Protein AF-A0A5E3WJJ5-F1 (afdb_monomer_lite)

Radius of gyration: 26.63 Å; chains: 1; bounding box: 66×52×91 Å

Structure (mmCIF, N/CA/C/O backbone):
data_AF-A0A5E3WJJ5-F1
#
_entry.id   AF-A0A5E3WJJ5-F1
#
loop_
_atom_site.group_PDB
_atom_site.id
_atom_site.type_symbol
_atom_site.label_atom_id
_atom_site.label_alt_id
_atom_site.label_comp_id
_atom_site.label_asym_id
_atom_site.label_entity_id
_atom_site.label_seq_id
_atom_site.pdbx_PDB_ins_code
_atom_site.Cartn_x
_atom_site.Cartn_y
_atom_site.Cartn_z
_atom_site.occupancy
_atom_site.B_iso_or_equiv
_atom_site.auth_seq_id
_atom_site.auth_comp_id
_atom_site.auth_asym_id
_atom_site.auth_atom_id
_atom_site.pdbx_PDB_model_num
ATOM 1 N N . MET A 1 1 ? 3.079 -24.137 45.274 1.00 37.38 1 MET A N 1
ATOM 2 C CA . MET A 1 1 ? 4.055 -23.370 44.460 1.00 37.38 1 MET A CA 1
ATOM 3 C C . MET A 1 1 ? 3.903 -23.549 42.942 1.00 37.38 1 MET A C 1
ATOM 5 O O . MET A 1 1 ? 4.396 -22.692 42.224 1.00 37.38 1 MET A O 1
ATOM 9 N N . LEU A 1 2 ? 3.192 -24.570 42.430 1.00 26.42 2 LEU A N 1
ATOM 10 C CA . LEU A 1 2 ? 2.955 -24.732 40.981 1.00 26.42 2 LEU A CA 1
ATOM 11 C C . LEU A 1 2 ? 1.815 -23.845 40.417 1.00 26.42 2 LEU A C 1
ATOM 13 O O . LEU A 1 2 ? 1.939 -23.355 39.302 1.00 26.42 2 LEU A O 1
ATOM 17 N N . SER A 1 3 ? 0.752 -23.557 41.185 1.00 28.20 3 SER A N 1
ATOM 18 C CA . SER A 1 3 ? -0.401 -22.770 40.688 1.00 28.20 3 SER A CA 1
ATOM 19 C C . SER A 1 3 ? -0.147 -21.271 40.507 1.00 28.20 3 SER A C 1
ATOM 21 O O . SER A 1 3 ? -0.806 -20.645 39.687 1.00 28.20 3 SER A O 1
ATOM 23 N N . PHE A 1 4 ? 0.818 -20.685 41.223 1.00 27.31 4 PHE A N 1
ATOM 24 C CA . PHE A 1 4 ? 1.098 -19.244 41.132 1.00 27.31 4 PHE A CA 1
ATOM 25 C C . PHE A 1 4 ? 1.883 -18.881 39.861 1.00 27.31 4 PHE A C 1
ATOM 27 O O . PHE A 1 4 ? 1.731 -17.790 39.327 1.00 27.31 4 PHE A O 1
ATOM 34 N N . ARG A 1 5 ? 2.692 -19.811 39.329 1.00 27.91 5 ARG A N 1
ATOM 35 C CA . ARG A 1 5 ? 3.454 -19.589 38.089 1.00 27.91 5 ARG A CA 1
ATOM 36 C C . ARG A 1 5 ? 2.583 -19.662 36.836 1.00 27.91 5 ARG A C 1
ATOM 38 O O . ARG A 1 5 ? 2.854 -18.940 35.893 1.00 27.91 5 ARG A O 1
ATOM 45 N N . VAL A 1 6 ? 1.530 -20.478 36.828 1.00 27.45 6 VAL A N 1
ATOM 46 C CA . VAL A 1 6 ? 0.632 -20.604 35.664 1.00 27.45 6 VAL A CA 1
ATOM 47 C C . VAL A 1 6 ? -0.276 -19.375 35.518 1.00 27.45 6 VAL A C 1
ATOM 49 O O . VAL A 1 6 ? -0.528 -18.929 34.404 1.00 27.45 6 VAL A O 1
ATOM 52 N N . LEU A 1 7 ? -0.699 -18.769 36.634 1.00 26.39 7 LEU A N 1
ATOM 53 C CA . LEU A 1 7 ? -1.569 -17.590 36.621 1.00 26.39 7 LEU A CA 1
ATOM 54 C C . LEU A 1 7 ? -0.842 -16.321 36.136 1.00 26.39 7 LEU A C 1
ATOM 56 O O . LEU A 1 7 ? -1.415 -15.551 35.379 1.00 26.39 7 LEU A O 1
ATOM 60 N N . VAL A 1 8 ? 0.435 -16.144 36.501 1.00 30.09 8 VAL A N 1
ATOM 61 C CA . VAL A 1 8 ? 1.263 -14.989 36.086 1.00 30.09 8 VAL A CA 1
ATOM 62 C C . VAL A 1 8 ? 1.560 -14.991 34.580 1.00 30.09 8 VAL A C 1
ATOM 64 O O . VAL A 1 8 ? 1.641 -13.933 33.965 1.00 30.09 8 VAL A O 1
ATOM 67 N N . TRP A 1 9 ? 1.685 -16.169 33.963 1.00 29.64 9 TRP A N 1
ATOM 68 C CA . TRP A 1 9 ? 1.862 -16.278 32.510 1.00 29.64 9 TRP A CA 1
ATOM 69 C C . TRP A 1 9 ? 0.557 -16.020 31.745 1.00 29.64 9 TRP A C 1
ATOM 71 O O . TRP A 1 9 ? 0.585 -15.417 30.677 1.00 29.64 9 TRP A O 1
ATOM 81 N N . ALA A 1 10 ? -0.589 -16.416 32.306 1.00 27.81 10 ALA A N 1
ATOM 82 C CA . ALA A 1 10 ? -1.898 -16.167 31.704 1.00 27.81 10 ALA A CA 1
ATOM 83 C C . ALA A 1 10 ? -2.337 -14.692 31.800 1.00 27.81 10 ALA A C 1
ATOM 85 O O . ALA A 1 10 ? -2.991 -14.196 30.889 1.00 27.81 10 ALA A O 1
ATOM 86 N N . THR A 1 11 ? -1.969 -13.968 32.865 1.00 33.84 11 THR A N 1
ATOM 87 C CA . THR A 1 11 ? -2.329 -12.547 33.034 1.00 33.84 11 THR A CA 1
ATOM 88 C C . THR A 1 11 ? -1.460 -11.602 32.210 1.00 33.84 11 THR A C 1
ATOM 90 O O . THR A 1 11 ? -1.960 -10.592 31.722 1.00 33.84 11 THR A O 1
ATOM 93 N N . ALA A 1 12 ? -0.184 -11.931 32.010 1.00 38.09 12 ALA A N 1
ATOM 94 C CA . ALA A 1 12 ? 0.713 -11.108 31.207 1.00 38.09 12 ALA A CA 1
ATOM 95 C C . ALA A 1 12 ? 0.435 -11.246 29.691 1.00 38.09 12 ALA A C 1
ATOM 97 O O . ALA A 1 12 ? 0.536 -10.265 28.960 1.00 38.09 12 ALA A O 1
ATOM 98 N N . ALA A 1 13 ? -0.037 -12.417 29.239 1.00 39.53 13 ALA A N 1
ATOM 99 C CA . ALA A 1 13 ? -0.460 -12.650 27.852 1.00 39.53 13 ALA A CA 1
ATOM 100 C C . ALA A 1 13 ? -1.695 -11.825 27.432 1.00 39.53 13 ALA A C 1
ATOM 102 O O . ALA A 1 13 ? -1.855 -11.508 26.256 1.00 39.53 13 ALA A O 1
ATOM 103 N N . SER A 1 14 ? -2.558 -11.442 28.380 1.00 50.69 14 SER A N 1
ATOM 104 C CA . SER A 1 14 ? -3.722 -10.583 28.109 1.00 50.69 14 SER A CA 1
ATOM 105 C C . SER A 1 14 ? -3.364 -9.097 28.008 1.00 50.69 14 SER A C 1
ATOM 107 O O . SER A 1 14 ? -4.127 -8.323 27.436 1.00 50.69 14 SER A O 1
ATOM 109 N N . ALA A 1 15 ? -2.217 -8.682 28.557 1.00 53.62 15 ALA A N 1
ATOM 110 C CA . ALA A 1 15 ? -1.858 -7.274 28.705 1.00 53.62 15 ALA A CA 1
ATOM 111 C C . ALA A 1 15 ? -1.039 -6.714 27.523 1.00 53.62 15 ALA A C 1
ATOM 113 O O . ALA A 1 15 ? -1.095 -5.512 27.263 1.00 53.62 15 ALA A O 1
ATOM 114 N N . THR A 1 16 ? -0.339 -7.564 26.758 1.00 68.94 16 THR A N 1
ATOM 115 C CA . THR A 1 16 ? 0.305 -7.163 25.490 1.00 68.94 16 THR A CA 1
ATOM 116 C C . THR A 1 16 ? -0.663 -7.149 24.311 1.00 68.94 16 THR A C 1
ATOM 118 O O . THR A 1 16 ? -0.352 -6.539 23.296 1.00 68.94 16 THR A O 1
ATOM 121 N N . ALA A 1 17 ? -1.861 -7.730 24.439 1.00 82.00 17 ALA A N 1
ATOM 122 C CA . ALA A 1 17 ? -2.804 -7.909 23.332 1.00 82.00 17 ALA A CA 1
ATOM 123 C C . ALA A 1 17 ? -3.164 -6.604 22.589 1.00 82.00 17 ALA A C 1
ATOM 125 O O . ALA A 1 17 ? -3.381 -6.624 21.378 1.00 82.00 17 ALA A O 1
ATOM 126 N N . LEU A 1 18 ? -3.208 -5.466 23.293 1.00 86.81 18 LEU A N 1
ATOM 127 C CA . LEU A 1 18 ? -3.466 -4.152 22.689 1.00 86.81 18 LEU A CA 1
ATOM 128 C C . LEU A 1 18 ? -2.261 -3.620 21.901 1.00 86.81 18 LEU A C 1
ATOM 130 O O . LEU A 1 18 ? -2.455 -2.987 20.865 1.00 86.81 18 LEU A O 1
ATOM 134 N N . LEU A 1 19 ? -1.035 -3.908 22.347 1.00 85.69 19 LEU A N 1
ATOM 135 C CA . LEU A 1 19 ? 0.181 -3.636 21.576 1.00 85.69 19 LEU A CA 1
ATOM 136 C C . LEU A 1 19 ? 0.264 -4.606 20.387 1.00 85.69 19 LEU A C 1
ATOM 138 O O . LEU A 1 19 ? 0.399 -4.175 19.254 1.00 85.69 19 LEU A O 1
ATOM 142 N N . ASP A 1 20 ? 0.061 -5.905 20.601 1.00 86.06 20 ASP A N 1
ATOM 143 C CA . ASP A 1 20 ? 0.185 -6.943 19.564 1.00 86.06 20 ASP A CA 1
ATOM 144 C C . ASP A 1 20 ? -0.848 -6.814 18.424 1.00 86.06 20 ASP A C 1
ATOM 146 O O . ASP A 1 20 ? -0.655 -7.362 17.326 1.00 86.06 20 ASP A O 1
ATOM 150 N N . ARG A 1 21 ? -1.951 -6.090 18.673 1.00 89.62 21 ARG 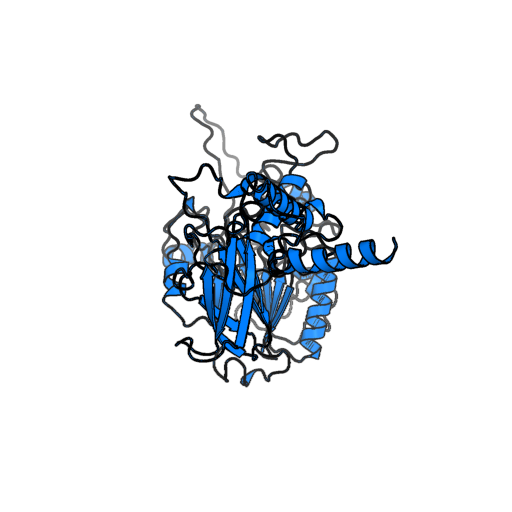A N 1
ATOM 151 C CA . ARG A 1 21 ? -2.943 -5.717 17.655 1.00 89.62 21 ARG A CA 1
ATOM 152 C C . ARG A 1 21 ? -2.435 -4.624 16.715 1.00 89.62 21 ARG A C 1
ATOM 154 O O . ARG A 1 21 ? -2.861 -4.598 15.563 1.00 89.62 21 ARG A O 1
ATOM 161 N N . ASN A 1 22 ? -1.525 -3.761 17.166 1.00 92.12 22 ASN A N 1
ATOM 162 C CA . ASN A 1 22 ? -0.863 -2.807 16.289 1.00 92.12 22 ASN A CA 1
ATOM 163 C C . ASN A 1 22 ? 0.205 -3.526 15.457 1.00 92.12 22 ASN A C 1
ATOM 165 O O . ASN A 1 22 ? 1.300 -3.855 15.916 1.00 92.12 22 ASN A O 1
ATOM 169 N N . LEU A 1 23 ? -0.115 -3.737 14.187 1.00 88.81 23 LEU A N 1
ATOM 170 C CA . LEU A 1 23 ? 0.754 -4.384 13.217 1.00 88.81 23 LEU A CA 1
ATOM 171 C C . LEU A 1 23 ? 2.030 -3.579 12.936 1.00 88.81 23 LEU A C 1
ATOM 173 O O . LEU A 1 23 ? 2.939 -4.140 12.330 1.00 88.81 23 LEU A O 1
ATOM 177 N N . ALA A 1 24 ? 2.123 -2.306 13.340 1.00 87.12 24 ALA A N 1
ATOM 178 C CA . ALA A 1 24 ? 3.358 -1.521 13.248 1.00 87.12 24 ALA A CA 1
ATOM 179 C C . ALA A 1 24 ? 4.458 -2.039 14.195 1.00 87.12 24 ALA A C 1
ATOM 181 O O . ALA A 1 24 ? 5.639 -1.899 13.895 1.00 87.12 24 ALA A O 1
ATOM 182 N N . TYR A 1 25 ? 4.097 -2.712 15.297 1.00 84.38 25 TYR A N 1
ATOM 183 C CA . TYR A 1 25 ? 5.083 -3.310 16.205 1.00 84.38 25 TYR A CA 1
ATOM 184 C C . TYR A 1 25 ? 5.674 -4.626 15.712 1.00 84.38 25 TYR A C 1
ATOM 186 O O . TYR A 1 25 ? 6.717 -5.074 16.197 1.00 84.38 25 TYR A O 1
ATOM 194 N N . ARG A 1 26 ? 5.008 -5.274 14.756 1.00 77.88 26 ARG A N 1
ATOM 195 C CA . ARG A 1 26 ? 5.450 -6.569 14.252 1.00 77.88 26 ARG A CA 1
ATOM 196 C C . ARG A 1 26 ? 6.656 -6.382 13.354 1.00 77.88 26 ARG A C 1
ATOM 198 O O . ARG A 1 26 ? 6.613 -5.612 12.396 1.00 77.88 26 ARG A O 1
ATOM 205 N N . SER A 1 27 ? 7.696 -7.163 13.628 1.00 59.84 27 SER A N 1
ATOM 206 C CA . SER A 1 27 ? 8.857 -7.242 12.754 1.00 59.84 27 SER A CA 1
ATOM 207 C C . SER A 1 27 ? 8.381 -7.645 11.363 1.00 59.84 27 SER A C 1
ATOM 209 O O . SER A 1 27 ? 7.637 -8.622 11.257 1.00 59.84 27 SER A O 1
ATOM 211 N N . PRO A 1 28 ? 8.835 -6.979 10.294 1.00 57.47 28 PRO A N 1
ATOM 212 C CA . PRO A 1 28 ? 8.718 -7.540 8.954 1.00 57.47 28 PRO A CA 1
ATOM 213 C C . PRO A 1 28 ? 9.580 -8.801 8.772 1.00 57.47 28 PRO A C 1
ATOM 215 O O . PRO A 1 28 ? 9.498 -9.443 7.731 1.00 57.47 28 PRO A O 1
ATOM 218 N N . PHE A 1 29 ? 10.407 -9.159 9.764 1.00 50.94 29 PHE A N 1
ATOM 219 C CA . PHE A 1 29 ? 11.405 -10.223 9.710 1.00 50.94 29 PHE A CA 1
ATOM 220 C C . PHE A 1 29 ? 11.229 -11.226 10.872 1.00 50.94 29 PHE A C 1
ATOM 222 O O . PHE A 1 29 ? 11.354 -10.880 12.047 1.00 50.94 29 PHE A O 1
ATOM 229 N N . GLY A 1 30 ? 10.996 -12.492 10.564 1.00 47.53 30 GLY A N 1
ATOM 230 C CA . GLY A 1 30 ? 10.635 -13.557 11.505 1.00 47.53 30 GLY A CA 1
ATOM 231 C C . GLY A 1 30 ? 11.840 -14.253 12.128 1.00 47.53 30 GLY A C 1
ATOM 232 O O . GLY A 1 30 ? 11.740 -14.789 13.226 1.00 47.53 30 GLY A O 1
ATOM 233 N N . ASP A 1 31 ? 12.997 -14.193 11.469 1.00 38.25 31 ASP A N 1
ATOM 234 C CA . ASP A 1 31 ? 14.299 -14.642 11.977 1.00 38.25 31 ASP A CA 1
ATOM 235 C C . ASP A 1 31 ? 15.109 -13.505 12.633 1.00 38.25 31 ASP A C 1
ATOM 237 O O . ASP A 1 31 ? 16.192 -13.734 13.178 1.00 38.25 31 ASP A O 1
ATOM 241 N N . HIS A 1 32 ? 14.577 -12.279 12.622 1.00 41.78 32 HIS A N 1
ATOM 242 C CA . HIS A 1 32 ? 15.154 -11.126 13.305 1.00 41.78 32 HIS A CA 1
ATOM 243 C C . HIS A 1 32 ? 14.130 -10.401 14.188 1.00 41.78 32 HIS A C 1
ATOM 245 O O . HIS A 1 32 ? 13.701 -9.286 13.865 1.00 41.78 32 HIS A O 1
ATOM 251 N N . PRO A 1 33 ? 13.765 -10.993 15.341 1.00 53.28 33 PRO A N 1
ATOM 252 C CA . PRO A 1 33 ? 12.848 -10.370 16.292 1.00 53.28 33 PRO A CA 1
ATOM 253 C C . PRO A 1 33 ? 13.391 -9.055 16.876 1.00 53.28 33 PRO A C 1
ATOM 255 O O . PRO A 1 33 ? 12.633 -8.285 17.452 1.00 53.28 33 PRO A O 1
ATOM 258 N N . GLN A 1 34 ? 14.677 -8.731 16.707 1.00 49.81 34 GLN A N 1
ATOM 259 C CA . GLN A 1 34 ? 15.220 -7.435 17.127 1.00 49.81 34 GLN A CA 1
ATOM 260 C C . GLN A 1 34 ? 14.671 -6.236 16.333 1.00 49.81 34 GLN A C 1
ATOM 262 O O . GLN A 1 34 ? 14.841 -5.102 16.768 1.00 49.81 34 GLN A O 1
ATOM 267 N N . PHE A 1 35 ? 14.065 -6.467 15.162 1.00 54.38 35 PHE A N 1
ATOM 268 C CA . PHE A 1 35 ? 13.409 -5.416 14.377 1.00 54.38 35 PHE A CA 1
ATOM 269 C C . PHE A 1 35 ? 11.893 -5.371 14.594 1.00 54.38 35 PHE A C 1
ATOM 271 O O . PHE A 1 35 ? 11.255 -4.428 14.129 1.00 54.38 35 PHE A O 1
ATOM 278 N N . SER A 1 36 ? 11.322 -6.344 15.319 1.00 65.19 36 SER A N 1
ATOM 279 C CA . SER A 1 36 ? 10.056 -6.102 16.011 1.00 65.19 36 SER A CA 1
ATOM 280 C C . SER A 1 36 ? 10.322 -5.190 17.180 1.00 65.19 36 SER A C 1
ATOM 282 O O . SER A 1 36 ? 11.375 -5.217 17.817 1.00 65.19 36 SER A O 1
ATOM 284 N N . HIS A 1 37 ? 9.285 -4.458 17.516 1.00 70.31 37 HIS A N 1
ATOM 285 C CA . HIS A 1 37 ? 9.174 -3.888 18.830 1.00 70.31 37 HIS A CA 1
ATOM 286 C C . HIS A 1 37 ? 8.842 -5.000 19.809 1.00 70.31 37 HIS A C 1
ATOM 288 O O . HIS A 1 37 ? 7.840 -5.696 19.651 1.00 70.31 37 HIS A O 1
ATOM 294 N N . ASP A 1 38 ? 9.703 -5.197 20.804 1.00 74.31 38 ASP A N 1
ATOM 295 C CA . ASP A 1 38 ? 9.428 -6.129 21.891 1.00 74.31 38 ASP A CA 1
ATOM 296 C C . ASP A 1 38 ? 8.277 -5.566 22.736 1.00 74.31 38 ASP A C 1
ATOM 298 O O . ASP A 1 38 ? 8.482 -4.786 23.672 1.00 74.31 38 ASP A O 1
ATOM 302 N N . THR A 1 39 ? 7.052 -5.948 22.374 1.00 81.31 39 THR A N 1
ATOM 303 C CA . THR A 1 39 ? 5.815 -5.498 23.019 1.00 81.31 39 THR A CA 1
ATOM 304 C C . THR A 1 39 ? 5.772 -5.883 24.494 1.00 81.31 39 THR A C 1
ATOM 306 O O . THR A 1 39 ? 5.189 -5.150 25.293 1.00 81.31 39 THR A O 1
ATOM 309 N N . TRP A 1 40 ? 6.463 -6.955 24.895 1.00 76.81 40 TRP A N 1
ATOM 310 C CA . TRP A 1 40 ? 6.615 -7.349 26.294 1.00 76.81 40 TRP A CA 1
ATOM 311 C C . TRP A 1 40 ? 7.523 -6.392 27.052 1.00 76.81 40 TRP A C 1
ATOM 313 O O . TRP A 1 40 ? 7.161 -5.937 28.137 1.00 76.81 40 TRP A O 1
ATOM 323 N N . SER A 1 41 ? 8.675 -6.043 26.479 1.00 79.75 41 SER A N 1
ATOM 324 C CA . SER A 1 41 ? 9.569 -5.040 27.066 1.00 79.75 41 SER A CA 1
ATOM 325 C C . SER A 1 41 ? 8.913 -3.662 27.120 1.00 79.75 41 SER A C 1
ATOM 327 O O . SER A 1 41 ? 9.008 -2.987 28.143 1.00 79.75 41 SER A O 1
ATOM 329 N N . ILE A 1 42 ? 8.208 -3.252 26.064 1.00 80.75 42 ILE A N 1
ATOM 330 C CA . ILE A 1 42 ? 7.436 -2.001 26.020 1.00 80.75 42 ILE A CA 1
ATOM 331 C C . ILE A 1 42 ? 6.386 -1.987 27.136 1.00 80.75 42 ILE A C 1
ATOM 333 O O . ILE A 1 42 ? 6.361 -1.070 27.958 1.00 80.75 42 ILE A O 1
ATOM 337 N N . HIS A 1 43 ? 5.583 -3.047 27.236 1.00 80.31 43 HIS A N 1
ATOM 338 C CA . HIS A 1 43 ? 4.595 -3.201 28.297 1.00 80.31 43 HIS A CA 1
ATOM 339 C C . HIS A 1 43 ? 5.236 -3.155 29.693 1.00 80.31 43 HIS A C 1
ATOM 341 O O . HIS A 1 43 ? 4.762 -2.439 30.577 1.00 80.31 43 HIS A O 1
ATOM 347 N N . ALA A 1 44 ? 6.354 -3.859 29.896 1.00 76.94 44 ALA A N 1
ATOM 348 C CA . ALA A 1 44 ? 7.080 -3.853 31.161 1.00 76.94 44 ALA A CA 1
ATOM 349 C C . ALA A 1 44 ? 7.575 -2.446 31.533 1.00 76.94 44 ALA A C 1
ATOM 351 O O . ALA A 1 44 ? 7.452 -2.052 32.696 1.00 76.94 44 ALA A O 1
ATOM 352 N N . ARG A 1 45 ? 8.075 -1.656 30.568 1.00 78.44 45 ARG A N 1
ATOM 353 C CA . ARG A 1 45 ? 8.462 -0.253 30.806 1.00 78.44 45 ARG A CA 1
ATOM 354 C C . ARG A 1 45 ? 7.281 0.578 31.304 1.00 78.44 45 ARG A C 1
ATOM 356 O O . ARG A 1 45 ? 7.453 1.334 32.258 1.00 78.44 45 ARG A O 1
ATOM 363 N N . TYR A 1 46 ? 6.090 0.388 30.742 1.00 76.56 46 TYR A N 1
ATOM 364 C CA . TYR A 1 46 ? 4.885 1.093 31.190 1.00 76.56 46 TYR A CA 1
ATOM 365 C C . TYR A 1 46 ? 4.436 0.680 32.586 1.00 76.56 46 TYR A C 1
ATOM 367 O O . TYR A 1 46 ? 4.129 1.544 33.408 1.00 76.56 46 TYR A O 1
ATOM 375 N N . VAL A 1 47 ? 4.480 -0.615 32.906 1.00 73.06 47 VAL A N 1
ATOM 376 C CA . VAL A 1 47 ? 4.205 -1.105 34.266 1.00 73.06 47 VAL A CA 1
ATOM 377 C C . VAL A 1 47 ? 5.212 -0.530 35.268 1.00 73.06 47 VAL A C 1
ATOM 379 O O . VAL A 1 47 ? 4.841 -0.151 36.379 1.00 73.06 47 VAL A O 1
ATOM 382 N N . HIS A 1 48 ? 6.487 -0.419 34.894 1.00 71.12 48 HIS A N 1
ATOM 383 C CA . HIS A 1 48 ? 7.507 0.194 35.744 1.00 71.12 48 HIS A CA 1
ATOM 384 C C . HIS A 1 48 ? 7.307 1.701 35.929 1.00 71.12 48 HIS A C 1
ATOM 386 O O . HIS A 1 48 ? 7.441 2.183 37.054 1.00 71.12 48 HIS A O 1
ATOM 392 N N . HIS A 1 49 ? 6.976 2.435 34.864 1.00 69.88 49 HIS A N 1
ATOM 393 C CA . HIS A 1 49 ? 6.656 3.861 34.938 1.00 69.88 49 HIS A CA 1
ATOM 394 C C . HIS A 1 49 ? 5.465 4.104 35.871 1.00 69.88 49 HIS A C 1
ATOM 396 O O . HIS A 1 49 ? 5.570 4.864 36.830 1.00 69.88 49 HIS A O 1
ATOM 402 N N . THR A 1 50 ? 4.386 3.355 35.645 1.00 68.75 50 THR A N 1
ATOM 403 C CA . THR A 1 50 ? 3.181 3.304 36.477 1.00 68.75 50 THR A CA 1
ATOM 404 C C . THR A 1 50 ? 3.518 3.115 37.953 1.00 68.75 50 THR A C 1
ATOM 406 O O . THR A 1 50 ? 3.112 3.914 38.789 1.00 68.75 50 THR A O 1
ATOM 409 N N . ARG A 1 51 ? 4.314 2.093 38.292 1.00 65.31 51 ARG A N 1
ATOM 410 C CA . ARG A 1 51 ? 4.681 1.802 39.687 1.00 65.31 51 ARG A CA 1
ATOM 411 C C . ARG A 1 51 ? 5.401 2.961 40.373 1.00 65.31 51 ARG A C 1
ATOM 413 O O . ARG A 1 51 ? 5.130 3.212 41.539 1.00 65.31 51 ARG A O 1
ATOM 420 N N . ARG A 1 52 ? 6.275 3.682 39.661 1.00 64.62 52 ARG A N 1
ATOM 421 C CA . ARG A 1 52 ? 6.981 4.852 40.216 1.00 64.62 52 ARG A CA 1
ATOM 422 C C . ARG A 1 52 ? 6.046 6.022 40.522 1.00 64.62 52 ARG A C 1
ATOM 424 O O . ARG A 1 52 ? 6.322 6.777 41.442 1.00 64.62 52 ARG A O 1
ATOM 431 N N . GLN A 1 53 ? 4.956 6.175 39.770 1.00 61.09 53 GLN A N 1
ATOM 432 C CA . GLN A 1 53 ? 3.962 7.231 40.007 1.00 61.09 53 GLN A CA 1
ATOM 433 C C . GLN A 1 53 ? 3.037 6.919 41.202 1.00 61.09 53 GLN A C 1
ATOM 435 O O . GLN A 1 53 ? 2.362 7.815 41.695 1.00 61.09 53 GLN A O 1
ATOM 440 N N . VAL A 1 54 ? 3.010 5.669 41.685 1.00 60.66 54 VAL A N 1
ATOM 441 C CA . VAL A 1 54 ? 2.138 5.204 42.786 1.00 60.66 54 VAL A CA 1
ATOM 442 C C . VAL A 1 54 ? 2.847 5.255 44.158 1.00 60.66 54 VAL A C 1
ATOM 444 O O . VAL A 1 54 ? 2.298 4.816 45.166 1.00 60.66 54 VAL A O 1
ATOM 447 N N . GLU A 1 55 ? 4.051 5.829 44.256 1.00 49.16 55 GLU A N 1
ATOM 448 C CA . GLU A 1 55 ? 4.791 5.950 45.525 1.00 49.16 55 GLU A CA 1
ATOM 449 C C . GLU A 1 55 ? 4.264 7.084 46.438 1.00 49.16 55 GLU A C 1
ATOM 451 O O . GLU A 1 55 ? 4.953 8.060 46.711 1.00 49.16 55 GLU A O 1
ATOM 456 N N . ASP A 1 56 ? 3.039 6.914 46.945 1.00 48.53 56 ASP A N 1
ATOM 457 C CA . ASP A 1 56 ? 2.670 7.148 48.354 1.00 48.53 56 ASP A CA 1
ATOM 458 C C . ASP A 1 56 ? 1.420 6.318 48.697 1.00 48.53 56 ASP A C 1
ATOM 460 O O . ASP A 1 56 ? 0.294 6.805 48.786 1.00 48.53 56 ASP A O 1
ATOM 464 N N . ALA A 1 57 ? 1.611 5.007 48.837 1.00 50.00 57 ALA A N 1
ATOM 465 C CA . ALA A 1 57 ? 0.566 4.073 49.250 1.00 50.00 57 ALA A CA 1
ATOM 466 C C . ALA A 1 57 ? 1.027 3.245 50.454 1.00 50.00 57 ALA A C 1
ATOM 468 O O . ALA A 1 57 ? 0.826 2.033 50.514 1.00 50.00 57 ALA A O 1
ATOM 469 N N . SER A 1 58 ? 1.646 3.900 51.439 1.00 48.00 58 SER A N 1
ATOM 470 C CA . SER A 1 58 ? 2.166 3.282 52.672 1.00 48.00 58 SER A CA 1
ATOM 471 C C . SER A 1 58 ? 1.118 2.544 53.537 1.00 48.00 58 SER A C 1
ATOM 473 O O . SER A 1 58 ? 1.468 1.986 54.576 1.00 48.00 58 SER A O 1
ATOM 475 N N . GLY A 1 59 ? -0.149 2.484 53.107 1.00 47.06 59 GLY A N 1
ATOM 476 C CA . GLY A 1 59 ? -1.234 1.749 53.762 1.00 47.06 59 GLY A CA 1
ATOM 477 C C . GLY A 1 59 ? -1.974 0.707 52.910 1.00 47.06 59 GLY A C 1
ATOM 478 O O . GLY A 1 59 ? -2.943 0.142 53.413 1.00 47.06 59 GLY A O 1
ATOM 479 N N . LEU A 1 60 ? -1.582 0.435 51.658 1.00 41.31 60 LEU A N 1
ATOM 480 C CA . LEU A 1 60 ? -2.288 -0.541 50.811 1.00 41.31 60 LEU A CA 1
ATOM 481 C C . LEU A 1 60 ? -1.623 -1.923 50.866 1.00 41.31 60 LEU A C 1
ATOM 483 O O . LEU A 1 60 ? -0.465 -2.104 50.496 1.00 41.31 60 LEU A O 1
ATOM 487 N N . VAL A 1 61 ? -2.388 -2.901 51.355 1.00 42.03 61 VAL A N 1
ATOM 488 C CA . VAL A 1 61 ? -2.060 -4.329 51.290 1.00 42.03 61 VAL A CA 1
ATOM 489 C C . VAL A 1 61 ? -2.145 -4.771 49.829 1.00 42.03 61 VAL A C 1
ATOM 491 O O . VAL A 1 61 ? -3.086 -4.404 49.134 1.00 42.03 61 VAL A O 1
ATOM 494 N N . ASP A 1 62 ? -1.134 -5.525 49.396 1.00 46.22 62 ASP A N 1
ATOM 495 C CA . ASP A 1 62 ? -0.947 -6.100 48.059 1.00 46.22 62 ASP A CA 1
ATOM 496 C C . ASP A 1 62 ? -2.232 -6.713 47.485 1.00 46.22 62 ASP A C 1
ATOM 498 O O . ASP A 1 62 ? -2.530 -7.875 47.749 1.00 46.22 62 ASP A O 1
ATOM 502 N N . GLU A 1 63 ? -2.977 -5.953 46.680 1.00 39.94 63 GLU A N 1
ATOM 503 C CA . GLU A 1 63 ? -3.988 -6.506 45.785 1.00 39.94 63 GLU A CA 1
ATOM 504 C C . GLU A 1 63 ? -3.994 -5.776 44.430 1.00 39.94 63 GLU A C 1
ATOM 506 O O . GLU A 1 63 ? -4.282 -4.588 44.325 1.00 39.94 63 GLU A O 1
ATOM 511 N N . HIS A 1 64 ? -3.731 -6.578 43.393 1.00 36.84 64 HIS A N 1
ATOM 512 C CA . HIS A 1 64 ? -3.851 -6.340 41.951 1.00 36.84 64 HIS A CA 1
ATOM 513 C C . HIS A 1 64 ? -2.714 -5.599 41.224 1.00 36.84 64 HIS A C 1
ATOM 515 O O . HIS A 1 64 ? -2.527 -4.389 41.293 1.00 36.84 64 HIS A O 1
ATOM 521 N N . TYR A 1 65 ? -2.011 -6.378 40.391 1.00 39.50 65 TYR A N 1
ATOM 522 C CA . TYR A 1 65 ? -1.255 -5.887 39.239 1.00 39.50 65 TYR A CA 1
ATOM 523 C C . TYR A 1 65 ? -2.109 -4.905 38.415 1.00 39.50 65 TYR A C 1
ATOM 525 O O . TYR A 1 65 ? -3.305 -5.172 38.252 1.00 39.50 65 TYR A O 1
ATOM 533 N N . PRO A 1 66 ? -1.515 -3.840 37.828 1.00 41.16 66 PRO A N 1
ATOM 534 C CA . PRO A 1 66 ? -2.198 -3.029 36.830 1.00 41.16 66 PRO A CA 1
ATOM 535 C C . PRO A 1 66 ? -2.559 -3.955 35.675 1.00 41.16 66 PRO A C 1
ATOM 537 O O . PRO A 1 66 ? -1.718 -4.398 34.897 1.00 41.16 66 PRO A O 1
ATOM 540 N N . THR A 1 67 ? -3.821 -4.340 35.645 1.00 40.72 67 THR A N 1
ATOM 541 C CA . THR A 1 67 ? -4.387 -5.162 34.599 1.00 40.72 67 THR A CA 1
ATOM 542 C C . THR A 1 67 ? -5.242 -4.217 33.779 1.00 40.72 67 THR A C 1
ATOM 544 O O . THR A 1 67 ? -6.120 -3.544 34.314 1.00 40.72 67 THR A O 1
ATOM 547 N N . PHE A 1 68 ? -4.915 -4.088 32.494 1.00 45.62 68 PHE A N 1
ATOM 548 C CA . PHE A 1 68 ? -5.671 -3.283 31.540 1.00 45.62 68 PHE A CA 1
ATOM 549 C C . PHE A 1 68 ? -7.032 -3.963 31.299 1.00 45.62 68 PHE A C 1
ATOM 551 O O . PHE A 1 68 ? -7.216 -4.663 30.308 1.00 45.62 68 PHE A O 1
ATOM 558 N N . TYR A 1 69 ? -7.966 -3.832 32.243 1.00 36.62 69 TYR A N 1
ATOM 559 C CA . TYR A 1 69 ? -9.338 -4.319 32.119 1.00 36.62 69 TYR A CA 1
ATOM 560 C C . TYR A 1 69 ? -10.301 -3.133 32.122 1.00 36.62 69 TYR A C 1
ATOM 562 O O . TYR A 1 69 ? -10.393 -2.412 33.111 1.00 36.62 69 TYR A O 1
ATOM 570 N N . GLY A 1 70 ? -11.050 -2.968 31.032 1.00 40.62 70 GLY A N 1
ATOM 571 C CA . GLY A 1 70 ? -12.119 -1.976 30.926 1.00 40.62 70 GLY A CA 1
ATOM 572 C C . GLY A 1 70 ? -12.067 -1.184 29.624 1.00 40.62 70 GLY A C 1
ATOM 573 O O . GLY A 1 70 ? -11.001 -0.929 29.079 1.00 40.62 70 GLY A O 1
ATOM 574 N N . THR A 1 71 ? -13.243 -0.825 29.115 1.00 46.16 71 THR A N 1
ATOM 575 C CA . THR A 1 71 ? -13.442 -0.047 27.881 1.00 46.16 71 THR A CA 1
ATOM 576 C C . THR A 1 71 ? -13.392 1.468 28.100 1.00 46.16 71 THR A C 1
ATOM 578 O O . THR A 1 71 ? -13.533 2.208 27.133 1.00 46.16 71 THR A O 1
ATOM 581 N N . ASP A 1 72 ? -13.213 1.928 29.342 1.00 52.81 72 ASP A N 1
ATOM 582 C CA . ASP A 1 72 ? -13.140 3.346 29.704 1.00 52.81 72 ASP A CA 1
ATOM 583 C C . ASP A 1 72 ? -11.728 3.694 30.194 1.00 52.81 72 ASP A C 1
ATOM 585 O O . ASP A 1 72 ? -11.332 3.356 31.312 1.00 52.81 72 ASP A O 1
ATOM 589 N N . PHE A 1 73 ? -10.957 4.337 29.317 1.00 60.72 73 PHE A N 1
ATOM 590 C CA . PHE A 1 73 ? -9.593 4.783 29.591 1.00 60.72 73 PHE A CA 1
ATOM 591 C C . PHE A 1 73 ? -9.515 6.272 29.951 1.00 60.72 73 PHE A C 1
ATOM 593 O O . PHE A 1 73 ? -8.417 6.753 30.225 1.00 60.72 73 PHE A O 1
ATOM 600 N N . GLY A 1 74 ? -10.645 6.990 30.006 1.00 54.44 74 GLY A N 1
ATOM 601 C CA . GLY A 1 74 ? -10.677 8.446 30.199 1.00 54.44 74 GLY A CA 1
ATOM 602 C C . GLY A 1 74 ? -10.067 8.928 31.520 1.00 54.44 74 GLY A C 1
ATOM 603 O O . GLY A 1 74 ? -9.663 10.079 31.624 1.00 54.44 74 GLY A O 1
ATOM 604 N N . ASN A 1 75 ? -9.945 8.039 32.513 1.00 55.81 75 ASN A N 1
ATOM 605 C CA . ASN A 1 75 ? -9.316 8.315 33.810 1.00 55.81 75 ASN A CA 1
ATOM 606 C C . ASN A 1 75 ? -8.079 7.440 34.087 1.00 55.81 75 ASN A C 1
ATOM 608 O O . ASN A 1 75 ? -7.656 7.327 35.237 1.00 55.81 75 ASN A O 1
ATOM 612 N N . SER A 1 76 ? -7.527 6.763 33.074 1.00 64.00 76 SER A N 1
ATOM 613 C CA . SER A 1 76 ? -6.379 5.871 33.261 1.00 64.00 76 SER A CA 1
ATOM 614 C C . SER A 1 76 ? -5.085 6.682 33.385 1.00 64.00 76 SER A C 1
ATOM 616 O O . SER A 1 76 ? -4.658 7.266 32.393 1.00 64.00 76 SER A O 1
ATOM 618 N N . PRO A 1 77 ? -4.377 6.663 34.533 1.00 60.84 77 PRO A N 1
ATOM 619 C CA . PRO A 1 77 ? -3.080 7.337 34.667 1.00 60.84 77 PRO A CA 1
ATOM 620 C C . PRO A 1 77 ? -1.946 6.616 33.911 1.00 60.84 77 PRO A C 1
ATOM 622 O O . PRO A 1 77 ? -0.776 6.963 34.057 1.00 60.84 77 PRO A O 1
ATOM 625 N N . PHE A 1 78 ? -2.274 5.573 33.143 1.00 71.69 78 PHE A N 1
ATOM 626 C CA . PHE A 1 78 ? -1.326 4.673 32.483 1.00 71.69 78 PHE A CA 1
ATOM 627 C C . PHE A 1 78 ? -1.382 4.759 30.956 1.00 71.69 78 PHE A C 1
ATOM 629 O O . PHE A 1 78 ? -0.692 4.000 30.276 1.00 71.69 78 PHE A O 1
ATOM 636 N N . ILE A 1 79 ? -2.230 5.638 30.421 1.00 80.00 79 ILE A N 1
ATOM 637 C CA . ILE A 1 79 ? -2.412 5.894 28.993 1.00 80.00 79 ILE A CA 1
ATOM 638 C C . ILE A 1 79 ? -2.377 7.405 28.798 1.00 80.00 79 ILE A C 1
ATOM 640 O O . ILE A 1 79 ? -2.803 8.158 29.669 1.00 80.00 79 ILE A O 1
ATOM 644 N N . TRP A 1 80 ? -1.847 7.841 27.662 1.00 83.50 80 TRP A N 1
ATOM 645 C CA . TRP A 1 80 ? -1.816 9.249 27.310 1.00 83.50 80 TRP A CA 1
ATOM 646 C C . TRP A 1 80 ? -3.242 9.807 27.218 1.00 83.50 80 TRP A C 1
ATOM 648 O O . TRP A 1 80 ? -4.047 9.278 26.455 1.00 83.50 80 TRP A O 1
ATOM 658 N N . SER A 1 81 ? -3.546 10.861 27.979 1.00 82.62 81 SER A N 1
ATOM 659 C CA . SER A 1 81 ? -4.899 11.437 28.084 1.00 82.62 81 SER A CA 1
ATOM 660 C C . SER A 1 81 ? -4.969 12.927 27.745 1.00 82.62 81 SER A C 1
ATOM 662 O O . SER A 1 81 ? -6.018 13.553 27.865 1.00 82.62 81 SER A O 1
ATOM 664 N N . SER A 1 82 ? -3.851 13.526 27.344 1.00 82.19 82 SER A N 1
ATOM 665 C CA . SER A 1 82 ? -3.731 14.971 27.104 1.00 82.19 82 SER A CA 1
ATOM 666 C C . SER A 1 82 ? -4.079 15.384 25.677 1.00 82.19 82 SER A C 1
ATOM 668 O O . SER A 1 82 ? -3.686 16.448 25.198 1.00 82.19 82 SER A O 1
ATOM 670 N N . GLY A 1 83 ? -4.806 14.517 24.981 1.00 86.62 83 GLY A N 1
ATOM 671 C CA . GLY A 1 83 ? -5.137 14.670 23.581 1.00 86.62 83 GLY A CA 1
ATOM 672 C C . GLY A 1 83 ? -4.002 14.280 22.634 1.00 86.62 83 GLY A C 1
ATOM 673 O O . GLY A 1 83 ? -2.812 14.224 22.969 1.00 86.62 83 GLY A O 1
ATOM 674 N N . LEU A 1 84 ? -4.429 14.011 21.409 1.00 92.06 84 LEU A N 1
ATOM 675 C CA . LEU A 1 84 ? -3.637 13.533 20.283 1.00 92.06 84 LEU A CA 1
ATOM 676 C C . LEU A 1 84 ? -3.818 14.461 19.084 1.00 92.06 84 LEU A C 1
ATOM 678 O O . LEU A 1 84 ? -4.885 15.041 18.892 1.00 92.06 84 LEU A O 1
ATOM 682 N N . ASN A 1 85 ? -2.789 14.540 18.250 1.00 93.12 85 ASN A N 1
ATOM 683 C CA . ASN A 1 85 ? -2.795 15.218 16.967 1.00 93.12 85 ASN A CA 1
ATOM 684 C C . ASN A 1 85 ? -2.566 14.210 15.834 1.00 93.12 85 ASN A C 1
ATOM 686 O O . ASN A 1 85 ? -1.515 13.569 15.742 1.00 93.12 85 ASN A O 1
ATOM 690 N N . PHE A 1 86 ? -3.538 14.096 14.932 1.00 94.94 86 PHE A N 1
ATOM 691 C CA . PHE A 1 86 ? -3.474 13.205 13.773 1.00 94.94 86 PHE A CA 1
ATOM 692 C C . PHE A 1 86 ? -2.690 13.847 12.619 1.00 94.94 86 PHE A C 1
ATOM 694 O O . PHE A 1 86 ? -3.244 14.198 11.576 1.00 94.94 86 PHE A O 1
ATOM 701 N N . THR A 1 87 ? -1.380 14.014 12.816 1.00 92.69 87 THR A N 1
ATOM 702 C CA . THR A 1 87 ? -0.492 14.807 11.941 1.00 92.69 87 THR A CA 1
ATOM 703 C C . THR A 1 87 ? -0.430 14.330 10.493 1.00 92.69 87 THR A C 1
ATOM 705 O O . THR A 1 87 ? -0.210 15.141 9.598 1.00 92.69 87 THR A O 1
ATOM 708 N N . HIS A 1 88 ? -0.653 13.037 10.248 1.00 94.00 88 HIS A N 1
ATOM 709 C CA . HIS A 1 88 ? -0.580 12.431 8.914 1.00 94.00 88 HIS A CA 1
ATOM 710 C C . HIS A 1 88 ? -1.924 11.875 8.438 1.00 94.00 88 HIS A C 1
ATOM 712 O O . HIS A 1 88 ? -1.971 11.054 7.524 1.00 94.00 88 HIS A O 1
ATOM 718 N N . SER A 1 89 ? -3.028 12.362 9.020 1.00 94.88 89 SER A N 1
ATOM 719 C CA . SER A 1 89 ? -4.386 11.927 8.675 1.00 94.88 89 SER A CA 1
ATOM 720 C C . SER A 1 89 ? -4.514 10.399 8.741 1.00 94.88 89 SER A C 1
ATOM 722 O O . SER A 1 89 ? -4.062 9.803 9.712 1.00 94.88 89 SER A O 1
ATOM 724 N N . VAL A 1 90 ? -5.126 9.766 7.734 1.00 96.31 90 VAL A N 1
ATOM 725 C CA . VAL A 1 90 ? -5.314 8.314 7.665 1.00 96.31 90 VAL A CA 1
ATOM 726 C C . VAL A 1 90 ? -5.064 7.752 6.286 1.00 96.31 90 VAL A C 1
ATOM 728 O O . VAL A 1 90 ? -5.188 8.449 5.280 1.00 96.31 90 VAL A O 1
ATOM 731 N N . ALA A 1 91 ? -4.808 6.449 6.251 1.00 96.88 91 ALA A N 1
ATOM 732 C CA . ALA A 1 91 ? -4.734 5.669 5.032 1.00 96.88 91 ALA A CA 1
ATOM 733 C C . ALA A 1 91 ? -5.434 4.314 5.202 1.00 96.88 91 ALA A C 1
ATOM 735 O O . ALA A 1 91 ? -5.614 3.814 6.313 1.00 96.88 91 ALA A O 1
ATOM 736 N N . SER A 1 92 ? -5.815 3.711 4.077 1.00 96.12 92 SER A N 1
ATOM 737 C CA . SER A 1 92 ? -6.155 2.291 4.001 1.00 96.12 92 SER A CA 1
ATOM 738 C C . SER A 1 92 ? -5.383 1.642 2.858 1.00 96.12 92 SER A C 1
ATOM 740 O O . SER A 1 92 ? -4.976 2.334 1.922 1.00 96.12 92 SER A O 1
ATOM 742 N N . GLY A 1 93 ? -5.125 0.339 2.942 1.00 94.62 93 GLY A N 1
ATOM 743 C CA . GLY A 1 93 ? -4.268 -0.332 1.966 1.00 94.62 93 GLY A CA 1
ATOM 744 C C . GLY A 1 93 ? -4.322 -1.852 2.013 1.00 94.62 93 GLY A C 1
ATOM 745 O O . GLY A 1 93 ? -5.005 -2.433 2.857 1.00 94.62 93 GLY A O 1
ATOM 746 N N . ASP A 1 94 ? -3.639 -2.458 1.037 1.00 91.69 94 ASP A N 1
ATOM 747 C CA . ASP A 1 94 ? -3.609 -3.898 0.753 1.00 91.69 94 ASP A CA 1
ATOM 748 C C . ASP A 1 94 ? -4.978 -4.591 0.944 1.00 91.69 94 ASP A C 1
ATOM 750 O O . ASP A 1 94 ? -5.113 -5.509 1.755 1.00 91.69 94 ASP A O 1
ATOM 754 N N . PRO A 1 95 ? -6.022 -4.151 0.211 1.00 94.31 95 PRO A N 1
ATOM 755 C CA . PRO A 1 95 ? -7.365 -4.684 0.384 1.00 94.31 95 PRO A CA 1
ATOM 756 C C . PRO A 1 95 ? -7.453 -6.148 -0.057 1.00 94.31 95 PRO A C 1
ATOM 758 O O . PRO A 1 95 ? -7.048 -6.518 -1.163 1.00 94.31 95 PRO A O 1
ATOM 761 N N . LEU A 1 96 ? -8.070 -6.963 0.792 1.00 92.69 96 LEU A N 1
ATOM 762 C CA . LEU A 1 96 ? -8.569 -8.291 0.463 1.00 92.69 96 LEU A CA 1
ATOM 763 C C . LEU A 1 96 ? -10.080 -8.224 0.208 1.00 92.69 96 LEU A C 1
ATOM 765 O O . LEU A 1 96 ? -10.713 -7.167 0.268 1.00 92.69 96 LEU A O 1
ATOM 769 N N . ASN A 1 97 ? -10.674 -9.365 -0.129 1.00 94.12 97 ASN A N 1
ATOM 770 C CA . ASN A 1 97 ? -12.117 -9.454 -0.332 1.00 94.12 97 ASN A CA 1
ATOM 771 C C . ASN A 1 97 ? -12.912 -9.404 0.979 1.00 94.12 97 ASN A C 1
ATOM 773 O O . ASN A 1 97 ? -14.104 -9.125 0.944 1.00 94.12 97 ASN A O 1
ATOM 777 N N . THR A 1 98 ? -12.272 -9.669 2.118 1.00 95.50 98 THR A N 1
ATOM 778 C CA . THR A 1 98 ? -12.927 -9.685 3.435 1.00 95.50 98 THR A CA 1
ATOM 779 C C . THR A 1 98 ? -12.214 -8.853 4.493 1.00 95.50 98 THR A C 1
ATOM 781 O O . THR A 1 98 ? -12.646 -8.843 5.645 1.00 95.50 98 THR A O 1
ATOM 784 N N . SER A 1 99 ? -11.120 -8.183 4.138 1.00 95.62 99 SER A N 1
ATOM 785 C CA . SER A 1 99 ? -10.378 -7.333 5.063 1.00 95.62 99 SER A CA 1
ATOM 786 C C . SER A 1 99 ? -9.651 -6.198 4.355 1.00 95.62 99 SER A C 1
ATOM 788 O O . SER A 1 99 ? -9.461 -6.217 3.137 1.00 95.62 99 SER A O 1
ATOM 790 N N . VAL A 1 100 ? -9.274 -5.182 5.124 1.00 96.19 100 VAL A N 1
ATOM 791 C CA . VAL A 1 100 ? -8.455 -4.056 4.669 1.00 96.19 100 VAL A CA 1
ATOM 792 C C . VAL A 1 100 ? -7.594 -3.555 5.822 1.00 96.19 100 VAL A C 1
ATOM 794 O O . VAL A 1 100 ? -8.020 -3.584 6.981 1.00 96.19 100 VAL A O 1
ATOM 797 N N . LEU A 1 101 ? -6.386 -3.078 5.522 1.00 96.12 101 LEU A N 1
ATOM 798 C CA . LEU A 1 101 ? -5.572 -2.399 6.523 1.00 96.12 101 LEU A CA 1
ATOM 799 C C . LEU A 1 101 ? -6.052 -0.967 6.727 1.00 96.12 101 LEU A C 1
ATOM 801 O O . LEU A 1 101 ? -6.324 -0.257 5.759 1.00 96.12 101 LEU A O 1
ATOM 805 N N . LEU A 1 102 ? -6.086 -0.535 7.984 1.00 97.50 102 LEU A N 1
ATOM 806 C CA . LEU A 1 102 ? -6.326 0.841 8.407 1.00 97.50 102 LEU A CA 1
ATOM 807 C C . LEU A 1 102 ? -5.052 1.382 9.054 1.00 97.50 102 LEU A C 1
ATOM 809 O O . LEU A 1 102 ? -4.395 0.669 9.819 1.00 97.50 102 LEU A O 1
ATOM 813 N N . TRP A 1 103 ? -4.706 2.631 8.753 1.00 97.56 103 TRP A N 1
ATOM 814 C CA . TRP A 1 103 ? -3.484 3.263 9.237 1.00 97.56 103 TRP A CA 1
ATOM 815 C C . TRP A 1 103 ? -3.695 4.723 9.645 1.00 97.56 103 TRP A C 1
ATOM 817 O O . TRP A 1 103 ? -4.455 5.446 8.998 1.00 97.56 103 TRP A O 1
ATOM 827 N N . THR A 1 104 ? -2.990 5.157 10.692 1.00 97.38 104 THR A N 1
ATOM 828 C CA . THR A 1 104 ? -2.880 6.561 11.120 1.00 97.38 104 THR A CA 1
ATOM 829 C C . THR A 1 104 ? -1.570 6.805 11.875 1.00 97.38 104 THR A C 1
ATOM 831 O O . THR A 1 104 ? -0.976 5.859 12.392 1.00 97.38 104 THR A O 1
ATOM 834 N N . ARG A 1 105 ? -1.173 8.073 12.036 1.00 96.38 105 ARG A N 1
ATOM 835 C CA . ARG A 1 105 ? -0.183 8.519 13.036 1.00 96.38 105 ARG A CA 1
ATOM 836 C C . ARG A 1 105 ? -0.857 9.464 14.027 1.00 96.38 105 ARG A C 1
ATOM 838 O O . ARG A 1 105 ? -1.387 10.491 13.605 1.00 96.38 105 ARG A O 1
ATOM 845 N N . ALA A 1 106 ? -0.864 9.112 15.311 1.00 94.56 106 ALA A N 1
ATOM 846 C CA . ALA A 1 106 ? -1.556 9.860 16.364 1.00 94.56 106 ALA A CA 1
ATOM 847 C C . ALA A 1 106 ? -0.561 10.358 17.417 1.00 94.56 106 ALA A C 1
ATOM 849 O O . ALA A 1 106 ? -0.265 9.678 18.395 1.00 94.56 106 ALA A O 1
ATOM 850 N N . GLU A 1 107 ? -0.019 11.548 17.186 1.00 92.56 107 GLU A N 1
ATOM 851 C CA . GLU A 1 107 ? 1.060 12.106 17.992 1.00 92.56 107 GLU A CA 1
ATOM 852 C C . GLU A 1 107 ? 0.517 12.756 19.276 1.00 92.56 107 GLU A C 1
ATOM 854 O O . GLU A 1 107 ? -0.377 13.600 19.190 1.00 92.56 107 GLU A O 1
ATOM 859 N N . PRO A 1 108 ? 1.038 12.406 20.462 1.00 89.88 108 PRO A N 1
ATOM 860 C CA . PRO A 1 108 ? 0.694 13.071 21.716 1.00 89.88 108 PRO A CA 1
ATOM 861 C C . PRO A 1 108 ? 0.904 14.586 21.670 1.00 89.88 108 PRO A C 1
ATOM 863 O O . PRO A 1 108 ? 1.968 15.060 21.270 1.00 89.88 108 PRO A O 1
ATOM 866 N N . LEU A 1 109 ? -0.083 15.360 22.124 1.00 86.31 109 LEU A N 1
ATOM 867 C CA . LEU A 1 109 ? 0.097 16.797 22.342 1.00 86.31 109 LEU A CA 1
ATOM 868 C C . LEU A 1 109 ? 0.994 17.026 23.560 1.00 86.31 109 LEU A C 1
ATOM 870 O O . LEU A 1 109 ? 0.760 16.433 24.598 1.00 86.31 109 LEU A O 1
ATOM 874 N N . SER A 1 110 ? 2.002 17.892 23.474 1.00 71.25 110 SER A N 1
ATOM 875 C CA . SER A 1 110 ? 2.900 18.156 24.605 1.00 71.25 110 SER A CA 1
ATOM 876 C C . SER A 1 110 ? 2.149 18.723 25.815 1.00 71.25 110 SER A C 1
ATOM 878 O O . SER A 1 110 ? 1.483 19.751 25.701 1.00 71.25 110 SER A O 1
ATOM 880 N N . GLU A 1 111 ? 2.325 18.116 26.990 1.00 64.75 111 GLU A N 1
ATOM 881 C CA . GLU A 1 111 ? 1.807 18.646 28.254 1.00 64.75 111 GLU A CA 1
ATOM 882 C C . GLU A 1 111 ? 2.738 19.722 28.833 1.00 64.75 111 GLU A C 1
ATOM 884 O O . GLU A 1 111 ? 3.885 19.418 29.167 1.00 64.75 111 GLU A O 1
ATOM 889 N N . PRO A 1 112 ? 2.284 20.974 29.028 1.00 52.41 112 PRO A N 1
ATOM 890 C CA . PRO A 1 112 ? 3.100 22.009 29.664 1.00 52.41 112 PRO A CA 1
ATOM 891 C C . PRO A 1 112 ? 3.340 21.757 31.161 1.00 52.41 112 PRO A C 1
ATOM 893 O O . PRO A 1 112 ? 4.206 22.397 31.756 1.00 52.41 112 PRO A O 1
ATOM 896 N N . SER A 1 113 ? 2.528 20.898 31.790 1.00 54.09 113 SER A N 1
ATOM 897 C CA . SER A 1 113 ? 2.366 20.847 33.249 1.00 54.09 113 SER A CA 1
ATOM 898 C C . SER A 1 113 ? 2.898 19.576 33.919 1.00 54.09 113 SER A C 1
ATOM 900 O O . SER A 1 113 ? 3.195 19.590 35.115 1.00 54.09 113 SER A O 1
ATOM 902 N N . THR A 1 114 ? 3.083 18.493 33.163 1.00 56.56 114 THR A N 1
ATOM 903 C CA . THR A 1 114 ? 3.636 17.233 33.666 1.00 56.56 114 THR A CA 1
ATOM 904 C C . THR A 1 114 ? 5.046 17.036 33.121 1.00 56.56 114 THR A C 1
ATOM 906 O O . THR A 1 114 ? 5.238 17.057 31.911 1.00 56.56 114 THR A O 1
ATOM 909 N N . ASN A 1 115 ? 6.035 16.743 33.971 1.00 57.81 115 ASN A N 1
ATOM 910 C CA . ASN A 1 115 ? 7.376 16.293 33.545 1.00 57.81 115 ASN A CA 1
ATOM 911 C C . ASN A 1 115 ? 7.357 14.898 32.857 1.00 57.81 115 ASN A C 1
ATOM 913 O O . ASN A 1 115 ? 8.351 14.172 32.889 1.00 57.81 115 ASN A O 1
ATOM 917 N N . GLN A 1 116 ? 6.219 14.471 32.302 1.00 60.53 116 GLN A N 1
ATOM 918 C CA . GLN A 1 116 ? 6.053 13.192 31.626 1.00 60.53 116 GLN A CA 1
ATOM 919 C C . GLN A 1 116 ? 6.401 13.361 30.148 1.00 60.53 116 GLN A C 1
ATOM 921 O O . GLN A 1 116 ? 5.750 14.105 29.419 1.00 60.53 116 GLN A O 1
ATOM 926 N N . SER A 1 117 ? 7.450 12.664 29.712 1.00 66.25 117 SER A N 1
ATOM 927 C CA . SER A 1 117 ? 7.766 12.555 28.290 1.00 66.25 117 SER A CA 1
ATOM 928 C C . SER A 1 117 ? 6.727 11.654 27.606 1.00 66.25 117 SER A C 1
ATOM 930 O O . SER A 1 117 ? 6.469 10.564 28.131 1.00 66.25 117 SER A O 1
ATOM 932 N N . PRO A 1 118 ? 6.190 12.031 26.429 1.00 66.75 118 PRO A N 1
ATOM 933 C CA . PRO A 1 118 ? 5.331 11.172 25.605 1.00 66.75 118 PRO A CA 1
ATOM 934 C C . PRO A 1 118 ? 5.940 9.798 25.292 1.00 66.75 118 PRO A C 1
ATOM 936 O O . PRO A 1 118 ? 5.228 8.834 25.040 1.00 66.75 118 PRO A O 1
ATOM 939 N N . GLU A 1 119 ? 7.266 9.676 25.360 1.00 70.25 119 GLU A N 1
ATOM 940 C CA . GLU A 1 119 ? 7.991 8.411 25.189 1.00 70.25 119 GLU A CA 1
ATOM 941 C C . GLU A 1 119 ? 7.697 7.387 26.301 1.00 70.25 119 GLU A C 1
ATOM 943 O O . GLU A 1 119 ? 7.934 6.189 26.141 1.00 70.25 119 GLU A O 1
ATOM 948 N N . SER A 1 120 ? 7.209 7.850 27.455 1.00 68.94 120 SER A N 1
ATOM 949 C CA . SER A 1 120 ? 7.055 7.039 28.668 1.00 68.94 120 SER A CA 1
ATOM 950 C C . SER A 1 120 ? 5.662 6.437 28.853 1.00 68.94 120 SER A C 1
ATOM 952 O O . SER A 1 120 ? 5.503 5.588 29.732 1.00 68.94 120 SER A O 1
ATOM 954 N N . VAL A 1 121 ? 4.672 6.849 28.055 1.00 77.62 121 VAL A N 1
ATOM 955 C CA . VAL A 1 121 ? 3.262 6.469 28.227 1.00 77.62 121 VAL A CA 1
ATOM 956 C C . VAL A 1 121 ? 2.677 6.022 26.879 1.00 77.62 121 VAL A C 1
ATOM 958 O O . VAL A 1 121 ? 2.888 6.702 25.876 1.00 77.62 121 VAL A O 1
ATOM 961 N N . PRO A 1 122 ? 1.959 4.885 26.811 1.00 87.12 122 PRO A N 1
ATOM 962 C CA . PRO A 1 122 ? 1.326 4.441 25.575 1.00 87.12 122 PRO A CA 1
ATOM 963 C C . PRO A 1 122 ? 0.135 5.325 25.203 1.00 87.12 122 PRO A C 1
ATOM 965 O O . PRO A 1 122 ? -0.597 5.814 26.063 1.00 87.12 122 PRO A O 1
ATOM 968 N N . VAL A 1 123 ? -0.115 5.437 23.903 1.00 90.69 123 VAL A N 1
ATOM 969 C CA . VAL A 1 123 ? -1.322 6.039 23.333 1.00 90.69 123 VAL A CA 1
ATOM 970 C C . VAL A 1 123 ? -2.325 4.933 23.025 1.00 90.69 123 VAL A C 1
ATOM 972 O O . VAL A 1 123 ? -1.979 3.965 22.348 1.00 90.69 123 VAL A O 1
ATOM 975 N N . CYS A 1 124 ? -3.569 5.073 23.485 1.00 92.62 124 CYS A N 1
ATOM 976 C CA . CYS A 1 124 ? -4.657 4.171 23.110 1.00 92.62 124 CYS A CA 1
ATOM 977 C C . CYS A 1 124 ? -5.480 4.772 21.979 1.00 92.62 124 CYS A C 1
ATOM 979 O O . CYS A 1 124 ? -5.988 5.885 22.098 1.00 92.62 124 CYS A O 1
ATOM 981 N N . LEU A 1 125 ? -5.670 3.989 20.920 1.00 95.25 125 LEU A N 1
ATOM 982 C CA . LEU A 1 125 ? -6.578 4.311 19.832 1.00 95.25 125 LEU A CA 1
ATOM 983 C C . LEU A 1 125 ? -7.677 3.260 19.735 1.00 95.25 125 LEU A C 1
ATOM 985 O O . LEU A 1 125 ? -7.412 2.056 19.679 1.00 95.25 125 LEU A O 1
ATOM 989 N N . SER A 1 126 ? -8.915 3.728 19.672 1.00 95.69 126 SER A N 1
ATOM 990 C CA . SER A 1 126 ? -10.045 2.940 19.196 1.00 95.69 126 SER A CA 1
ATOM 991 C C . SER A 1 126 ? -10.169 3.102 17.686 1.00 95.69 126 SER A C 1
ATOM 993 O O . SER A 1 126 ? -9.795 4.134 17.137 1.00 95.69 126 SER A O 1
ATOM 995 N N . TRP A 1 127 ? -10.659 2.080 16.998 1.00 96.94 127 TRP A N 1
ATOM 996 C CA . TRP A 1 127 ? -10.930 2.116 15.567 1.00 96.94 127 TRP A CA 1
ATOM 997 C C . TRP A 1 127 ? -12.253 1.425 15.281 1.00 96.94 127 TRP A C 1
ATOM 999 O O . TRP A 1 127 ? -12.628 0.468 15.963 1.00 96.94 127 TRP A O 1
ATOM 1009 N N . ALA A 1 128 ? -12.954 1.911 14.265 1.00 97.38 128 ALA A N 1
ATOM 1010 C CA . ALA A 1 128 ? -14.221 1.349 13.833 1.00 97.38 128 ALA A CA 1
ATOM 1011 C C . ALA A 1 128 ? -14.411 1.546 12.326 1.00 97.38 128 ALA A C 1
ATOM 1013 O O . ALA A 1 128 ? -14.081 2.603 11.779 1.00 97.38 128 ALA A O 1
ATOM 1014 N N . ILE A 1 129 ? -14.963 0.527 11.666 1.00 98.25 129 ILE A N 1
ATOM 1015 C CA . ILE A 1 129 ? -15.299 0.544 10.242 1.00 98.25 129 ILE A CA 1
ATOM 1016 C C . ILE A 1 129 ? -16.795 0.291 10.040 1.00 98.25 129 ILE A C 1
ATOM 1018 O O . ILE A 1 129 ? -17.395 -0.581 10.665 1.00 98.25 129 ILE A O 1
ATOM 1022 N N . PHE A 1 130 ? -17.404 1.071 9.156 1.00 98.12 130 PHE A N 1
ATOM 1023 C CA . PHE A 1 130 ? -18.837 1.111 8.900 1.00 98.12 130 PHE A CA 1
ATOM 1024 C C . PHE A 1 130 ? -19.105 0.946 7.409 1.00 98.12 130 PHE A C 1
ATOM 1026 O O . PHE A 1 130 ? -18.366 1.449 6.561 1.00 98.12 130 PHE A O 1
ATOM 1033 N N . ASP A 1 131 ? -20.204 0.275 7.094 1.00 96.31 131 ASP A N 1
ATOM 1034 C CA . ASP A 1 131 ? -20.725 0.075 5.739 1.00 96.31 131 ASP A CA 1
ATOM 1035 C C . ASP A 1 131 ? -21.544 1.272 5.220 1.00 96.31 131 ASP A C 1
ATOM 1037 O O . ASP A 1 131 ? -22.137 1.213 4.143 1.00 96.31 131 ASP A O 1
ATOM 1041 N N . ASN A 1 132 ? -21.593 2.364 5.987 1.00 94.44 132 ASN A N 1
ATOM 1042 C CA . ASN A 1 132 ? -22.397 3.534 5.683 1.00 94.44 132 ASN A CA 1
ATOM 1043 C C . ASN A 1 132 ? -21.656 4.844 5.967 1.00 94.44 132 ASN A C 1
ATOM 1045 O O . ASN A 1 132 ? -20.868 4.968 6.901 1.00 94.44 132 ASN A O 1
ATOM 1049 N N . GLU A 1 133 ? -21.964 5.849 5.149 1.00 90.31 133 GLU A N 1
ATOM 1050 C CA . GLU A 1 133 ? -21.368 7.189 5.198 1.00 90.31 133 GLU A CA 1
ATOM 1051 C C . GLU A 1 133 ? -21.663 7.949 6.496 1.00 90.31 133 GLU A C 1
ATOM 1053 O O . GLU A 1 133 ? -20.884 8.802 6.909 1.00 90.31 133 GLU A O 1
ATOM 1058 N N . ALA A 1 134 ? -22.794 7.649 7.136 1.00 92.00 134 ALA A N 1
ATOM 1059 C CA . ALA A 1 134 ? -23.273 8.374 8.306 1.00 92.00 134 ALA A CA 1
ATOM 1060 C C . ALA A 1 134 ? -22.720 7.832 9.637 1.00 92.00 134 ALA A C 1
ATOM 1062 O O . ALA A 1 134 ? -22.968 8.442 10.674 1.00 92.00 134 ALA A O 1
ATOM 1063 N N . LEU A 1 135 ? -21.988 6.709 9.611 1.00 92.69 135 LEU A N 1
ATOM 1064 C CA . LEU A 1 135 ? -21.468 6.010 10.795 1.00 92.69 135 LEU A CA 1
ATOM 1065 C C . LEU A 1 135 ? -22.565 5.652 11.811 1.00 92.69 135 LEU A C 1
ATOM 1067 O O . LEU A 1 135 ? -22.369 5.722 13.023 1.00 92.69 135 LEU A O 1
ATOM 1071 N N . ILE A 1 136 ? -23.751 5.299 11.312 1.00 88.69 136 ILE A N 1
ATOM 1072 C CA . ILE A 1 136 ? -24.915 4.973 12.138 1.00 88.69 136 ILE A CA 1
ATOM 1073 C C . ILE A 1 136 ? -24.974 3.462 12.360 1.00 88.69 136 ILE A C 1
ATOM 1075 O O . ILE A 1 136 ? -24.743 2.676 11.440 1.00 88.69 136 ILE A O 1
ATOM 1079 N N . GLY A 1 137 ? -25.369 3.068 13.571 1.00 92.06 137 GLY A N 1
ATOM 1080 C CA . GLY A 1 137 ? -25.559 1.673 13.950 1.00 92.06 137 GLY A CA 1
ATOM 1081 C C . GLY A 1 137 ? -24.288 1.037 14.504 1.00 92.06 137 GLY A C 1
ATOM 1082 O O . GLY A 1 137 ? -23.378 1.725 14.963 1.00 92.06 137 GLY A O 1
ATOM 1083 N N . SER A 1 138 ? -24.255 -0.293 14.513 1.00 94.62 138 SER A N 1
ATOM 1084 C CA . SER A 1 138 ? -23.072 -1.037 14.938 1.00 94.62 138 SER A CA 1
ATOM 1085 C C . SER A 1 138 ? -22.024 -1.041 13.821 1.00 94.62 138 SER A C 1
ATOM 1087 O O . SER A 1 138 ? -22.392 -1.290 12.671 1.00 94.62 138 SER A O 1
ATOM 1089 N N . PRO A 1 139 ? -20.738 -0.797 14.131 1.00 97.06 139 PRO A N 1
ATOM 1090 C CA . PRO A 1 139 ? -19.671 -0.975 13.155 1.00 97.06 139 PRO A CA 1
ATOM 1091 C C . PRO A 1 139 ? -19.599 -2.437 12.702 1.00 97.06 139 PRO A C 1
ATOM 1093 O O . PRO A 1 139 ? -19.953 -3.349 13.451 1.00 97.06 139 PRO A O 1
ATOM 1096 N N . VAL A 1 140 ? -19.121 -2.651 11.477 1.00 97.62 140 VAL A N 1
ATOM 1097 C CA . VAL A 1 140 ? -18.892 -3.991 10.915 1.00 97.62 140 VAL A CA 1
ATOM 1098 C C . VAL A 1 140 ? -17.763 -4.689 11.665 1.00 97.62 140 VAL A C 1
ATOM 1100 O O . VAL A 1 140 ? -17.869 -5.870 11.985 1.00 97.62 140 VAL A O 1
ATOM 1103 N N . ASP A 1 141 ? -16.712 -3.934 11.976 1.00 97.94 141 ASP A N 1
ATOM 1104 C CA . ASP A 1 141 ? -15.613 -4.363 12.828 1.00 97.94 141 ASP A CA 1
ATOM 1105 C C . ASP A 1 141 ? -15.092 -3.163 13.627 1.00 97.94 141 ASP A C 1
ATOM 1107 O O . ASP A 1 141 ? -15.177 -2.008 13.189 1.00 97.94 141 ASP A O 1
ATOM 1111 N N . ALA A 1 142 ? -14.594 -3.426 14.827 1.00 96.94 142 ALA A N 1
ATOM 1112 C CA . ALA A 1 142 ? -14.075 -2.402 15.715 1.00 96.94 142 ALA A CA 1
ATOM 1113 C C . ALA A 1 142 ? -13.115 -2.997 16.740 1.00 96.94 142 ALA A C 1
ATOM 1115 O O . ALA A 1 142 ? -13.207 -4.161 17.137 1.00 96.94 142 ALA A O 1
ATOM 1116 N N . GLY A 1 143 ? -12.224 -2.158 17.250 1.00 94.38 143 GLY A N 1
ATOM 1117 C CA . GLY A 1 143 ? -11.297 -2.574 18.282 1.00 94.38 143 GLY A CA 1
ATOM 1118 C C . GLY A 1 143 ? -10.541 -1.420 18.907 1.00 94.38 143 GLY A C 1
ATOM 1119 O O . GLY A 1 143 ? -10.749 -0.251 18.605 1.00 94.38 143 GLY A O 1
ATOM 1120 N N . GLN A 1 144 ? -9.643 -1.784 19.811 1.00 93.94 144 GLN A N 1
ATOM 1121 C CA . GLN A 1 144 ? -8.699 -0.877 20.453 1.00 93.94 144 GLN A CA 1
ATOM 1122 C C . GLN A 1 144 ? -7.294 -1.429 20.283 1.00 93.94 144 GLN A C 1
ATOM 1124 O O . GLN A 1 144 ? -7.111 -2.650 20.325 1.00 93.94 144 GLN A O 1
ATOM 1129 N N . ALA A 1 145 ? -6.317 -0.556 20.095 1.00 93.38 145 ALA A N 1
ATOM 1130 C CA . ALA A 1 145 ? -4.914 -0.914 19.996 1.00 93.38 145 ALA A CA 1
ATOM 1131 C C . ALA A 1 145 ? -4.043 0.211 20.560 1.00 93.38 145 ALA A C 1
ATOM 1133 O O . ALA A 1 145 ? -4.441 1.376 20.583 1.00 93.38 145 ALA A O 1
ATOM 1134 N N . PHE A 1 146 ? -2.857 -0.148 21.040 1.00 92.31 146 PHE A N 1
ATOM 1135 C CA . PHE A 1 146 ? -1.902 0.806 21.585 1.00 92.31 146 PHE A CA 1
ATOM 1136 C C . PHE A 1 146 ? -0.841 1.164 20.546 1.00 92.31 146 PHE A C 1
ATOM 1138 O O . PHE A 1 146 ? -0.407 0.319 19.763 1.00 92.31 146 PHE A O 1
ATOM 1145 N N . THR A 1 147 ? -0.383 2.410 20.576 1.00 92.25 147 THR A N 1
ATOM 1146 C CA . THR A 1 147 ? 0.819 2.875 19.881 1.00 92.25 147 THR A CA 1
ATOM 1147 C C . THR A 1 147 ? 1.731 3.644 20.843 1.00 92.25 147 THR A C 1
ATOM 1149 O O . THR A 1 147 ? 1.351 3.927 21.981 1.00 92.25 147 THR A O 1
ATOM 1152 N N . SER A 1 148 ? 2.966 3.907 20.435 1.00 90.12 148 SER A N 1
ATOM 1153 C CA . SER A 1 148 ? 4.000 4.521 21.260 1.00 90.12 148 SER A CA 1
ATOM 1154 C C . SER A 1 148 ? 5.058 5.186 20.400 1.00 90.12 148 SER A C 1
ATOM 1156 O O . SER A 1 148 ? 5.124 4.966 19.190 1.00 90.12 148 SER A O 1
ATOM 1158 N N . TYR A 1 149 ? 5.944 5.928 21.060 1.00 88.12 149 TYR A N 1
ATOM 1159 C CA . TYR A 1 149 ? 7.141 6.488 20.447 1.00 88.12 149 TYR A CA 1
ATOM 1160 C C . TYR A 1 149 ? 7.991 5.443 19.708 1.00 88.12 149 TYR A C 1
ATOM 1162 O O . TYR A 1 149 ? 8.601 5.762 18.692 1.00 88.12 149 TYR A O 1
ATOM 1170 N N . ASP A 1 150 ? 8.008 4.186 20.167 1.00 86.31 150 ASP A N 1
ATOM 1171 C CA . ASP A 1 150 ? 8.798 3.127 19.536 1.00 86.31 150 ASP A CA 1
ATOM 1172 C C . ASP A 1 150 ? 8.390 2.908 18.064 1.00 86.31 150 ASP A C 1
ATOM 1174 O O . ASP A 1 150 ? 9.258 2.756 17.204 1.00 86.31 150 ASP A O 1
ATOM 1178 N N . ALA A 1 151 ? 7.087 2.966 17.767 1.00 87.94 151 ALA A N 1
ATOM 1179 C CA . ALA A 1 151 ? 6.530 2.886 16.412 1.00 87.94 151 ALA A CA 1
ATOM 1180 C C . ALA A 1 151 ? 6.163 4.270 15.839 1.00 87.94 151 ALA A C 1
ATOM 1182 O O . ALA A 1 151 ? 5.263 4.371 15.004 1.00 87.94 151 ALA A O 1
ATOM 1183 N N . ASP A 1 152 ? 6.799 5.340 16.329 1.00 91.19 152 ASP A N 1
ATOM 1184 C CA . ASP A 1 152 ? 6.527 6.737 15.958 1.00 91.19 152 ASP A CA 1
ATOM 1185 C C . ASP A 1 152 ? 5.034 7.116 16.019 1.00 91.19 152 ASP A C 1
ATOM 1187 O O . ASP A 1 152 ? 4.484 7.828 15.179 1.00 91.19 152 ASP A O 1
ATOM 1191 N N . PHE A 1 153 ? 4.343 6.569 17.017 1.00 93.50 153 PHE A N 1
ATOM 1192 C CA . PHE A 1 153 ? 2.910 6.731 17.240 1.00 93.50 153 PHE A CA 1
ATOM 1193 C C . PHE A 1 153 ? 2.033 6.353 16.033 1.00 93.50 153 PHE A C 1
ATOM 1195 O O . PHE A 1 153 ? 0.886 6.798 15.908 1.00 93.50 153 PHE A O 1
ATOM 1202 N N . THR A 1 154 ? 2.553 5.512 15.137 1.00 95.38 154 THR A N 1
ATOM 1203 C CA . THR A 1 154 ? 1.784 4.930 14.040 1.00 95.38 154 THR A CA 1
ATOM 1204 C C . THR A 1 154 ? 0.937 3.771 14.549 1.00 95.38 154 THR A C 1
ATOM 1206 O O . THR A 1 154 ? 1.354 2.969 15.393 1.00 95.38 154 THR A O 1
ATOM 1209 N N . LEU A 1 155 ? -0.287 3.672 14.049 1.00 95.25 155 LEU A N 1
ATOM 1210 C CA . LEU A 1 155 ? -1.151 2.528 14.274 1.00 95.25 155 LEU A CA 1
ATOM 1211 C C . LEU A 1 155 ? -1.509 1.920 12.931 1.00 95.25 155 LEU A C 1
ATOM 1213 O O . LEU A 1 155 ? -2.051 2.608 12.071 1.00 95.25 155 LEU A O 1
ATOM 1217 N N . ARG A 1 156 ? -1.267 0.617 12.794 1.00 94.94 156 ARG A N 1
ATOM 1218 C CA . ARG A 1 156 ? -1.729 -0.192 11.669 1.00 94.94 156 ARG A CA 1
ATOM 1219 C C . ARG A 1 156 ? -2.542 -1.367 12.191 1.00 94.94 156 ARG A C 1
ATOM 1221 O O . ARG A 1 156 ? -2.032 -2.158 12.979 1.00 94.94 156 ARG A O 1
ATOM 1228 N N . VAL A 1 157 ? -3.780 -1.511 11.739 1.00 94.69 157 VAL A N 1
ATOM 1229 C CA . VAL A 1 157 ? -4.666 -2.623 12.120 1.00 94.69 157 VAL A CA 1
ATOM 1230 C C . VAL A 1 157 ? -5.320 -3.222 10.884 1.00 94.69 157 VAL A C 1
ATOM 1232 O O . VAL A 1 157 ? -5.466 -2.545 9.870 1.00 94.69 157 VAL A O 1
ATOM 1235 N N . GLU A 1 158 ? -5.706 -4.491 10.957 1.00 95.00 158 GLU A N 1
ATOM 1236 C CA . GLU A 1 158 ? -6.520 -5.142 9.930 1.00 95.00 158 GLU A CA 1
ATOM 1237 C C . GLU A 1 158 ? -7.976 -5.165 10.397 1.00 95.00 158 GLU A C 1
ATOM 1239 O O . GLU A 1 158 ? -8.269 -5.729 11.451 1.00 95.00 158 GLU A O 1
ATOM 1244 N N . ALA A 1 159 ? -8.869 -4.554 9.619 1.00 96.38 159 ALA A N 1
ATOM 1245 C CA . ALA A 1 159 ? -10.308 -4.685 9.806 1.00 96.38 159 ALA A CA 1
ATOM 1246 C C . ALA A 1 159 ? -10.812 -5.853 8.956 1.00 96.38 159 ALA A C 1
ATOM 1248 O O . ALA A 1 159 ? -10.538 -5.892 7.754 1.00 96.38 159 ALA A O 1
ATOM 1249 N N . ALA A 1 160 ? -11.527 -6.797 9.562 1.00 95.69 160 ALA A N 1
ATOM 1250 C CA . ALA A 1 160 ? -11.933 -8.056 8.942 1.00 95.69 160 ALA A CA 1
ATOM 1251 C C . ALA A 1 160 ? -13.463 -8.222 8.912 1.00 95.69 160 ALA A C 1
ATOM 1253 O O . ALA A 1 160 ? -14.219 -7.336 9.298 1.00 95.69 160 ALA A O 1
ATOM 1254 N N . GLY A 1 161 ? -13.941 -9.360 8.394 1.00 95.81 161 GLY A N 1
ATOM 1255 C CA . GLY A 1 161 ? -15.380 -9.651 8.304 1.00 95.81 161 GLY A CA 1
ATOM 1256 C C . GLY A 1 161 ? -16.135 -8.781 7.292 1.00 95.81 161 GLY A C 1
ATOM 1257 O O . GLY A 1 161 ? -17.364 -8.728 7.313 1.00 95.81 161 GLY A O 1
ATOM 1258 N N . LEU A 1 162 ? -15.407 -8.106 6.402 1.00 97.38 162 LEU A N 1
ATOM 1259 C CA . LEU A 1 162 ? -15.968 -7.204 5.407 1.00 97.38 162 LEU A CA 1
ATOM 1260 C C . LEU A 1 162 ? -16.589 -7.988 4.245 1.00 97.38 162 LEU A C 1
ATOM 1262 O O . LEU A 1 162 ? -16.199 -9.116 3.938 1.00 97.38 162 LEU A O 1
ATOM 1266 N N . GLN A 1 163 ? -17.560 -7.373 3.582 1.00 97.12 163 GLN A N 1
ATOM 1267 C CA . GLN A 1 163 ? -18.136 -7.896 2.352 1.00 97.12 163 GLN A CA 1
ATOM 1268 C C . GLN A 1 163 ? -17.210 -7.585 1.169 1.00 97.12 163 GLN A C 1
ATOM 1270 O O . GLN A 1 163 ? -16.622 -6.499 1.127 1.00 97.12 163 GLN A O 1
ATOM 1275 N N . PRO A 1 164 ? -17.088 -8.498 0.191 1.00 96.00 164 PRO A N 1
ATOM 1276 C CA . PRO A 1 164 ? -16.349 -8.235 -1.038 1.00 96.00 164 PRO A CA 1
ATOM 1277 C C . PRO A 1 164 ? -16.957 -7.099 -1.857 1.00 96.00 164 PRO A C 1
ATOM 1279 O O . PRO A 1 164 ? -18.174 -6.929 -1.877 1.00 96.00 164 PRO A O 1
ATOM 1282 N N . ASP A 1 165 ? -16.107 -6.398 -2.606 1.00 95.12 165 ASP A N 1
ATOM 1283 C CA . ASP A 1 165 ? -16.501 -5.344 -3.551 1.00 95.12 165 ASP A CA 1
ATOM 1284 C C . ASP A 1 165 ? -17.370 -4.228 -2.932 1.00 95.12 165 ASP A C 1
ATOM 1286 O O . ASP A 1 165 ? -18.311 -3.730 -3.552 1.00 95.12 165 ASP A O 1
ATOM 1290 N N . ALA A 1 166 ? -17.059 -3.833 -1.695 1.00 94.56 166 ALA A N 1
ATOM 1291 C CA . ALA A 1 166 ? -17.831 -2.858 -0.933 1.00 94.56 166 ALA A CA 1
ATOM 1292 C C . ALA A 1 166 ? -16.969 -1.680 -0.465 1.00 94.56 166 ALA A C 1
ATOM 1294 O O . ALA A 1 166 ? -15.771 -1.808 -0.203 1.00 94.56 166 ALA A O 1
ATOM 1295 N N . VAL A 1 167 ? -17.601 -0.508 -0.377 1.00 94.81 167 VAL A N 1
ATOM 1296 C CA . VAL A 1 167 ? -16.991 0.729 0.122 1.00 94.81 167 VAL A CA 1
ATOM 1297 C C . VAL A 1 167 ? -17.348 0.897 1.591 1.00 94.81 167 VAL A C 1
ATOM 1299 O O . VAL A 1 167 ? -18.503 0.740 1.973 1.00 94.81 167 VAL A O 1
ATOM 1302 N N . TYR A 1 168 ? -16.356 1.275 2.386 1.00 97.19 168 TYR A N 1
ATOM 1303 C CA . TYR A 1 168 ? -16.468 1.459 3.823 1.00 97.19 168 TYR A CA 1
ATOM 1304 C C . TYR A 1 168 ? -15.970 2.836 4.245 1.00 97.19 168 TYR A C 1
ATOM 1306 O O . TYR A 1 168 ? -15.087 3.423 3.606 1.00 97.19 168 TYR A O 1
ATOM 1314 N N . ARG A 1 169 ? -16.498 3.320 5.368 1.00 97.56 169 ARG A N 1
ATOM 1315 C CA . ARG A 1 169 ? -15.967 4.471 6.098 1.00 97.56 169 ARG A CA 1
ATOM 1316 C C . ARG A 1 169 ? -15.375 4.022 7.414 1.00 97.56 169 ARG A C 1
ATOM 1318 O O . ARG A 1 169 ? -15.925 3.149 8.073 1.00 97.56 169 ARG A O 1
ATOM 1325 N N . PHE A 1 170 ? -14.253 4.611 7.792 1.00 97.44 170 PHE A N 1
ATOM 1326 C CA . PHE A 1 170 ? -13.591 4.262 9.038 1.00 97.44 170 PHE A CA 1
ATOM 1327 C C . PHE A 1 170 ? -13.026 5.496 9.719 1.00 97.44 170 PHE A C 1
ATOM 1329 O O . PHE A 1 170 ? -12.643 6.471 9.071 1.00 97.44 170 PHE A O 1
ATOM 1336 N N . HIS A 1 171 ? -12.947 5.424 11.035 1.00 96.31 171 HIS A N 1
ATOM 1337 C CA . HIS A 1 171 ? -12.228 6.395 11.835 1.00 96.31 171 HIS A CA 1
ATOM 1338 C C . HIS A 1 171 ? -11.495 5.680 12.962 1.00 96.31 171 HIS A C 1
ATOM 1340 O O . HIS A 1 171 ? -11.792 4.537 13.317 1.00 96.31 171 HIS A O 1
ATOM 1346 N N . LEU A 1 172 ? -10.524 6.390 13.501 1.00 96.62 172 LEU A N 1
ATOM 1347 C CA . LEU A 1 172 ? -9.783 6.084 14.697 1.00 96.62 172 LEU A CA 1
ATOM 1348 C C . LEU A 1 172 ? -9.945 7.269 15.649 1.00 96.62 172 LEU A C 1
ATOM 1350 O O . LEU A 1 172 ? -10.004 8.428 15.230 1.00 96.62 172 LEU A O 1
ATOM 1354 N N . ALA A 1 173 ? -10.068 6.964 16.930 1.00 95.38 173 ALA A N 1
ATOM 1355 C CA . ALA A 1 173 ? -10.297 7.949 17.973 1.00 95.38 173 ALA A CA 1
ATOM 1356 C C . ALA A 1 173 ? -9.365 7.690 19.146 1.00 95.38 173 ALA A C 1
ATOM 1358 O O . ALA A 1 173 ? -9.057 6.534 19.452 1.00 95.38 173 ALA A O 1
ATOM 1359 N N . ASP A 1 174 ? -8.974 8.756 19.829 1.00 94.06 174 ASP A N 1
ATOM 1360 C CA . ASP A 1 174 ? -8.373 8.656 21.153 1.00 94.06 174 ASP A CA 1
ATOM 1361 C C . ASP A 1 174 ? -9.324 7.881 22.082 1.00 94.06 174 ASP A C 1
ATOM 1363 O O . ASP A 1 174 ? -10.508 8.201 22.190 1.00 94.06 174 ASP A O 1
ATOM 1367 N N . CYS A 1 175 ? -8.836 6.834 22.749 1.00 90.75 175 CYS A N 1
ATOM 1368 C CA . CYS A 1 175 ? -9.668 6.090 23.695 1.00 90.75 175 CYS A CA 1
ATOM 1369 C C . CYS A 1 175 ? -10.091 6.919 24.918 1.00 90.75 175 CYS A C 1
ATOM 1371 O O . CYS A 1 175 ? -11.005 6.509 25.634 1.00 90.75 175 CYS A O 1
ATOM 1373 N N . THR A 1 176 ? -9.389 8.019 25.199 1.00 87.69 176 THR A N 1
ATOM 1374 C CA . THR A 1 176 ? -9.655 8.906 26.338 1.00 87.69 176 THR A CA 1
ATOM 1375 C C . THR A 1 176 ? -10.631 10.034 25.991 1.00 87.69 176 THR A C 1
ATOM 1377 O O . THR A 1 176 ? -11.363 10.490 26.868 1.00 87.69 176 THR A O 1
ATOM 1380 N N . ASP A 1 177 ? -10.730 10.410 24.711 1.00 89.81 177 ASP A N 1
ATOM 1381 C CA . ASP A 1 177 ? -11.736 11.328 24.170 1.00 89.81 177 ASP A CA 1
ATOM 1382 C C . ASP A 1 177 ? -12.177 10.870 22.774 1.00 89.81 177 ASP A C 1
ATOM 1384 O O . ASP A 1 177 ? -11.534 11.163 21.767 1.00 89.81 177 ASP A O 1
ATOM 1388 N N . LEU A 1 178 ? -13.328 10.197 22.698 1.00 89.12 178 LEU A N 1
ATOM 1389 C CA . LEU A 1 178 ? -13.865 9.679 21.435 1.00 89.12 178 LEU A CA 1
ATOM 1390 C C . LEU A 1 178 ? -14.258 10.777 20.427 1.00 89.12 178 LEU A C 1
ATOM 1392 O O . LEU A 1 178 ? -14.549 10.454 19.277 1.00 89.12 178 LEU A O 1
ATOM 1396 N N . ASN A 1 179 ? -14.278 12.058 20.820 1.00 91.00 179 ASN A N 1
ATOM 1397 C CA . ASN A 1 179 ? -14.452 13.164 19.874 1.00 91.00 179 ASN A CA 1
ATOM 1398 C C . ASN A 1 179 ? -13.136 13.540 19.181 1.00 91.00 179 ASN A C 1
ATOM 1400 O O . ASN A 1 179 ? -13.162 14.096 18.079 1.00 91.00 179 ASN A O 1
ATOM 1404 N N . ASN A 1 180 ? -11.993 13.227 19.796 1.00 93.69 180 ASN A N 1
ATOM 1405 C CA . ASN A 1 180 ? -10.687 13.425 19.197 1.00 93.69 180 ASN A CA 1
ATOM 1406 C C . ASN A 1 180 ? -10.400 12.306 18.190 1.00 93.69 180 ASN A C 1
ATOM 1408 O O . ASN A 1 180 ? -9.913 11.224 18.526 1.00 93.69 180 ASN A O 1
ATOM 1412 N N . THR A 1 181 ? -10.740 12.579 16.935 1.00 94.62 181 THR A N 1
ATOM 1413 C CA . THR A 1 181 ? -10.700 11.619 15.831 1.00 94.62 181 THR A CA 1
ATOM 1414 C C . THR A 1 181 ? -9.845 12.132 14.684 1.00 94.62 181 THR A C 1
ATOM 1416 O O . THR A 1 181 ? -9.691 13.338 14.475 1.00 94.62 181 THR A O 1
ATOM 1419 N N . ASN A 1 182 ? -9.307 11.209 13.892 1.00 93.56 182 ASN A N 1
ATOM 1420 C CA . ASN A 1 182 ? -8.727 11.566 12.603 1.00 93.56 182 ASN A CA 1
ATOM 1421 C C . ASN A 1 182 ? -9.808 11.991 11.585 1.00 93.56 182 ASN A C 1
ATOM 1423 O O . ASN A 1 182 ? -10.986 11.664 11.749 1.00 93.56 182 ASN A O 1
ATOM 1427 N N . PRO A 1 183 ? -9.422 12.620 10.455 1.00 94.81 183 PRO A N 1
ATOM 1428 C CA . PRO A 1 183 ? -10.339 12.860 9.340 1.00 94.81 183 PRO A CA 1
ATOM 1429 C C . PRO A 1 183 ? -10.959 11.563 8.812 1.00 94.81 183 PRO A C 1
ATOM 1431 O O . PRO A 1 183 ? -10.250 10.574 8.647 1.00 94.81 183 PRO A O 1
ATOM 1434 N N . LEU A 1 184 ? -12.255 11.570 8.493 1.00 95.25 184 LEU A N 1
ATOM 1435 C CA . LEU A 1 184 ? -12.981 10.363 8.088 1.00 95.25 184 LEU A CA 1
ATOM 1436 C C . LEU A 1 184 ? -12.328 9.644 6.892 1.00 95.25 184 LEU A C 1
ATOM 1438 O O . LEU A 1 184 ? -12.262 10.182 5.784 1.00 95.25 184 LEU A O 1
ATOM 1442 N N . GLY A 1 185 ? -11.906 8.399 7.108 1.00 95.31 185 GLY A N 1
ATOM 1443 C CA . GLY A 1 185 ? -11.278 7.554 6.101 1.00 95.31 185 GLY A CA 1
ATOM 1444 C C . GLY A 1 185 ? -12.288 6.852 5.194 1.00 95.31 185 GLY A C 1
ATOM 1445 O O . GLY A 1 185 ? -13.440 6.616 5.568 1.00 95.31 185 GLY A O 1
ATOM 1446 N N . ARG A 1 186 ? -11.842 6.486 3.988 1.00 94.38 186 ARG A N 1
ATOM 1447 C CA . ARG A 1 186 ? -12.579 5.639 3.039 1.00 94.38 186 ARG A CA 1
ATOM 1448 C C . ARG A 1 186 ? -11.717 4.444 2.650 1.00 94.38 186 ARG A C 1
ATOM 1450 O O . ARG A 1 186 ? -10.548 4.617 2.314 1.00 94.38 186 ARG A O 1
ATOM 1457 N N . ALA A 1 187 ? -12.309 3.257 2.672 1.00 95.12 187 ALA A N 1
ATOM 1458 C CA . ALA A 1 187 ? -11.682 2.008 2.256 1.00 95.12 187 ALA A CA 1
ATOM 1459 C C . ALA A 1 187 ? -12.583 1.271 1.257 1.00 95.12 187 ALA A C 1
ATOM 1461 O O . ALA A 1 187 ? -13.791 1.515 1.202 1.00 95.12 187 ALA A O 1
ATOM 1462 N N . ARG A 1 188 ? -12.002 0.374 0.458 1.00 93.69 188 ARG A N 1
ATOM 1463 C CA . ARG A 1 188 ? -12.743 -0.503 -0.452 1.00 93.69 188 ARG A CA 1
ATOM 1464 C C . ARG A 1 188 ? -12.122 -1.893 -0.448 1.00 93.69 188 ARG A C 1
ATOM 1466 O O . ARG A 1 188 ? -10.917 -2.015 -0.639 1.00 93.69 188 ARG A O 1
ATOM 1473 N N . THR A 1 189 ? -12.938 -2.921 -0.251 1.00 95.75 189 THR A N 1
ATOM 1474 C CA . THR A 1 189 ? -12.522 -4.318 -0.427 1.00 95.75 189 THR A CA 1
ATOM 1475 C C . THR A 1 189 ? -12.506 -4.683 -1.906 1.00 95.75 189 THR A C 1
ATOM 1477 O O . THR A 1 189 ? -13.315 -4.189 -2.696 1.00 95.75 189 THR A O 1
ATOM 1480 N N . ILE A 1 190 ? -11.601 -5.577 -2.303 1.00 94.88 190 ILE A N 1
ATOM 1481 C CA . ILE A 1 190 ? -11.629 -6.123 -3.664 1.00 94.88 190 ILE A CA 1
ATOM 1482 C C . ILE A 1 190 ? -12.764 -7.144 -3.803 1.00 94.88 190 ILE A C 1
ATOM 1484 O O . ILE A 1 190 ? -13.252 -7.724 -2.833 1.00 94.88 190 ILE A O 1
ATOM 1488 N N . SER A 1 191 ? -13.211 -7.387 -5.027 1.00 95.56 191 SER A N 1
ATOM 1489 C CA . SER A 1 191 ? -14.151 -8.471 -5.317 1.00 95.56 191 SER A CA 1
ATOM 1490 C C . SER A 1 191 ? -13.537 -9.846 -5.036 1.00 95.56 191 SER A C 1
ATOM 1492 O O . SER A 1 191 ? -12.332 -10.036 -5.200 1.00 95.56 191 SER A O 1
ATOM 1494 N N . SER A 1 192 ? -14.371 -10.835 -4.702 1.00 94.44 192 SER A N 1
ATOM 1495 C CA . SER A 1 192 ? -13.931 -12.229 -4.555 1.00 94.44 192 SER A CA 1
ATOM 1496 C C . SER A 1 192 ? -13.258 -12.741 -5.839 1.00 94.44 192 SER A C 1
ATOM 1498 O O . SER A 1 192 ? -13.780 -12.468 -6.921 1.00 94.44 192 SER A O 1
ATOM 1500 N N . PRO A 1 193 ? -12.177 -13.545 -5.765 1.00 92.81 193 PRO A N 1
ATOM 1501 C CA . PRO A 1 193 ? -11.453 -14.032 -6.947 1.00 92.81 193 PRO A CA 1
ATOM 1502 C C . PRO A 1 193 ? -12.321 -14.781 -7.971 1.00 92.81 193 PRO A C 1
ATOM 1504 O O . PRO A 1 193 ? -11.981 -14.852 -9.148 1.00 92.81 193 PRO A O 1
ATOM 1507 N N . HIS A 1 194 ? -13.449 -15.351 -7.540 1.00 93.75 194 HIS A N 1
ATOM 1508 C CA . HIS A 1 194 ? -14.332 -16.155 -8.389 1.00 93.75 194 HIS A CA 1
ATOM 1509 C C . HIS A 1 194 ? -15.506 -15.373 -8.990 1.00 93.75 194 HIS A C 1
ATOM 1511 O O . HIS A 1 194 ? -16.252 -15.945 -9.788 1.00 93.75 194 HIS A O 1
ATOM 1517 N N . THR A 1 195 ? -15.671 -14.094 -8.636 1.00 95.38 195 THR A N 1
ATOM 1518 C CA . THR A 1 195 ? -16.711 -13.231 -9.209 1.00 95.38 195 THR A CA 1
ATOM 1519 C C . THR A 1 195 ? -16.540 -13.145 -10.735 1.00 95.38 195 THR A C 1
ATOM 1521 O O . THR A 1 195 ? -15.408 -12.989 -11.206 1.00 95.38 195 THR A O 1
ATOM 1524 N N . PRO A 1 196 ? -17.616 -13.273 -11.534 1.00 95.75 196 PRO A N 1
ATOM 1525 C CA . PRO A 1 196 ? -17.557 -13.072 -12.981 1.00 95.75 196 PRO A CA 1
ATOM 1526 C C . PRO A 1 196 ? -17.004 -11.690 -13.361 1.00 95.75 196 PRO A C 1
ATOM 1528 O O . PRO A 1 196 ? -17.269 -10.701 -12.680 1.00 95.75 196 PRO A O 1
ATOM 1531 N N . ALA A 1 197 ? -16.231 -11.618 -14.448 1.00 92.38 197 ALA A N 1
ATOM 1532 C CA . ALA A 1 197 ? -15.548 -10.389 -14.863 1.00 92.38 197 ALA A CA 1
ATOM 1533 C C . ALA A 1 197 ? -16.516 -9.238 -15.198 1.00 92.38 197 ALA A C 1
ATOM 1535 O O . ALA A 1 197 ? -16.173 -8.078 -15.013 1.00 92.38 197 ALA A O 1
ATOM 1536 N N . ASP A 1 198 ? -17.725 -9.558 -15.657 1.00 93.44 198 ASP A N 1
ATOM 1537 C CA . ASP A 1 198 ? -18.805 -8.621 -15.984 1.00 93.44 198 ASP A CA 1
ATOM 1538 C C . ASP A 1 198 ? -19.597 -8.137 -14.757 1.00 93.44 198 ASP A C 1
ATOM 1540 O O . ASP A 1 198 ? -20.454 -7.268 -14.888 1.00 93.44 198 ASP A O 1
ATOM 1544 N N . GLN A 1 199 ? -19.321 -8.677 -13.566 1.00 94.44 199 GLN A N 1
ATOM 1545 C CA . GLN A 1 199 ? -20.003 -8.317 -12.315 1.00 94.44 199 GLN A CA 1
ATOM 1546 C C . GLN A 1 199 ? -19.137 -7.498 -11.355 1.00 94.44 199 GLN A C 1
ATOM 1548 O O . GLN A 1 199 ? -19.646 -6.992 -10.355 1.00 94.44 199 GLN A O 1
ATOM 1553 N N . VAL A 1 200 ? -17.843 -7.350 -11.641 1.00 92.12 200 VAL A N 1
ATOM 1554 C CA . VAL A 1 200 ? -16.925 -6.522 -10.847 1.00 92.12 200 VAL A CA 1
ATOM 1555 C C . VAL A 1 200 ? -17.406 -5.069 -10.774 1.00 92.12 200 VAL A C 1
ATOM 1557 O O . VAL A 1 200 ? -18.001 -4.556 -11.722 1.00 92.12 200 VAL A O 1
ATOM 1560 N N . ASN A 1 201 ? -17.178 -4.405 -9.639 1.00 91.56 201 ASN A N 1
ATOM 1561 C CA . ASN A 1 201 ? -17.638 -3.041 -9.375 1.00 91.56 201 ASN A CA 1
ATOM 1562 C C . ASN A 1 201 ? -19.158 -2.874 -9.587 1.00 91.56 201 ASN A C 1
ATOM 1564 O O . ASN A 1 201 ? -19.625 -1.873 -10.137 1.00 91.56 201 ASN A O 1
ATOM 1568 N N . GLY A 1 202 ? -19.940 -3.893 -9.217 1.00 89.44 202 GLY A N 1
ATOM 1569 C CA . GLY A 1 202 ? -21.385 -3.933 -9.465 1.00 89.44 202 GLY A CA 1
ATOM 1570 C C . GLY A 1 202 ? -21.764 -3.868 -10.952 1.00 89.44 202 GLY A C 1
ATOM 1571 O O . GLY A 1 202 ? -22.786 -3.272 -11.296 1.00 89.44 202 GLY A O 1
ATOM 1572 N N . GLY A 1 203 ? -20.922 -4.420 -11.831 1.00 90.94 203 GLY A N 1
ATOM 1573 C CA . GLY A 1 203 ? -21.087 -4.406 -13.288 1.00 90.94 203 GLY A CA 1
ATOM 1574 C C . GLY A 1 203 ? -20.689 -3.095 -13.971 1.00 90.94 203 GLY A C 1
ATOM 1575 O O . GLY A 1 203 ? -21.029 -2.875 -15.134 1.00 90.94 203 GLY A O 1
ATOM 1576 N N . LYS A 1 204 ? -19.997 -2.198 -13.260 1.00 91.12 204 LYS A N 1
ATOM 1577 C CA . LYS A 1 204 ? -19.453 -0.948 -13.808 1.00 91.12 204 LYS A CA 1
ATOM 1578 C C . LYS A 1 204 ? -17.980 -1.113 -14.168 1.00 91.12 204 LYS A C 1
ATOM 1580 O O . LYS A 1 204 ? -17.307 -2.035 -13.721 1.00 91.12 204 LYS A O 1
ATOM 1585 N N . ASN A 1 205 ? -17.456 -0.166 -14.941 1.00 89.56 205 ASN A N 1
ATOM 1586 C CA . ASN A 1 205 ? -16.025 -0.120 -15.231 1.00 89.56 205 ASN A CA 1
ATOM 1587 C C . ASN A 1 205 ? -15.223 0.040 -13.934 1.00 89.56 205 ASN A C 1
ATOM 1589 O O . ASN A 1 205 ? -15.568 0.868 -13.093 1.00 89.56 205 ASN A O 1
ATOM 1593 N N . LEU A 1 206 ? -14.145 -0.730 -13.800 1.00 90.12 206 LEU A N 1
ATOM 1594 C CA . LEU A 1 206 ? -13.171 -0.575 -12.726 1.00 90.12 206 LEU A CA 1
ATOM 1595 C C . LEU A 1 206 ? -12.107 0.442 -13.152 1.00 90.12 206 LEU A C 1
ATOM 1597 O O . LEU A 1 206 ? -11.480 0.276 -14.200 1.00 90.12 206 LEU A O 1
ATOM 1601 N N . THR A 1 207 ? -11.882 1.471 -12.338 1.00 91.19 207 THR A N 1
ATOM 1602 C CA . THR A 1 207 ? -10.886 2.512 -12.624 1.00 91.19 207 THR A CA 1
ATOM 1603 C C . THR A 1 207 ? -9.706 2.409 -11.661 1.00 91.19 207 THR A C 1
ATOM 1605 O O . THR A 1 207 ? -9.854 2.624 -10.458 1.00 91.19 207 THR A O 1
ATOM 1608 N N . LEU A 1 208 ? -8.518 2.123 -12.198 1.00 88.88 208 LEU A N 1
ATOM 1609 C CA . LEU A 1 208 ? -7.257 2.088 -11.454 1.00 88.88 208 LEU A CA 1
ATOM 1610 C C . LEU A 1 208 ? -6.456 3.369 -11.716 1.00 88.88 208 LEU A C 1
ATOM 1612 O O . LEU A 1 208 ? -6.124 3.673 -12.862 1.00 88.88 208 LEU A O 1
ATOM 1616 N N . ALA A 1 209 ? -6.115 4.098 -10.656 1.00 89.88 209 ALA A N 1
ATOM 1617 C CA . ALA A 1 209 ? -5.173 5.211 -10.719 1.00 89.88 209 ALA A CA 1
ATOM 1618 C C . ALA A 1 209 ? -3.775 4.743 -10.296 1.00 89.88 209 ALA A C 1
ATOM 1620 O O . ALA A 1 209 ? -3.626 3.989 -9.335 1.00 89.88 209 ALA A O 1
ATOM 1621 N N . VAL A 1 210 ? -2.750 5.189 -11.022 1.00 88.25 210 VAL A N 1
ATOM 1622 C CA . VAL A 1 210 ? -1.367 4.726 -10.854 1.00 88.25 210 VAL A CA 1
ATOM 1623 C C . VAL A 1 210 ? -0.451 5.922 -10.626 1.00 88.25 210 VAL A C 1
ATOM 1625 O O . VAL A 1 210 ? -0.515 6.896 -11.376 1.00 88.25 210 VAL A O 1
ATOM 1628 N N . PHE A 1 211 ? 0.401 5.833 -9.606 1.00 87.81 211 PHE A N 1
ATOM 1629 C CA . PHE A 1 211 ? 1.349 6.873 -9.208 1.00 87.81 211 PHE A CA 1
ATOM 1630 C C . PHE A 1 211 ? 2.762 6.325 -9.015 1.00 87.81 211 PHE A C 1
ATOM 1632 O O . PHE A 1 211 ? 2.964 5.135 -8.769 1.00 87.81 211 PHE A O 1
ATOM 1639 N N . SER A 1 212 ? 3.740 7.221 -9.104 1.00 84.44 212 SER A N 1
ATOM 1640 C CA . SER A 1 212 ? 5.157 6.951 -8.859 1.00 84.44 212 SER A CA 1
ATOM 1641 C C . SER A 1 212 ? 5.939 8.255 -8.729 1.00 84.44 212 SER A C 1
ATOM 1643 O O . SER A 1 212 ? 5.487 9.279 -9.242 1.00 84.44 212 SER A O 1
ATOM 1645 N N . CYS A 1 213 ? 7.142 8.205 -8.155 1.00 82.19 213 CYS A N 1
ATOM 1646 C CA . CYS A 1 213 ? 8.127 9.298 -8.183 1.00 82.19 213 CYS A CA 1
ATOM 1647 C C . CYS A 1 213 ? 7.583 10.637 -7.644 1.00 82.19 213 CYS A C 1
ATOM 1649 O O . CYS A 1 213 ? 7.261 11.573 -8.388 1.00 82.19 213 CYS A O 1
ATOM 1651 N N . SER A 1 214 ? 7.481 10.707 -6.320 1.00 84.69 214 SER A N 1
ATOM 1652 C CA . SER A 1 214 ? 6.888 11.806 -5.555 1.00 84.69 214 SER A CA 1
ATOM 1653 C C . SER A 1 214 ? 7.943 12.614 -4.796 1.00 84.69 214 SER A C 1
ATOM 1655 O O . SER A 1 214 ? 7.784 12.905 -3.613 1.00 84.69 214 SER A O 1
ATOM 1657 N N . GLN A 1 215 ? 9.030 13.002 -5.469 1.00 82.00 215 GLN A N 1
ATOM 1658 C CA . GLN A 1 215 ? 10.077 13.819 -4.859 1.00 82.00 215 GLN A CA 1
ATOM 1659 C C . GLN A 1 215 ? 9.534 15.123 -4.279 1.00 82.00 215 GLN A C 1
ATOM 1661 O O . GLN A 1 215 ? 9.093 16.018 -5.009 1.00 82.00 215 GLN A O 1
ATOM 1666 N N . TYR A 1 216 ? 9.608 15.237 -2.955 1.00 83.00 216 TYR A N 1
ATOM 1667 C CA . TYR A 1 216 ? 9.037 16.352 -2.210 1.00 83.00 216 TYR A CA 1
ATOM 1668 C C . TYR A 1 216 ? 9.689 17.695 -2.571 1.00 83.00 216 TYR A C 1
ATOM 1670 O O . TYR A 1 216 ? 9.008 18.710 -2.687 1.00 83.00 216 TYR A O 1
ATOM 1678 N N . GLN A 1 217 ? 11.005 17.713 -2.812 1.00 81.12 217 GLN A N 1
ATOM 1679 C CA . GLN A 1 217 ? 11.738 18.946 -3.129 1.00 81.12 217 GLN A CA 1
ATOM 1680 C C . GLN A 1 217 ? 11.457 19.480 -4.543 1.00 81.12 217 GLN A C 1
ATOM 1682 O O . GLN A 1 217 ? 11.787 20.629 -4.834 1.00 81.12 217 GLN A O 1
ATOM 1687 N N . SER A 1 218 ? 10.877 18.660 -5.423 1.00 78.94 218 SER A N 1
ATOM 1688 C CA . SER A 1 218 ? 10.744 18.977 -6.849 1.00 78.94 218 SER A CA 1
ATOM 1689 C C . SER A 1 218 ? 9.433 19.669 -7.216 1.00 78.94 218 SER A C 1
ATOM 1691 O O . SER A 1 218 ? 9.348 20.288 -8.279 1.00 78.94 218 SER A O 1
ATOM 1693 N N . GLY A 1 219 ? 8.415 19.627 -6.354 1.00 78.81 219 GLY A N 1
ATOM 1694 C CA . GLY A 1 219 ? 7.171 20.342 -6.613 1.00 78.81 219 GLY A CA 1
ATOM 1695 C C . GLY A 1 219 ? 6.028 20.008 -5.663 1.00 78.81 219 GLY A C 1
ATOM 1696 O O . GLY A 1 219 ? 6.153 19.201 -4.749 1.00 78.81 219 GLY A O 1
ATOM 1697 N N . TRP A 1 220 ? 4.885 20.646 -5.912 1.00 84.62 220 TRP A N 1
ATOM 1698 C CA . TRP A 1 220 ? 3.645 20.411 -5.175 1.00 84.62 220 TRP A CA 1
ATOM 1699 C C . TRP A 1 220 ? 2.942 19.138 -5.652 1.00 84.62 220 TRP A C 1
ATOM 1701 O O . TRP A 1 220 ? 2.859 18.881 -6.854 1.00 84.62 220 TRP A O 1
ATOM 1711 N N . PHE A 1 221 ? 2.321 18.403 -4.729 1.00 90.31 221 PHE A N 1
ATOM 1712 C CA . PHE A 1 221 ? 1.558 17.181 -5.008 1.00 90.31 221 PHE A CA 1
ATOM 1713 C C . PHE A 1 221 ? 0.162 17.433 -5.611 1.00 90.31 221 PHE A C 1
ATOM 1715 O O . PHE A 1 221 ? -0.846 16.871 -5.179 1.00 90.31 221 PHE A O 1
ATOM 1722 N N . ASN A 1 222 ? 0.089 18.259 -6.657 1.00 87.62 222 ASN A N 1
ATOM 1723 C CA . ASN A 1 222 ? -1.162 18.576 -7.353 1.00 87.62 222 ASN A CA 1
ATOM 1724 C C . ASN A 1 222 ? -1.832 17.327 -7.945 1.00 87.62 222 ASN A C 1
ATOM 1726 O O . ASN A 1 222 ? -3.057 17.248 -7.955 1.00 87.62 222 ASN A O 1
ATOM 1730 N N . ALA A 1 223 ? -1.050 16.338 -8.397 1.00 87.12 223 ALA A N 1
ATOM 1731 C CA . ALA A 1 223 ? -1.580 15.072 -8.904 1.00 87.12 223 ALA A CA 1
ATOM 1732 C C . ALA A 1 223 ? -2.391 14.319 -7.834 1.00 87.12 223 ALA A C 1
ATOM 1734 O O . ALA A 1 223 ? -3.507 13.882 -8.113 1.00 87.12 223 ALA A O 1
ATOM 1735 N N . TYR A 1 224 ? -1.882 14.249 -6.597 1.00 90.38 224 TYR A N 1
ATOM 1736 C CA . TYR A 1 224 ? -2.628 13.687 -5.468 1.00 90.38 224 TYR A CA 1
ATOM 1737 C C . TYR A 1 224 ? -3.837 14.538 -5.099 1.00 90.38 224 TYR A C 1
ATOM 1739 O O . TYR A 1 224 ? -4.907 13.988 -4.858 1.00 90.38 224 TYR A O 1
ATOM 1747 N N . GLY A 1 225 ? -3.710 15.868 -5.133 1.00 89.06 225 GLY A N 1
ATOM 1748 C CA . GLY A 1 225 ? -4.840 16.772 -4.917 1.00 89.06 225 GLY A CA 1
ATOM 1749 C C . GLY A 1 225 ? -5.991 16.503 -5.892 1.00 89.06 225 GLY A C 1
ATOM 1750 O O . GLY A 1 225 ? -7.125 16.294 -5.470 1.00 89.06 225 GLY A O 1
ATOM 1751 N N . ILE A 1 226 ? -5.703 16.428 -7.196 1.00 87.88 226 ILE A N 1
ATOM 1752 C CA . ILE A 1 226 ? -6.709 16.105 -8.217 1.00 87.88 226 ILE A CA 1
ATOM 1753 C C . ILE A 1 226 ? -7.295 14.713 -7.997 1.00 87.88 226 ILE A C 1
ATOM 1755 O O . ILE A 1 226 ? -8.504 14.557 -8.116 1.00 87.88 226 ILE A O 1
ATOM 1759 N N . ALA A 1 227 ? -6.479 13.718 -7.652 1.00 88.06 227 ALA A N 1
ATOM 1760 C CA . ALA A 1 227 ? -6.956 12.365 -7.382 1.00 88.06 227 ALA A CA 1
ATOM 1761 C C . ALA A 1 227 ? -7.867 12.279 -6.147 1.00 88.06 227 ALA A C 1
ATOM 1763 O O . ALA A 1 227 ? -8.824 11.512 -6.147 1.00 88.06 227 ALA A O 1
ATOM 1764 N N . ALA A 1 228 ? -7.611 13.096 -5.124 1.00 86.50 228 ALA A N 1
ATOM 1765 C CA . ALA A 1 228 ? -8.457 13.183 -3.939 1.00 86.50 228 ALA A CA 1
ATOM 1766 C C . ALA A 1 228 ? -9.816 13.843 -4.241 1.00 86.50 228 ALA A C 1
ATOM 1768 O O . ALA A 1 228 ? -10.834 13.421 -3.695 1.00 86.50 228 ALA A O 1
ATOM 1769 N N . TYR A 1 229 ? -9.855 14.846 -5.129 1.00 84.50 229 TYR A N 1
ATOM 1770 C CA . TYR A 1 229 ? -11.108 15.478 -5.568 1.00 84.50 229 TYR A CA 1
ATOM 1771 C C . TYR A 1 229 ? -11.864 14.656 -6.620 1.00 84.50 229 TYR A C 1
ATOM 1773 O O . TYR A 1 229 ? -13.094 14.665 -6.656 1.00 84.50 229 TYR A O 1
ATOM 1781 N N . ASN A 1 230 ? -11.139 13.960 -7.494 1.00 77.75 230 ASN A N 1
ATOM 1782 C CA . ASN A 1 230 ? -11.691 13.155 -8.572 1.00 77.75 230 ASN A CA 1
ATOM 1783 C C . ASN A 1 230 ? -11.889 11.706 -8.111 1.00 77.75 230 ASN A C 1
ATOM 1785 O O . ASN A 1 230 ? -11.026 10.847 -8.287 1.00 77.75 230 ASN A O 1
ATOM 1789 N N . THR A 1 231 ? -13.067 11.424 -7.561 1.00 71.50 231 THR A N 1
ATOM 1790 C CA . THR A 1 231 ? -13.428 10.122 -6.980 1.00 71.50 231 THR A CA 1
ATOM 1791 C C . THR A 1 231 ? -13.752 9.030 -8.007 1.00 71.50 231 THR A C 1
ATOM 1793 O O . THR A 1 231 ? -14.314 7.999 -7.641 1.00 71.50 231 THR A O 1
ATOM 1796 N N . LEU A 1 232 ? -13.406 9.225 -9.286 1.00 83.06 232 LEU A N 1
ATOM 1797 C CA . LEU A 1 232 ? -13.610 8.214 -10.329 1.00 83.06 232 LEU A CA 1
ATOM 1798 C C . LEU A 1 232 ? -12.757 6.959 -10.118 1.00 83.06 232 LEU A C 1
ATOM 1800 O O . LEU A 1 232 ? -13.150 5.890 -10.572 1.00 83.06 232 LEU A O 1
ATOM 1804 N N . ALA A 1 233 ? -11.597 7.077 -9.466 1.00 89.31 233 ALA A N 1
ATOM 1805 C CA . ALA A 1 233 ? -10.732 5.935 -9.199 1.00 89.31 233 ALA A CA 1
ATOM 1806 C C . ALA A 1 233 ? -11.301 5.049 -8.077 1.00 89.31 233 ALA A C 1
ATOM 1808 O O . ALA A 1 233 ? -11.582 5.509 -6.967 1.00 89.31 233 ALA A O 1
ATOM 1809 N N . ASP A 1 234 ? -11.420 3.754 -8.362 1.00 89.44 234 ASP A N 1
ATOM 1810 C CA . ASP A 1 234 ? -11.841 2.738 -7.397 1.00 89.44 234 ASP A CA 1
ATOM 1811 C C . ASP A 1 234 ? -10.673 2.257 -6.536 1.00 89.44 234 ASP A C 1
ATOM 1813 O O . ASP A 1 234 ? -10.861 1.843 -5.392 1.00 89.44 234 ASP A O 1
ATOM 1817 N N . THR A 1 235 ? -9.464 2.271 -7.095 1.00 88.69 235 THR A N 1
ATOM 1818 C CA . THR A 1 235 ? -8.242 1.796 -6.443 1.00 88.69 235 THR A CA 1
ATOM 1819 C C . THR A 1 235 ? -7.051 2.627 -6.900 1.00 88.69 235 THR A C 1
ATOM 1821 O O . THR A 1 235 ? -7.009 3.119 -8.030 1.00 88.69 235 THR A O 1
ATOM 1824 N N . PHE A 1 236 ? -6.074 2.761 -6.009 1.00 91.69 236 PHE A N 1
ATOM 1825 C CA . PHE A 1 236 ? -4.830 3.474 -6.246 1.00 91.69 236 PHE A CA 1
ATOM 1826 C C . PHE A 1 236 ? -3.657 2.506 -6.103 1.00 91.69 236 PHE A C 1
ATOM 1828 O O . PHE A 1 236 ? -3.588 1.759 -5.129 1.00 91.69 236 PHE A O 1
ATOM 1835 N N . ALA A 1 237 ? -2.736 2.527 -7.061 1.00 90.50 237 ALA A N 1
ATOM 1836 C CA . ALA A 1 237 ? -1.489 1.777 -7.013 1.00 90.50 237 ALA A CA 1
ATOM 1837 C C . ALA A 1 237 ? -0.306 2.746 -7.058 1.00 90.50 237 ALA A C 1
ATOM 1839 O O . ALA A 1 237 ? -0.232 3.600 -7.940 1.00 90.50 237 ALA A O 1
ATOM 1840 N N . HIS A 1 238 ? 0.635 2.598 -6.127 1.00 89.31 238 HIS A N 1
ATOM 1841 C CA . HIS A 1 238 ? 1.896 3.333 -6.147 1.00 89.31 238 HIS A CA 1
ATOM 1842 C C . HIS A 1 238 ? 3.034 2.376 -6.520 1.00 89.31 238 HIS A C 1
ATOM 1844 O O . HIS A 1 238 ? 3.204 1.344 -5.873 1.00 89.31 238 HIS A O 1
ATOM 1850 N N . LEU A 1 239 ? 3.799 2.691 -7.568 1.00 85.25 239 LEU A N 1
ATOM 1851 C CA . LEU A 1 239 ? 4.801 1.779 -8.145 1.00 85.25 239 LEU A CA 1
ATOM 1852 C C . LEU A 1 239 ? 6.213 1.920 -7.545 1.00 85.25 239 LEU A C 1
ATOM 1854 O O . LEU A 1 239 ? 7.117 1.185 -7.936 1.00 85.25 239 LEU A O 1
ATOM 1858 N N . GLY A 1 240 ? 6.408 2.852 -6.610 1.00 78.62 240 GLY A N 1
ATOM 1859 C CA . GLY A 1 240 ? 7.692 3.118 -5.946 1.00 78.62 240 GLY A CA 1
ATOM 1860 C C . GLY A 1 240 ? 8.126 4.576 -6.083 1.00 78.62 240 GLY A C 1
ATOM 1861 O O . GLY A 1 240 ? 7.459 5.354 -6.770 1.00 78.62 240 GLY A O 1
ATOM 1862 N N . ASP A 1 241 ? 9.214 4.952 -5.414 1.00 74.69 241 ASP A N 1
ATOM 1863 C CA . ASP A 1 241 ? 9.674 6.338 -5.279 1.00 74.69 241 ASP A CA 1
ATOM 1864 C C . ASP A 1 241 ? 8.595 7.249 -4.632 1.00 74.69 241 ASP A C 1
ATOM 1866 O O . ASP A 1 241 ? 8.336 8.357 -5.096 1.00 74.69 241 ASP A O 1
ATOM 1870 N N . TYR A 1 242 ? 7.902 6.764 -3.593 1.00 74.19 242 TYR A N 1
ATOM 1871 C CA . TYR A 1 242 ? 6.958 7.538 -2.779 1.00 74.19 242 TYR A CA 1
ATOM 1872 C C . TYR A 1 242 ? 7.657 8.638 -1.970 1.00 74.19 242 TYR A C 1
ATOM 1874 O O . TYR A 1 242 ? 7.092 9.718 -1.824 1.00 74.19 242 TYR A O 1
ATOM 1882 N N . ASP A 1 243 ? 8.883 8.405 -1.496 1.00 70.94 243 ASP A N 1
ATOM 1883 C CA . ASP A 1 243 ? 9.705 9.422 -0.820 1.00 70.94 243 ASP A CA 1
ATOM 1884 C C . ASP A 1 243 ? 10.948 9.826 -1.641 1.00 70.94 243 ASP A C 1
ATOM 1886 O O . ASP A 1 243 ? 11.851 10.474 -1.113 1.00 70.94 243 ASP A O 1
ATOM 1890 N N . ASP A 1 244 ? 10.969 9.459 -2.934 1.00 60.81 244 ASP A N 1
ATOM 1891 C CA . ASP A 1 244 ? 12.073 9.580 -3.908 1.00 60.81 244 ASP A CA 1
ATOM 1892 C C . ASP A 1 244 ? 13.220 8.570 -3.722 1.00 60.81 244 ASP A C 1
ATOM 1894 O O . ASP A 1 244 ? 13.899 8.220 -4.694 1.00 60.81 244 ASP A O 1
ATOM 1898 N N . HIS A 1 245 ? 13.432 8.042 -2.512 1.00 68.75 245 HIS A N 1
ATOM 1899 C CA . HIS A 1 245 ? 14.576 7.200 -2.165 1.00 68.75 245 HIS A CA 1
ATOM 1900 C C . HIS A 1 245 ? 14.273 6.211 -1.025 1.00 68.75 245 HIS A C 1
ATOM 1902 O O . HIS A 1 245 ? 15.064 6.145 -0.082 1.00 68.75 245 HIS A O 1
ATOM 1908 N N . GLU A 1 246 ? 13.242 5.359 -1.172 1.00 68.50 246 GLU A N 1
ATOM 1909 C CA . GLU A 1 246 ? 12.682 4.507 -0.085 1.00 68.50 246 GLU A CA 1
ATOM 1910 C C . GLU A 1 246 ? 13.728 3.753 0.732 1.00 68.50 246 GLU A C 1
ATOM 1912 O O . GLU A 1 246 ? 13.504 3.382 1.875 1.00 68.50 246 GLU A O 1
ATOM 1917 N N . VAL A 1 247 ? 14.871 3.469 0.113 1.00 76.88 247 VAL A N 1
ATOM 1918 C CA . VAL A 1 247 ? 16.077 3.021 0.802 1.00 76.88 247 VAL A CA 1
ATOM 1919 C C . VAL A 1 247 ? 17.257 3.923 0.428 1.00 76.88 247 VAL A C 1
ATOM 1921 O O . VAL A 1 247 ? 17.954 4.459 1.298 1.00 76.88 247 VAL A O 1
ATOM 1924 N N . ALA A 1 248 ? 17.510 4.054 -0.880 1.00 74.62 248 ALA A N 1
ATOM 1925 C CA . ALA A 1 248 ? 18.545 4.901 -1.464 1.00 74.62 248 ALA A CA 1
ATOM 1926 C C . ALA A 1 248 ? 18.445 4.971 -3.001 1.00 74.62 248 ALA A C 1
ATOM 1928 O O . ALA A 1 248 ? 17.880 4.086 -3.664 1.00 74.62 248 ALA A O 1
ATOM 1929 N N . GLY A 1 249 ? 19.085 5.990 -3.581 1.00 74.56 249 GLY A N 1
ATOM 1930 C CA . GLY A 1 249 ? 19.318 6.103 -5.019 1.00 74.56 249 GLY A CA 1
ATOM 1931 C C . GLY A 1 249 ? 20.165 4.947 -5.563 1.00 74.56 249 GLY A C 1
ATOM 1932 O O . GLY A 1 249 ? 21.184 4.575 -4.983 1.00 74.56 249 GLY A O 1
ATOM 1933 N N . GLN A 1 250 ? 19.727 4.362 -6.683 1.00 73.88 250 GLN A N 1
ATOM 1934 C CA . GLN A 1 250 ? 20.423 3.271 -7.386 1.00 73.88 250 GLN A CA 1
ATOM 1935 C C . GLN A 1 250 ? 20.893 2.116 -6.478 1.00 73.88 250 GLN A C 1
ATOM 1937 O O . GLN A 1 250 ? 21.980 1.568 -6.658 1.00 73.88 250 GLN A O 1
ATOM 1942 N N . SER A 1 251 ? 20.064 1.721 -5.506 1.00 79.50 251 SER A N 1
ATOM 1943 C CA . SER A 1 251 ? 20.368 0.598 -4.616 1.00 79.50 251 SER A CA 1
ATOM 1944 C C . SER A 1 251 ? 20.514 -0.736 -5.364 1.00 79.50 251 SER A C 1
ATOM 1946 O O . SER A 1 251 ? 19.866 -0.995 -6.377 1.00 79.50 251 SER A O 1
ATOM 1948 N N . TRP A 1 252 ? 21.374 -1.604 -4.866 1.00 79.38 252 TRP A N 1
ATOM 1949 C CA . TRP A 1 252 ? 21.534 -2.999 -5.258 1.00 79.38 252 TRP A CA 1
ATOM 1950 C C . TRP A 1 252 ? 21.848 -3.802 -3.994 1.00 79.38 252 TRP A C 1
ATOM 1952 O O . TRP A 1 252 ? 22.030 -3.228 -2.922 1.00 79.38 252 TRP A O 1
ATOM 1962 N N . LYS A 1 253 ? 21.884 -5.131 -4.079 1.00 80.12 253 LYS A N 1
ATOM 1963 C CA . LYS A 1 253 ? 21.886 -5.997 -2.889 1.00 80.12 253 LYS A CA 1
ATOM 1964 C C . LYS A 1 253 ? 22.957 -5.698 -1.833 1.00 80.12 253 LYS A C 1
ATOM 1966 O O . LYS A 1 253 ? 22.689 -5.939 -0.664 1.00 80.12 253 LYS A O 1
ATOM 1971 N N . ALA A 1 254 ? 24.113 -5.152 -2.219 1.00 78.38 254 ALA A N 1
ATOM 1972 C CA . ALA A 1 254 ? 25.180 -4.790 -1.284 1.00 78.38 254 ALA A CA 1
ATOM 1973 C C . ALA A 1 254 ? 25.550 -3.296 -1.297 1.00 78.38 254 ALA A C 1
ATOM 1975 O O . ALA A 1 254 ? 26.523 -2.911 -0.663 1.00 78.38 254 ALA A O 1
ATOM 1976 N N . GLY A 1 255 ? 24.799 -2.424 -1.978 1.00 81.31 255 GLY A N 1
ATOM 1977 C CA . GLY A 1 255 ? 25.175 -1.013 -2.023 1.00 81.31 255 GLY A CA 1
ATOM 1978 C C . GLY A 1 255 ? 24.227 -0.103 -2.788 1.00 81.31 255 GLY A C 1
ATOM 1979 O O . GLY A 1 255 ? 23.075 -0.418 -3.055 1.00 81.31 255 GLY A O 1
ATOM 1980 N N . THR A 1 256 ? 24.736 1.069 -3.133 1.00 81.12 256 THR A N 1
ATOM 1981 C CA . THR A 1 256 ? 24.066 2.207 -3.770 1.00 81.12 256 THR A CA 1
ATOM 1982 C C . THR A 1 256 ? 25.095 2.959 -4.611 1.00 81.12 256 THR A C 1
ATOM 1984 O O . THR A 1 256 ? 26.256 2.549 -4.687 1.00 81.12 256 THR A O 1
ATOM 1987 N N . VAL A 1 257 ? 24.699 4.078 -5.218 1.00 77.94 257 VAL A N 1
ATOM 1988 C CA . VAL A 1 257 ? 25.659 4.991 -5.856 1.00 77.94 257 VAL A CA 1
ATOM 1989 C C . VAL A 1 257 ? 26.656 5.591 -4.851 1.00 77.94 257 VAL A C 1
ATOM 1991 O O . VAL A 1 257 ? 27.834 5.710 -5.181 1.00 77.94 257 VAL A O 1
ATOM 1994 N N . ASP A 1 258 ? 26.217 5.875 -3.621 1.00 74.62 258 ASP A N 1
ATOM 1995 C CA . ASP A 1 258 ? 26.989 6.643 -2.629 1.00 74.62 258 ASP A CA 1
ATOM 1996 C C . ASP A 1 258 ? 27.591 5.781 -1.505 1.00 74.62 258 ASP A C 1
ATOM 1998 O O . ASP A 1 258 ? 28.280 6.284 -0.623 1.00 74.62 258 ASP A O 1
ATOM 2002 N N . SER A 1 259 ? 27.312 4.477 -1.490 1.00 74.88 259 SER A N 1
ATOM 2003 C CA . SER A 1 259 ? 27.779 3.553 -0.452 1.00 74.88 259 SER A CA 1
ATOM 2004 C C . SER A 1 259 ? 27.806 2.115 -0.952 1.00 74.88 259 SER A C 1
ATOM 2006 O O . SER A 1 259 ? 26.908 1.715 -1.685 1.00 74.88 259 SER A O 1
ATOM 2008 N N . ASN A 1 260 ? 28.795 1.321 -0.540 1.00 74.50 260 ASN A N 1
ATOM 2009 C CA . ASN A 1 260 ? 28.868 -0.109 -0.833 1.00 74.50 260 ASN A CA 1
ATOM 2010 C C . ASN A 1 260 ? 29.439 -0.874 0.368 1.00 74.50 260 ASN A C 1
ATOM 2012 O O . ASN A 1 260 ? 30.453 -0.463 0.941 1.00 74.50 260 ASN A O 1
ATOM 2016 N N . ASP A 1 261 ? 28.809 -1.994 0.703 1.00 74.88 261 ASP A N 1
ATOM 2017 C CA . ASP A 1 261 ? 29.253 -2.916 1.737 1.00 74.88 261 ASP A CA 1
ATOM 2018 C C . ASP A 1 261 ? 30.345 -3.817 1.144 1.00 74.88 261 ASP A C 1
ATOM 2020 O O . ASP A 1 261 ? 30.129 -4.575 0.196 1.00 74.88 261 ASP A O 1
ATOM 2024 N N . SER A 1 262 ? 31.559 -3.719 1.685 1.00 68.88 262 SER A N 1
ATOM 2025 C CA . SER A 1 262 ? 32.711 -4.495 1.223 1.00 68.88 262 SER A CA 1
ATOM 2026 C C . SER A 1 262 ? 33.274 -5.376 2.337 1.00 68.88 262 SER A C 1
ATOM 2028 O O . SER A 1 262 ? 33.065 -5.118 3.520 1.00 68.88 262 SER A O 1
ATOM 2030 N N . HIS A 1 263 ? 34.070 -6.386 1.973 1.00 63.88 263 HIS A N 1
ATOM 2031 C CA . HIS A 1 263 ? 34.757 -7.242 2.951 1.00 63.88 263 HIS A CA 1
ATOM 2032 C C . HIS A 1 263 ? 35.741 -6.462 3.853 1.00 63.88 263 HIS A C 1
ATOM 2034 O O . HIS A 1 263 ? 36.119 -6.941 4.917 1.00 63.88 263 HIS A O 1
ATOM 2040 N N . VAL A 1 264 ? 36.173 -5.263 3.445 1.00 59.94 264 VAL A N 1
ATOM 2041 C CA . VAL A 1 264 ? 37.055 -4.392 4.246 1.00 59.94 264 VAL A CA 1
ATOM 2042 C C . VAL A 1 264 ? 36.284 -3.357 5.077 1.00 59.94 264 VAL A C 1
ATOM 2044 O O . VAL A 1 264 ? 36.903 -2.558 5.774 1.00 59.94 264 VAL A O 1
ATOM 2047 N N . GLY A 1 265 ? 34.947 -3.382 5.034 1.00 60.28 265 GLY A N 1
ATOM 2048 C CA . GLY A 1 265 ? 34.062 -2.500 5.791 1.00 60.28 265 GLY A CA 1
ATOM 2049 C C . GLY A 1 265 ? 33.134 -1.657 4.913 1.00 60.28 265 GLY A C 1
ATOM 2050 O O . GLY A 1 265 ? 33.074 -1.797 3.689 1.00 60.28 265 GLY A O 1
ATOM 2051 N N . CYS A 1 266 ? 32.399 -0.764 5.572 1.00 68.38 266 CYS A N 1
ATOM 2052 C CA . CYS A 1 266 ? 31.367 0.087 4.981 1.00 68.38 266 CYS A CA 1
ATOM 2053 C C . CYS A 1 266 ? 31.984 1.450 4.635 1.00 68.38 266 CYS A C 1
ATOM 2055 O O . CYS A 1 266 ? 31.797 2.450 5.321 1.00 68.38 266 CYS A O 1
ATOM 2057 N N . THR A 1 267 ? 32.833 1.441 3.604 1.00 55.66 267 THR A N 1
ATOM 2058 C CA . THR A 1 267 ? 33.881 2.447 3.342 1.00 55.66 267 THR A CA 1
ATOM 2059 C C . THR A 1 267 ? 33.369 3.850 2.972 1.00 55.66 267 THR A C 1
ATOM 2061 O O . THR A 1 267 ? 34.159 4.788 2.956 1.00 55.66 267 THR A O 1
ATOM 2064 N N . PHE A 1 268 ? 32.070 4.035 2.710 1.00 56.66 268 PHE A N 1
ATOM 2065 C CA . PHE A 1 268 ? 31.559 5.273 2.096 1.00 56.66 268 PHE A CA 1
ATOM 2066 C C . PHE A 1 268 ? 30.296 5.858 2.737 1.00 56.66 268 PHE A C 1
ATOM 2068 O O . PHE A 1 268 ? 29.768 6.847 2.245 1.00 56.66 268 PHE A O 1
ATOM 2075 N N . SER A 1 269 ? 29.813 5.304 3.851 1.00 60.53 269 SER A N 1
ATOM 2076 C CA . SER A 1 269 ? 28.660 5.883 4.543 1.00 60.53 269 SER A CA 1
ATOM 2077 C C . SER A 1 269 ? 29.088 7.082 5.399 1.00 60.53 269 SER A C 1
ATOM 2079 O O . SER A 1 269 ? 29.863 6.884 6.337 1.00 60.53 269 SER A O 1
ATOM 2081 N N . PRO A 1 270 ? 28.558 8.305 5.177 1.00 62.09 270 PRO A N 1
ATOM 2082 C CA . PRO A 1 270 ? 28.832 9.450 6.053 1.00 62.09 270 PRO A CA 1
ATOM 2083 C C . PRO A 1 270 ? 28.410 9.206 7.509 1.00 62.09 270 PRO A C 1
ATOM 2085 O O . PRO A 1 270 ? 28.956 9.813 8.424 1.00 62.09 270 PRO A O 1
ATOM 2088 N N . SER A 1 271 ? 27.450 8.298 7.720 1.00 65.88 271 SER A N 1
ATOM 2089 C CA . SER A 1 271 ? 26.975 7.879 9.045 1.00 65.88 271 SER A CA 1
ATOM 2090 C C . SER A 1 271 ? 27.859 6.824 9.724 1.00 65.88 271 SER A C 1
ATOM 2092 O O . SER A 1 271 ? 27.651 6.521 10.893 1.00 65.88 271 SER A O 1
ATOM 2094 N N . GLY A 1 272 ? 28.819 6.226 9.006 1.00 68.69 272 GLY A N 1
ATOM 2095 C CA . GLY A 1 272 ? 29.594 5.071 9.476 1.00 68.69 272 GLY A CA 1
ATOM 2096 C C . GLY A 1 272 ? 28.814 3.747 9.510 1.00 68.69 272 GLY A C 1
ATOM 2097 O O . GLY A 1 272 ? 29.404 2.704 9.777 1.00 68.69 272 GLY A O 1
ATOM 2098 N N . THR A 1 273 ? 27.511 3.767 9.213 1.00 74.06 273 THR A N 1
ATOM 2099 C CA . THR A 1 273 ? 26.635 2.588 9.182 1.00 74.06 273 THR A CA 1
ATOM 2100 C C . THR A 1 273 ? 26.653 1.903 7.817 1.00 74.06 273 THR A C 1
ATOM 2102 O O . THR A 1 273 ? 26.675 2.573 6.780 1.00 74.06 273 THR A O 1
ATOM 2105 N N . CYS A 1 274 ? 26.600 0.572 7.809 1.00 79.25 274 CYS A N 1
ATOM 2106 C CA . CYS A 1 274 ? 26.540 -0.229 6.590 1.00 79.25 274 CYS A CA 1
ATOM 2107 C C . CYS A 1 274 ? 25.234 -0.018 5.821 1.00 79.25 274 CYS A C 1
ATOM 2109 O O . CYS A 1 274 ? 24.182 0.266 6.400 1.00 79.25 274 CYS A O 1
ATOM 2111 N N . PHE A 1 275 ? 25.289 -0.161 4.497 1.00 80.75 275 PHE A N 1
ATOM 2112 C CA . PHE A 1 275 ? 24.107 -0.024 3.655 1.00 80.75 275 PHE A CA 1
ATOM 2113 C C . PHE A 1 275 ? 23.039 -1.056 4.023 1.00 80.75 275 PHE A C 1
ATOM 2115 O O . PHE A 1 275 ? 21.859 -0.714 4.075 1.00 80.75 275 PHE A O 1
ATOM 2122 N N . THR A 1 276 ? 23.443 -2.287 4.337 1.00 78.88 276 THR A N 1
ATOM 2123 C CA . THR A 1 276 ? 22.514 -3.344 4.751 1.00 78.88 276 THR A CA 1
ATOM 2124 C C . THR A 1 276 ? 21.712 -2.950 5.999 1.00 78.88 276 THR A C 1
ATOM 2126 O O . THR A 1 276 ? 20.496 -3.127 6.014 1.00 78.88 276 THR A O 1
ATOM 2129 N N . ASP A 1 277 ? 22.335 -2.322 7.000 1.00 78.56 277 ASP A N 1
ATOM 2130 C CA . ASP A 1 277 ? 21.631 -1.851 8.204 1.00 78.56 277 ASP A CA 1
ATOM 2131 C C . ASP A 1 277 ? 20.676 -0.696 7.882 1.00 78.56 277 ASP A C 1
ATOM 2133 O O . ASP A 1 277 ? 19.519 -0.695 8.309 1.00 78.56 277 ASP A O 1
ATOM 2137 N N . ARG A 1 278 ? 21.128 0.262 7.058 1.00 80.31 278 ARG A N 1
ATOM 2138 C CA . ARG A 1 278 ? 20.280 1.356 6.560 1.00 80.31 278 ARG A CA 1
ATOM 2139 C C . ARG A 1 278 ? 19.058 0.814 5.818 1.00 80.31 278 ARG A C 1
ATOM 2141 O O . ARG A 1 278 ? 17.959 1.325 6.002 1.00 80.31 278 ARG A O 1
ATOM 2148 N N . LYS A 1 279 ? 19.237 -0.219 4.995 1.00 80.94 279 LYS A N 1
ATOM 2149 C CA . LYS A 1 279 ? 18.165 -0.874 4.241 1.00 80.94 279 LYS A CA 1
ATOM 2150 C C . LYS A 1 279 ? 17.133 -1.519 5.160 1.00 80.94 279 LYS A C 1
ATOM 2152 O O . LYS A 1 279 ? 15.942 -1.342 4.930 1.00 80.94 279 LYS A O 1
ATOM 2157 N N . LEU A 1 280 ? 17.567 -2.213 6.211 1.00 79.00 280 LEU A N 1
ATOM 2158 C CA . LEU A 1 280 ? 16.652 -2.812 7.187 1.00 79.00 280 LEU A CA 1
ATOM 2159 C C . LEU A 1 280 ? 15.863 -1.743 7.955 1.00 79.00 280 LEU A C 1
ATOM 2161 O O . LEU A 1 280 ? 14.651 -1.879 8.107 1.00 79.00 280 LEU A O 1
ATOM 2165 N N . ALA A 1 281 ? 16.522 -0.658 8.375 1.00 80.75 281 ALA A N 1
ATOM 2166 C CA . ALA A 1 281 ? 15.860 0.467 9.036 1.00 80.75 281 ALA A CA 1
ATOM 2167 C C . ALA A 1 281 ? 14.834 1.158 8.121 1.00 80.75 281 ALA A C 1
ATOM 2169 O O . ALA A 1 281 ? 13.721 1.453 8.549 1.00 80.75 281 ALA A O 1
ATOM 2170 N N . ALA A 1 282 ? 15.181 1.360 6.849 1.00 80.88 282 ALA A N 1
ATOM 2171 C CA . ALA A 1 282 ? 14.299 1.977 5.867 1.00 80.88 282 ALA A CA 1
ATOM 2172 C C . ALA A 1 282 ? 13.074 1.101 5.542 1.00 80.88 282 ALA A C 1
ATOM 2174 O O . ALA A 1 282 ? 11.949 1.590 5.514 1.00 80.88 282 ALA A O 1
ATOM 2175 N N . VAL A 1 283 ? 13.259 -0.216 5.388 1.00 80.81 283 VAL A N 1
ATOM 2176 C CA . VAL A 1 283 ? 12.144 -1.159 5.185 1.00 80.81 283 VAL A CA 1
ATOM 2177 C C . VAL A 1 283 ? 11.240 -1.232 6.413 1.00 80.81 283 VAL A C 1
ATOM 2179 O O . VAL A 1 283 ? 10.019 -1.295 6.272 1.00 80.81 283 VAL A O 1
ATOM 2182 N N . ARG A 1 284 ? 11.807 -1.173 7.623 1.00 80.06 284 ARG A N 1
ATOM 2183 C CA . ARG A 1 284 ? 11.010 -1.055 8.849 1.00 80.06 284 ARG A CA 1
ATOM 2184 C C . ARG A 1 284 ? 10.149 0.210 8.822 1.00 80.06 284 ARG A C 1
ATOM 2186 O O . ARG A 1 284 ? 8.937 0.097 8.988 1.00 80.06 284 ARG A O 1
ATOM 2193 N N . ALA A 1 285 ? 10.744 1.371 8.545 1.00 84.50 285 ALA A N 1
ATOM 2194 C CA . ALA A 1 285 ? 10.007 2.629 8.439 1.00 84.50 285 ALA A CA 1
ATOM 2195 C C . ALA A 1 285 ? 8.897 2.546 7.376 1.00 84.50 285 ALA A C 1
ATOM 2197 O O . ALA A 1 285 ? 7.767 2.943 7.634 1.00 84.50 285 ALA A O 1
ATOM 2198 N N . TYR A 1 286 ? 9.168 1.930 6.221 1.00 85.25 286 TYR A N 1
ATOM 2199 C CA . TYR A 1 286 ? 8.158 1.699 5.186 1.00 85.25 286 TYR A CA 1
ATOM 2200 C C . TYR A 1 286 ? 6.951 0.895 5.704 1.00 85.25 286 TYR A C 1
ATOM 2202 O O . TYR A 1 286 ? 5.806 1.250 5.433 1.00 85.25 286 TYR A O 1
ATOM 2210 N N . HIS A 1 287 ? 7.173 -0.160 6.494 1.00 84.06 287 HIS A N 1
ATOM 2211 C CA . HIS A 1 287 ? 6.081 -0.939 7.088 1.00 84.06 287 HIS A CA 1
ATOM 2212 C C . HIS A 1 287 ? 5.346 -0.209 8.223 1.00 84.06 287 HIS A C 1
ATOM 2214 O O . HIS A 1 287 ? 4.158 -0.471 8.420 1.00 84.06 287 HIS A O 1
ATOM 2220 N N . GLU A 1 288 ? 6.017 0.673 8.962 1.00 87.25 288 GLU A N 1
ATOM 2221 C CA . GLU A 1 288 ? 5.392 1.515 9.992 1.00 87.25 288 GLU A CA 1
ATOM 2222 C C . GLU A 1 288 ? 4.520 2.615 9.362 1.00 87.25 288 GLU A C 1
ATOM 2224 O O . GLU A 1 288 ? 3.455 2.922 9.888 1.00 87.25 288 GLU A O 1
ATOM 2229 N N . TRP A 1 289 ? 4.921 3.155 8.206 1.00 90.69 289 TRP A N 1
ATOM 2230 C CA . TRP A 1 289 ? 4.313 4.340 7.586 1.00 90.69 289 TRP A CA 1
ATOM 2231 C C . TRP A 1 289 ? 3.370 4.073 6.411 1.00 90.69 289 TRP A C 1
ATOM 2233 O O . TRP A 1 289 ? 2.649 4.975 5.987 1.00 90.69 289 TRP A O 1
ATOM 2243 N N . VAL A 1 290 ? 3.355 2.855 5.868 1.00 89.00 290 VAL A N 1
ATOM 2244 C CA . VAL A 1 290 ? 2.502 2.496 4.729 1.00 89.00 290 VAL A CA 1
ATOM 2245 C C . VAL A 1 290 ? 1.577 1.336 5.115 1.00 89.00 290 VAL A C 1
ATOM 2247 O O . VAL A 1 290 ? 2.039 0.353 5.710 1.00 89.00 290 VAL A O 1
ATOM 2250 N N . PRO A 1 291 ? 0.272 1.388 4.767 1.00 90.69 291 PRO A N 1
ATOM 2251 C CA . PRO A 1 291 ? -0.678 0.303 5.023 1.00 90.69 291 PRO A CA 1
ATOM 2252 C C . PRO A 1 291 ? -0.453 -0.881 4.068 1.00 90.69 291 PRO A C 1
ATOM 2254 O O . PRO A 1 291 ? -1.299 -1.203 3.237 1.00 90.69 291 PRO A O 1
ATOM 2257 N N . VAL A 1 292 ? 0.709 -1.527 4.179 1.00 86.56 292 VAL A N 1
ATOM 2258 C CA . VAL A 1 292 ? 1.053 -2.758 3.458 1.00 86.56 292 VAL A CA 1
ATOM 2259 C C . VAL A 1 292 ? 1.058 -3.947 4.408 1.00 86.56 292 VAL A C 1
ATOM 2261 O O . VAL A 1 292 ? 1.490 -3.830 5.558 1.00 86.56 292 VAL A O 1
ATOM 2264 N N . CYS A 1 293 ? 0.619 -5.102 3.933 1.00 78.44 293 CYS A N 1
ATOM 2265 C CA . CYS A 1 293 ? 0.715 -6.361 4.650 1.00 78.44 293 CYS A CA 1
ATOM 2266 C C . CYS A 1 293 ? 2.148 -6.898 4.600 1.00 78.44 293 CYS A C 1
ATOM 2268 O O . CYS A 1 293 ? 2.883 -6.724 3.626 1.00 78.44 293 CYS A O 1
ATOM 2270 N N . GLN A 1 294 ? 2.536 -7.615 5.651 1.00 72.81 294 GLN A N 1
ATOM 2271 C CA . GLN A 1 294 ? 3.710 -8.480 5.604 1.00 72.81 294 GLN A CA 1
ATOM 2272 C C . GLN A 1 294 ? 3.329 -9.759 4.855 1.00 72.81 294 GLN A C 1
ATOM 2274 O O . GLN A 1 294 ? 2.369 -10.432 5.222 1.00 72.81 294 GLN A O 1
ATOM 2279 N N . VAL A 1 295 ? 4.059 -10.084 3.786 1.00 70.19 295 VAL A N 1
ATOM 2280 C CA . VAL A 1 295 ? 3.709 -11.214 2.904 1.00 70.19 295 VAL A CA 1
ATOM 2281 C C . VAL A 1 295 ? 4.305 -12.536 3.398 1.00 70.19 295 VAL A C 1
ATOM 2283 O O . VAL A 1 295 ? 3.785 -13.614 3.114 1.00 70.19 295 VAL A O 1
ATOM 2286 N N . SER A 1 296 ? 5.422 -12.458 4.116 1.00 64.44 296 SER A N 1
ATOM 2287 C CA . SER A 1 296 ? 6.138 -13.593 4.690 1.00 64.44 296 SER A CA 1
ATOM 2288 C C . SER A 1 296 ? 6.712 -13.151 6.018 1.00 64.44 296 SER A C 1
ATOM 2290 O O . SER A 1 296 ? 7.401 -12.137 6.059 1.00 64.44 296 SER A O 1
ATOM 2292 N N . ALA A 1 297 ? 6.484 -13.922 7.077 1.00 59.12 297 ALA A N 1
ATOM 2293 C CA . ALA A 1 297 ? 7.202 -13.685 8.319 1.00 59.12 297 ALA A CA 1
ATOM 2294 C C . ALA A 1 297 ? 8.693 -13.993 8.126 1.00 59.12 297 ALA A C 1
ATOM 2296 O O . ALA A 1 297 ? 9.533 -13.254 8.584 1.00 59.12 297 ALA A O 1
ATOM 2297 N N . ASP A 1 298 ? 9.056 -15.038 7.395 1.00 59.56 298 ASP A N 1
ATOM 2298 C CA . ASP A 1 298 ? 10.430 -15.531 7.239 1.00 59.56 298 ASP A CA 1
ATOM 2299 C C . ASP A 1 298 ? 11.288 -14.802 6.190 1.00 59.56 298 ASP A C 1
ATOM 2301 O O . ASP A 1 298 ? 12.497 -15.020 6.135 1.00 59.56 298 ASP A O 1
ATOM 2305 N N . ASN A 1 299 ? 10.698 -13.938 5.358 1.00 68.19 299 ASN A N 1
ATOM 2306 C CA . ASN A 1 299 ? 11.397 -13.323 4.234 1.00 68.19 299 ASN A CA 1
ATOM 2307 C C . ASN A 1 299 ? 11.464 -11.798 4.357 1.00 68.19 299 ASN A C 1
ATOM 2309 O O . ASN A 1 299 ? 10.500 -11.084 4.082 1.00 68.19 299 ASN A O 1
ATOM 2313 N N . LYS A 1 300 ? 12.666 -11.327 4.701 1.00 59.69 300 LYS A N 1
ATOM 2314 C CA . LYS A 1 300 ? 12.909 -9.986 5.225 1.00 59.69 300 LYS A CA 1
ATOM 2315 C C . LYS A 1 300 ? 12.424 -8.872 4.308 1.00 59.69 300 LYS A C 1
ATOM 2317 O O . LYS A 1 300 ? 11.789 -7.922 4.728 1.00 59.69 300 LYS A O 1
ATOM 2322 N N . LEU A 1 301 ? 12.749 -8.976 3.031 1.00 73.44 301 LEU A N 1
ATOM 2323 C CA . LEU A 1 301 ? 12.578 -7.881 2.079 1.00 73.44 301 LEU A CA 1
ATOM 2324 C C . LEU A 1 301 ? 11.416 -8.145 1.116 1.00 73.44 301 LEU A C 1
ATOM 2326 O O . LEU A 1 301 ? 11.270 -7.458 0.108 1.00 73.44 301 LEU A O 1
ATOM 2330 N N . ARG A 1 302 ? 10.605 -9.173 1.390 1.00 78.88 302 ARG A N 1
ATOM 2331 C CA . ARG A 1 302 ? 9.563 -9.618 0.474 1.00 78.88 302 ARG A CA 1
ATOM 2332 C C . ARG A 1 302 ? 8.320 -8.744 0.568 1.00 78.88 302 ARG A C 1
ATOM 2334 O O . ARG A 1 302 ? 7.494 -8.910 1.462 1.00 78.88 302 ARG A O 1
ATOM 2341 N N . ILE A 1 303 ? 8.156 -7.886 -0.437 1.00 80.50 303 ILE A N 1
ATOM 2342 C CA . ILE A 1 303 ? 6.974 -7.025 -0.596 1.00 80.50 303 ILE A CA 1
ATOM 2343 C C . ILE A 1 303 ? 6.112 -7.367 -1.820 1.00 80.50 303 ILE A C 1
ATOM 2345 O O . ILE A 1 303 ? 4.975 -6.894 -1.899 1.00 80.50 303 ILE A O 1
ATOM 2349 N N . TRP A 1 304 ? 6.610 -8.174 -2.768 1.00 85.31 304 TRP A N 1
ATOM 2350 C CA . TRP A 1 304 ? 5.841 -8.536 -3.965 1.00 85.31 304 TRP A CA 1
ATOM 2351 C C . TRP A 1 304 ? 4.635 -9.411 -3.617 1.00 85.31 304 TRP A C 1
ATOM 2353 O O . TRP A 1 304 ? 4.695 -10.291 -2.751 1.00 85.31 304 TRP A O 1
ATOM 2363 N N . ARG A 1 305 ? 3.520 -9.153 -4.301 1.00 89.00 305 ARG A N 1
ATOM 2364 C CA . ARG A 1 305 ? 2.196 -9.693 -3.970 1.00 89.00 305 ARG A CA 1
ATOM 2365 C C . ARG A 1 305 ? 1.262 -9.649 -5.172 1.00 89.00 305 ARG A C 1
ATOM 2367 O O . ARG A 1 305 ? 1.530 -8.947 -6.141 1.00 89.00 305 ARG A O 1
ATOM 2374 N N . ASN A 1 306 ? 0.177 -10.414 -5.113 1.00 91.31 306 ASN A N 1
ATOM 2375 C CA . ASN A 1 306 ? -0.825 -10.464 -6.173 1.00 91.31 306 ASN A CA 1
ATOM 2376 C C . ASN A 1 306 ? -2.223 -10.207 -5.608 1.00 91.31 306 ASN A C 1
ATOM 2378 O O . ASN A 1 306 ? -2.623 -10.857 -4.642 1.00 91.31 306 ASN A O 1
ATOM 2382 N N . PHE A 1 307 ? -2.967 -9.307 -6.244 1.00 92.88 307 PHE A N 1
ATOM 2383 C CA . PHE A 1 307 ? -4.359 -9.011 -5.924 1.00 92.88 307 PHE A CA 1
ATOM 2384 C C . PHE A 1 307 ? -5.266 -9.616 -6.989 1.00 92.88 307 PHE A C 1
ATOM 2386 O O . PHE A 1 307 ? -5.221 -9.241 -8.158 1.00 92.88 307 PHE A O 1
ATOM 2393 N N . GLN A 1 308 ? -6.094 -10.567 -6.570 1.00 93.94 308 GLN A N 1
ATOM 2394 C CA . GLN A 1 308 ? -6.998 -11.306 -7.443 1.00 93.94 308 GLN A CA 1
ATOM 2395 C C . GLN A 1 308 ? -8.357 -10.607 -7.477 1.00 93.94 308 GLN A C 1
ATOM 2397 O O . GLN A 1 308 ? -9.248 -10.916 -6.684 1.00 93.94 308 GLN A O 1
ATOM 2402 N N . ILE A 1 309 ? -8.510 -9.631 -8.368 1.00 94.00 309 ILE A N 1
ATOM 2403 C CA . ILE A 1 309 ? -9.718 -8.814 -8.459 1.00 94.00 309 ILE A CA 1
ATOM 2404 C C . ILE A 1 309 ? -10.683 -9.496 -9.423 1.00 94.00 309 ILE A C 1
ATOM 2406 O O . ILE A 1 309 ? -10.718 -9.193 -10.618 1.00 94.00 309 ILE A O 1
ATOM 2410 N N . SER A 1 310 ? -11.494 -10.410 -8.881 1.00 93.44 310 SER A N 1
ATOM 2411 C CA . SER A 1 310 ? -12.455 -11.225 -9.640 1.00 93.44 310 SER A CA 1
ATOM 2412 C C . SER A 1 310 ? -11.791 -12.066 -10.735 1.00 93.44 310 SER A C 1
ATOM 2414 O O . SER A 1 310 ? -10.578 -12.283 -10.744 1.00 93.44 310 SER A O 1
ATOM 2416 N N . LYS A 1 311 ? -12.596 -12.552 -11.681 1.00 94.25 311 LYS A N 1
ATOM 2417 C CA . LYS A 1 311 ? -12.105 -13.038 -12.971 1.00 94.25 311 LYS A CA 1
ATOM 2418 C C . LYS A 1 311 ? -11.769 -11.896 -13.935 1.00 94.25 311 LYS A C 1
ATOM 2420 O O . LYS A 1 311 ? -11.367 -12.172 -15.057 1.00 94.25 311 LYS A O 1
ATOM 2425 N N . LEU A 1 312 ? -11.932 -10.628 -13.545 1.00 93.69 312 LEU A N 1
ATOM 2426 C CA . LEU A 1 312 ? -11.529 -9.500 -14.380 1.00 93.69 312 LEU A CA 1
ATOM 2427 C C . LEU A 1 312 ? -10.006 -9.408 -14.482 1.00 93.69 312 LEU A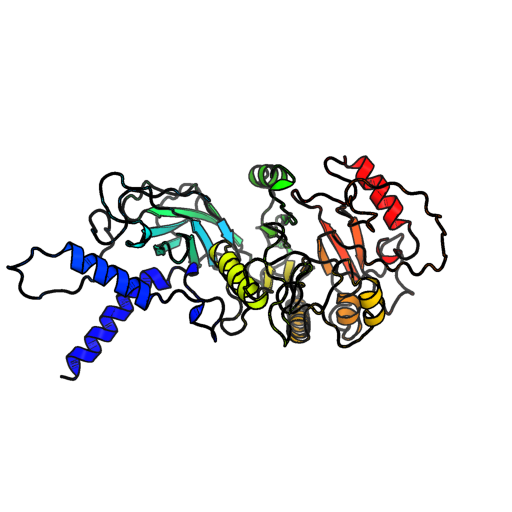 C 1
ATOM 2429 O O . LEU A 1 312 ? -9.488 -9.449 -15.595 1.00 93.69 312 LEU A O 1
ATOM 2433 N N . LEU A 1 313 ? -9.294 -9.255 -13.362 1.00 92.56 313 LEU A N 1
ATOM 2434 C CA . LEU A 1 313 ? -7.854 -9.012 -13.414 1.00 92.56 313 LEU A CA 1
ATOM 2435 C C . LEU A 1 313 ? -7.075 -9.540 -12.209 1.00 92.56 313 LEU A C 1
ATOM 2437 O O . LEU A 1 313 ? -7.568 -9.566 -11.082 1.00 92.56 313 LEU A O 1
ATOM 2441 N N . ASP A 1 314 ? -5.813 -9.870 -12.460 1.00 92.25 314 ASP A N 1
ATOM 2442 C CA . ASP A 1 314 ? -4.774 -10.051 -11.450 1.00 92.25 314 ASP A CA 1
ATOM 2443 C C . ASP A 1 314 ? -3.846 -8.837 -11.475 1.00 92.25 314 ASP A C 1
ATOM 2445 O O . ASP A 1 314 ? -3.253 -8.551 -12.513 1.00 92.25 314 ASP A O 1
ATOM 2449 N N . LEU A 1 315 ? -3.695 -8.136 -10.349 1.00 92.12 315 LEU A N 1
ATOM 2450 C CA . LEU A 1 315 ? -2.683 -7.092 -10.179 1.00 92.12 315 LEU A CA 1
ATOM 2451 C C . LEU A 1 315 ? -1.496 -7.665 -9.403 1.00 92.12 315 LEU A C 1
ATOM 2453 O O . LEU A 1 315 ? -1.521 -7.775 -8.176 1.00 92.12 315 LEU A O 1
ATOM 2457 N N . THR A 1 316 ? -0.447 -8.025 -10.132 1.00 90.06 316 THR A N 1
ATOM 2458 C CA . THR A 1 316 ? 0.799 -8.575 -9.606 1.00 90.06 316 THR A CA 1
ATOM 2459 C C . THR A 1 316 ? 1.833 -7.467 -9.418 1.00 90.06 316 THR A C 1
ATOM 2461 O O . THR A 1 316 ? 2.395 -6.949 -10.378 1.00 90.06 316 THR A O 1
ATOM 2464 N N . MET A 1 317 ? 2.102 -7.107 -8.169 1.00 88.00 317 MET A N 1
ATOM 2465 C CA . MET A 1 317 ? 3.084 -6.093 -7.789 1.00 88.00 317 MET A CA 1
ATOM 2466 C C . MET A 1 317 ? 4.441 -6.752 -7.547 1.00 88.00 317 MET A C 1
ATOM 2468 O O . MET A 1 317 ? 4.548 -7.629 -6.689 1.00 88.00 317 MET A O 1
ATOM 2472 N N . LEU A 1 318 ? 5.471 -6.331 -8.281 1.00 86.38 318 LEU A N 1
ATOM 2473 C CA . LEU A 1 318 ? 6.842 -6.830 -8.170 1.00 86.38 318 LEU A CA 1
ATOM 2474 C C . LEU A 1 318 ? 7.725 -5.887 -7.346 1.00 86.38 318 LEU A C 1
ATOM 2476 O O . LEU A 1 318 ? 7.563 -4.671 -7.385 1.00 86.38 318 LEU A O 1
ATOM 2480 N N . ASP A 1 319 ? 8.726 -6.454 -6.677 1.00 84.00 319 ASP A N 1
ATOM 2481 C CA . ASP A 1 319 ? 9.919 -5.724 -6.248 1.00 84.00 319 ASP A CA 1
ATOM 2482 C C . ASP A 1 319 ? 11.036 -5.954 -7.272 1.00 84.00 319 ASP A C 1
ATOM 2484 O O . ASP A 1 319 ? 11.378 -7.093 -7.563 1.00 84.00 319 ASP A O 1
ATOM 2488 N N . THR A 1 320 ? 11.590 -4.886 -7.839 1.00 79.00 320 THR A N 1
ATOM 2489 C CA . THR A 1 320 ? 12.698 -4.942 -8.810 1.00 79.00 320 THR A CA 1
ATOM 2490 C C . THR A 1 320 ? 13.919 -4.155 -8.340 1.00 79.00 320 THR A C 1
ATOM 2492 O O . THR A 1 320 ? 14.772 -3.746 -9.137 1.00 79.00 320 THR A O 1
ATOM 2495 N N . ARG A 1 321 ? 13.993 -3.855 -7.042 1.00 77.06 321 ARG A N 1
ATOM 2496 C CA . ARG A 1 321 ? 14.978 -2.919 -6.505 1.00 77.06 321 ARG A CA 1
ATOM 2497 C C . ARG A 1 321 ? 15.494 -3.332 -5.143 1.00 77.06 321 ARG A C 1
ATOM 2499 O O . ARG A 1 321 ? 16.704 -3.494 -4.998 1.00 77.06 321 ARG A O 1
ATOM 2506 N N . GLN A 1 322 ? 14.606 -3.461 -4.162 1.00 78.44 322 GLN A N 1
ATOM 2507 C CA . GLN A 1 322 ? 15.007 -3.592 -2.770 1.00 78.44 322 GLN A CA 1
ATOM 2508 C C . GLN A 1 322 ? 15.166 -5.036 -2.348 1.00 78.44 322 GLN A C 1
ATOM 2510 O O . GLN A 1 322 ? 15.967 -5.269 -1.457 1.00 78.44 322 GLN A O 1
ATOM 2515 N N . TYR A 1 323 ? 14.517 -6.005 -2.986 1.00 79.19 323 TYR A N 1
ATOM 2516 C CA . TYR A 1 323 ? 14.711 -7.394 -2.592 1.00 79.19 323 TYR A CA 1
ATOM 2517 C C . TYR A 1 323 ? 16.173 -7.830 -2.751 1.00 79.19 323 TYR A C 1
ATOM 2519 O O . TYR A 1 323 ? 16.903 -7.952 -1.764 1.00 79.19 323 TYR A O 1
ATOM 2527 N N . ASP A 1 324 ? 16.638 -7.996 -3.991 1.00 76.56 324 ASP A N 1
ATOM 2528 C CA . ASP A 1 324 ? 17.956 -8.592 -4.221 1.00 76.56 324 ASP A CA 1
ATOM 2529 C C . ASP A 1 324 ? 18.524 -8.318 -5.624 1.00 76.56 324 ASP A C 1
ATOM 2531 O O . ASP A 1 324 ? 19.139 -9.179 -6.257 1.00 76.56 324 ASP A O 1
ATOM 2535 N N . ARG A 1 325 ? 18.300 -7.101 -6.132 1.00 82.25 325 ARG A N 1
ATOM 2536 C CA . ARG A 1 325 ? 18.813 -6.665 -7.435 1.00 82.25 325 ARG A CA 1
ATOM 2537 C C . ARG A 1 325 ? 20.344 -6.727 -7.475 1.00 82.25 325 ARG A C 1
ATOM 2539 O O . ARG A 1 325 ? 21.018 -6.168 -6.603 1.00 82.25 325 ARG A O 1
ATOM 2546 N N . ASP A 1 326 ? 20.898 -7.334 -8.524 1.00 82.19 326 ASP A N 1
ATOM 2547 C CA . ASP A 1 326 ? 22.343 -7.320 -8.781 1.00 82.19 326 ASP A CA 1
ATOM 2548 C C . ASP A 1 326 ? 22.885 -5.920 -9.098 1.00 82.19 326 ASP A C 1
ATOM 2550 O O . ASP A 1 326 ? 22.131 -4.998 -9.407 1.00 82.19 326 ASP A O 1
ATOM 2554 N N . LEU A 1 327 ? 24.217 -5.764 -9.046 1.00 81.75 327 LEU A N 1
ATOM 2555 C CA . LEU A 1 327 ? 24.899 -4.495 -9.320 1.00 81.75 327 LEU A CA 1
ATOM 2556 C C . LEU A 1 327 ? 24.311 -3.821 -10.566 1.00 81.75 327 LEU A C 1
ATOM 2558 O O . LEU A 1 327 ? 24.305 -4.399 -11.653 1.00 81.75 327 LEU A O 1
ATOM 2562 N N . THR A 1 328 ? 23.807 -2.605 -10.389 1.00 80.12 328 THR A N 1
ATOM 2563 C CA . THR A 1 328 ? 23.193 -1.794 -11.443 1.00 80.12 328 THR A CA 1
ATOM 2564 C C . THR A 1 328 ? 24.159 -0.699 -11.903 1.00 80.12 328 THR A C 1
ATOM 2566 O O . THR A 1 328 ? 25.252 -0.548 -11.358 1.00 80.12 328 THR A O 1
ATOM 2569 N N . ASP A 1 329 ? 23.761 0.060 -12.923 1.00 80.44 329 ASP A N 1
ATOM 2570 C CA . ASP A 1 329 ? 24.401 1.330 -13.256 1.00 80.44 329 ASP A CA 1
ATOM 2571 C C . ASP A 1 329 ? 24.336 2.306 -12.064 1.00 80.44 329 ASP A C 1
ATOM 2573 O O . ASP A 1 329 ? 23.254 2.583 -11.539 1.00 80.44 329 ASP A O 1
ATOM 2577 N N . LEU A 1 330 ? 25.513 2.767 -11.645 1.00 80.19 330 LEU A N 1
ATOM 2578 C CA . LEU A 1 330 ? 25.810 3.719 -10.574 1.00 80.19 330 LEU A CA 1
ATOM 2579 C C . LEU A 1 330 ? 26.455 4.999 -11.143 1.00 80.19 330 LEU A C 1
ATOM 2581 O O . LEU A 1 330 ? 27.195 5.690 -10.448 1.00 80.19 330 LEU A O 1
ATOM 2585 N N . TYR A 1 331 ? 26.222 5.290 -12.424 1.00 76.50 331 TYR A N 1
ATOM 2586 C CA . TYR A 1 331 ? 26.745 6.409 -13.218 1.00 76.50 331 TYR A CA 1
ATOM 2587 C C . TYR A 1 331 ? 28.234 6.321 -13.568 1.00 76.50 331 TYR A C 1
ATOM 2589 O O . TYR A 1 331 ? 28.623 6.583 -14.703 1.00 76.50 331 TYR A O 1
ATOM 2597 N N . TYR A 1 332 ? 29.091 5.930 -12.626 1.00 79.94 332 TYR A N 1
ATOM 2598 C CA . TYR A 1 332 ? 30.533 5.806 -12.870 1.00 79.94 332 TYR A CA 1
ATOM 2599 C C . TYR A 1 332 ? 30.935 4.443 -13.456 1.00 79.94 332 TYR A C 1
ATOM 2601 O O . TYR A 1 332 ? 32.048 4.290 -13.956 1.00 79.94 332 TYR A O 1
ATOM 2609 N N . ASN A 1 333 ? 30.055 3.438 -13.389 1.00 77.56 333 ASN A N 1
ATOM 2610 C CA . ASN A 1 333 ? 30.334 2.061 -13.809 1.00 77.56 333 ASN A CA 1
ATOM 2611 C C . ASN A 1 333 ? 29.551 1.631 -15.065 1.00 77.56 333 ASN A C 1
ATOM 2613 O O . ASN A 1 333 ? 29.599 0.452 -15.413 1.00 77.56 333 ASN A O 1
ATOM 2617 N N . THR A 1 334 ? 28.871 2.542 -15.773 1.00 79.69 334 THR A N 1
ATOM 2618 C CA . THR A 1 334 ? 28.029 2.231 -16.947 1.00 79.69 334 THR A CA 1
ATOM 2619 C C . THR A 1 334 ? 28.738 1.340 -17.970 1.00 79.69 334 THR A C 1
ATOM 2621 O O . THR A 1 334 ? 28.190 0.333 -18.416 1.00 79.69 334 THR A O 1
ATOM 2624 N N . GLN A 1 335 ? 29.995 1.655 -18.311 1.00 79.12 335 GLN A N 1
ATOM 2625 C CA . GLN A 1 335 ? 30.766 0.854 -19.268 1.00 79.12 335 GLN A CA 1
ATOM 2626 C C . GLN A 1 335 ? 30.972 -0.584 -18.786 1.00 79.12 335 GLN A C 1
ATOM 2628 O O . GLN A 1 335 ? 30.839 -1.513 -19.576 1.00 79.12 335 GLN A O 1
ATOM 2633 N N . TYR A 1 336 ? 31.242 -0.774 -17.494 1.00 83.19 336 TYR A N 1
ATOM 2634 C CA . TYR A 1 336 ? 31.374 -2.097 -16.893 1.00 83.19 336 TYR A CA 1
ATOM 2635 C C . TYR A 1 336 ? 30.035 -2.841 -16.874 1.00 83.19 336 TYR A C 1
ATOM 2637 O O . TYR A 1 336 ? 29.972 -4.002 -17.258 1.00 83.19 336 TYR A O 1
ATOM 2645 N N . ILE A 1 337 ? 28.938 -2.174 -16.508 1.00 80.50 337 ILE A N 1
ATOM 2646 C CA . ILE A 1 337 ? 27.606 -2.796 -16.528 1.00 80.50 337 ILE A CA 1
ATOM 2647 C C . ILE A 1 337 ? 27.234 -3.284 -17.925 1.00 80.50 337 ILE A C 1
ATOM 2649 O O . ILE A 1 337 ? 26.667 -4.370 -18.052 1.00 80.50 337 ILE A O 1
ATOM 2653 N N . ASN A 1 338 ? 27.610 -2.542 -18.966 1.00 77.62 338 ASN A N 1
ATOM 2654 C CA . ASN A 1 338 ? 27.401 -2.963 -20.346 1.00 77.62 338 ASN A CA 1
ATOM 2655 C C . ASN A 1 338 ? 28.162 -4.254 -20.682 1.00 77.62 338 ASN A C 1
ATOM 2657 O O . ASN A 1 338 ? 27.593 -5.107 -21.364 1.00 77.62 338 ASN A O 1
ATOM 2661 N N . THR A 1 339 ? 29.384 -4.460 -20.168 1.00 81.00 339 THR A N 1
ATOM 2662 C CA . THR A 1 339 ? 30.142 -5.703 -20.423 1.00 81.00 339 THR A CA 1
ATOM 2663 C C . THR A 1 339 ? 29.546 -6.930 -19.738 1.00 81.00 339 THR A C 1
ATOM 2665 O O . THR A 1 339 ? 29.675 -8.032 -20.265 1.00 81.00 339 THR A O 1
ATOM 2668 N N . ILE A 1 340 ? 28.866 -6.749 -18.602 1.00 78.88 340 ILE A N 1
ATOM 2669 C CA . ILE A 1 340 ? 28.245 -7.842 -17.836 1.00 78.88 340 ILE A CA 1
ATOM 2670 C C . ILE A 1 340 ? 26.727 -7.943 -18.045 1.00 78.88 340 ILE A C 1
ATOM 2672 O O . ILE A 1 340 ? 26.072 -8.771 -17.422 1.00 78.88 340 ILE A O 1
ATOM 2676 N N . SER A 1 341 ? 26.127 -7.087 -18.876 1.00 73.06 341 SER A N 1
ATOM 2677 C CA . SER A 1 341 ? 24.671 -7.011 -19.101 1.00 73.06 341 SER A CA 1
ATOM 2678 C C . SER A 1 341 ? 24.054 -8.297 -19.648 1.00 73.06 341 SER A C 1
ATOM 2680 O O . SER A 1 341 ? 22.924 -8.618 -19.301 1.00 73.06 341 SER A O 1
ATOM 2682 N N . SER A 1 342 ? 24.808 -9.055 -20.443 1.00 74.31 342 SER A N 1
ATOM 2683 C CA . SER A 1 342 ? 24.365 -10.304 -21.070 1.00 74.31 342 SER A CA 1
ATOM 2684 C C . SER A 1 342 ? 24.619 -11.556 -20.225 1.00 74.31 342 SER A C 1
ATOM 2686 O O . SER A 1 342 ? 24.355 -12.667 -20.683 1.00 74.31 342 SER A O 1
ATOM 2688 N N . PHE A 1 343 ? 25.168 -11.418 -19.014 1.00 75.81 343 PHE A N 1
ATOM 2689 C CA . PHE A 1 343 ? 25.477 -12.571 -18.173 1.00 75.81 343 PHE A CA 1
ATOM 2690 C C . PHE A 1 343 ? 24.200 -13.186 -17.601 1.00 75.81 343 PHE A C 1
ATOM 2692 O O . PHE A 1 343 ? 23.484 -12.540 -16.843 1.00 75.81 343 PHE A O 1
ATOM 2699 N N . ALA A 1 344 ? 23.976 -14.468 -17.899 1.00 71.00 344 ALA A N 1
ATOM 2700 C CA . ALA A 1 344 ? 22.774 -15.205 -17.499 1.00 71.00 344 ALA A CA 1
ATOM 2701 C C . ALA A 1 344 ? 22.565 -15.299 -15.976 1.00 71.00 344 ALA A C 1
ATOM 2703 O O . ALA A 1 344 ? 21.438 -15.424 -15.519 1.00 71.00 344 ALA A O 1
ATOM 2704 N N . ASN A 1 345 ? 23.639 -15.213 -15.184 1.00 76.25 345 ASN A N 1
ATOM 2705 C CA . ASN A 1 345 ? 23.551 -15.280 -13.722 1.00 76.25 345 ASN A CA 1
ATOM 2706 C C . ASN A 1 345 ? 23.153 -13.951 -13.068 1.00 76.25 345 ASN A C 1
ATOM 2708 O O . ASN A 1 345 ? 23.058 -13.898 -11.843 1.00 76.25 345 ASN A O 1
ATOM 2712 N N . ARG A 1 346 ? 22.970 -12.878 -13.848 1.00 79.19 346 ARG A N 1
ATOM 2713 C CA . ARG A 1 346 ? 22.472 -11.614 -13.313 1.00 79.19 346 ARG A CA 1
ATOM 2714 C C . ARG A 1 346 ? 20.960 -11.645 -13.227 1.00 79.19 346 ARG A C 1
ATOM 2716 O O . ARG A 1 346 ? 20.299 -12.012 -14.191 1.00 79.19 346 ARG A O 1
ATOM 2723 N N . SER A 1 347 ? 20.422 -11.188 -12.106 1.00 74.75 347 SER A N 1
ATOM 2724 C CA . SER A 1 347 ? 18.982 -11.108 -11.910 1.00 74.75 347 SER A CA 1
ATOM 2725 C C . SER A 1 347 ? 18.547 -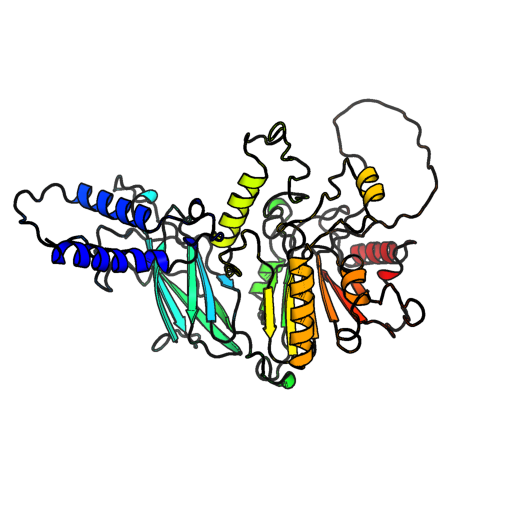9.777 -11.299 1.00 74.75 347 SER A C 1
ATOM 2727 O O . SER A 1 347 ? 19.263 -9.123 -10.533 1.00 74.75 347 SER A O 1
ATOM 2729 N N . LEU A 1 348 ? 17.338 -9.377 -11.691 1.00 74.19 348 LEU A N 1
ATOM 2730 C CA . LEU A 1 348 ? 16.619 -8.227 -11.156 1.00 74.19 348 LEU A CA 1
ATOM 2731 C C . LEU A 1 348 ? 15.707 -8.626 -9.985 1.00 74.19 348 LEU A C 1
ATOM 2733 O O . LEU A 1 348 ? 15.566 -7.854 -9.041 1.00 74.19 348 LEU A O 1
ATOM 2737 N N . THR A 1 349 ? 15.115 -9.821 -10.061 1.00 73.62 349 THR A N 1
ATOM 2738 C CA . THR A 1 349 ? 14.027 -10.312 -9.194 1.00 73.62 349 THR A CA 1
ATOM 2739 C C . THR A 1 349 ? 14.372 -11.606 -8.437 1.00 73.62 349 THR A C 1
ATOM 2741 O O . THR A 1 349 ? 13.676 -11.976 -7.503 1.00 73.62 349 THR A O 1
ATOM 2744 N N . ARG A 1 350 ? 15.486 -12.271 -8.772 1.00 76.75 350 ARG A N 1
ATOM 2745 C CA . ARG A 1 350 ? 15.907 -13.623 -8.337 1.00 76.75 350 ARG A CA 1
ATOM 2746 C C . ARG A 1 350 ? 14.979 -14.762 -8.800 1.00 76.75 350 ARG A C 1
ATOM 2748 O O . ARG A 1 350 ? 13.783 -14.550 -8.996 1.00 76.75 350 ARG A O 1
ATOM 2755 N N . PRO A 1 351 ? 15.499 -16.008 -8.870 1.00 80.12 351 PRO A N 1
ATOM 2756 C CA . PRO A 1 351 ? 14.707 -17.182 -9.250 1.00 80.12 351 PRO A CA 1
ATOM 2757 C C . PRO A 1 351 ? 13.460 -17.422 -8.385 1.00 80.12 351 PRO A C 1
ATOM 2759 O O . PRO A 1 351 ? 12.479 -17.980 -8.861 1.00 80.12 351 PRO A O 1
ATOM 2762 N N . GLU A 1 352 ? 13.476 -17.005 -7.117 1.00 84.12 352 GLU A N 1
ATOM 2763 C CA . GLU A 1 352 ? 12.352 -17.185 -6.189 1.00 84.12 352 GLU A CA 1
ATOM 2764 C C . GLU A 1 352 ? 11.122 -16.368 -6.601 1.00 84.12 352 GLU A C 1
ATOM 2766 O O . GLU A 1 352 ? 10.019 -16.908 -6.700 1.00 84.12 352 GLU A O 1
ATOM 2771 N N . GLN A 1 353 ? 11.303 -15.070 -6.867 1.00 84.06 353 GLN A N 1
ATOM 2772 C CA . GLN A 1 353 ? 10.220 -14.199 -7.321 1.00 84.06 353 GLN A CA 1
ATOM 2773 C C . GLN A 1 353 ? 9.794 -14.556 -8.746 1.00 84.06 353 GLN A C 1
ATOM 2775 O O . GLN A 1 353 ? 8.610 -14.492 -9.059 1.00 84.06 353 GLN A O 1
ATOM 2780 N N . GLU A 1 354 ? 10.738 -14.970 -9.592 1.00 80.50 354 GLU A N 1
ATOM 2781 C CA . GLU A 1 354 ? 10.479 -15.443 -10.954 1.00 80.50 354 GLU A CA 1
ATOM 2782 C C . GLU A 1 354 ? 9.591 -16.696 -10.961 1.00 80.50 354 GLU A C 1
ATOM 2784 O O . GLU A 1 354 ? 8.546 -16.712 -11.612 1.00 80.50 354 GLU A O 1
ATOM 2789 N N . ALA A 1 355 ? 9.941 -17.714 -10.169 1.00 84.38 355 ALA A N 1
ATOM 2790 C CA . ALA A 1 355 ? 9.135 -18.922 -10.017 1.00 84.38 355 ALA A CA 1
ATOM 2791 C C . ALA A 1 355 ? 7.771 -18.619 -9.375 1.00 84.38 355 ALA A C 1
ATOM 2793 O O . ALA A 1 355 ? 6.746 -19.172 -9.776 1.00 84.38 355 ALA A O 1
ATOM 2794 N N . TRP A 1 356 ? 7.724 -17.722 -8.386 1.00 86.94 356 TRP A N 1
ATOM 2795 C CA . TRP A 1 356 ? 6.463 -17.262 -7.801 1.00 86.94 356 TRP A CA 1
ATOM 2796 C C . TRP A 1 356 ? 5.567 -16.563 -8.834 1.00 86.94 356 TRP A C 1
ATOM 2798 O O . TRP A 1 356 ? 4.361 -16.816 -8.869 1.00 86.94 356 TRP A O 1
ATOM 2808 N N . LEU A 1 357 ? 6.143 -15.717 -9.691 1.00 84.38 357 LEU A N 1
ATOM 2809 C CA . LEU A 1 357 ? 5.421 -14.994 -10.735 1.00 84.38 357 LEU A CA 1
ATOM 2810 C C . LEU A 1 357 ? 4.834 -15.958 -11.769 1.00 84.38 357 LEU A C 1
ATOM 2812 O O . LEU A 1 357 ? 3.659 -15.846 -12.112 1.00 84.38 357 LEU A O 1
ATOM 2816 N N . GLN A 1 358 ? 5.621 -16.944 -12.203 1.00 81.06 358 GLN A N 1
ATOM 2817 C CA . GLN A 1 358 ? 5.160 -17.999 -13.109 1.00 81.06 358 GLN A CA 1
ATOM 2818 C C . GLN A 1 358 ? 3.969 -18.760 -12.517 1.00 81.06 358 GLN A C 1
ATOM 2820 O O . GLN A 1 358 ? 2.896 -18.792 -13.117 1.00 81.06 358 GLN A O 1
ATOM 2825 N N . ASN A 1 359 ? 4.110 -19.260 -11.286 1.00 85.88 359 ASN A N 1
ATOM 2826 C CA . ASN A 1 359 ? 3.022 -19.946 -10.587 1.00 85.88 359 ASN A CA 1
ATOM 2827 C C . ASN A 1 359 ? 1.774 -19.058 -10.446 1.00 85.88 359 ASN A C 1
ATOM 2829 O O . ASN A 1 359 ? 0.646 -19.538 -10.553 1.00 85.88 359 ASN A O 1
ATOM 2833 N N . THR A 1 360 ? 1.962 -17.756 -10.220 1.00 86.69 360 THR A N 1
ATOM 2834 C CA . THR A 1 360 ? 0.865 -16.785 -10.132 1.00 86.69 360 THR A CA 1
ATOM 2835 C C . THR A 1 360 ? 0.117 -16.668 -11.462 1.00 86.69 360 THR A C 1
ATOM 2837 O O . THR A 1 360 ? -1.114 -16.619 -11.475 1.00 86.69 360 THR A O 1
ATOM 2840 N N . PHE A 1 361 ? 0.824 -16.680 -12.593 1.00 85.62 361 PHE A N 1
ATOM 2841 C CA . PHE A 1 361 ? 0.200 -16.622 -13.917 1.00 85.62 361 PHE A CA 1
ATOM 2842 C C . PHE A 1 361 ? -0.516 -17.907 -14.301 1.00 85.62 361 PHE A C 1
ATOM 2844 O O . PHE A 1 361 ? -1.619 -17.819 -14.849 1.00 85.62 361 PHE A O 1
ATOM 2851 N N . ASP A 1 362 ? 0.050 -19.062 -13.958 1.00 84.25 362 ASP A N 1
ATOM 2852 C CA . ASP A 1 362 ? -0.597 -20.360 -14.156 1.00 84.25 362 ASP A CA 1
ATOM 2853 C C . ASP A 1 362 ? -1.905 -20.434 -13.357 1.00 84.25 362 ASP A C 1
ATOM 2855 O O . ASP A 1 362 ? -2.953 -20.813 -13.883 1.00 84.25 362 ASP A O 1
ATOM 2859 N N . GLN A 1 363 ? -1.887 -19.974 -12.101 1.00 87.75 363 GLN A N 1
ATOM 2860 C CA . GLN A 1 363 ? -3.085 -19.887 -11.260 1.00 87.75 363 GLN A CA 1
ATOM 2861 C C . GLN A 1 363 ? -4.118 -18.899 -11.816 1.00 87.75 363 GLN A C 1
ATOM 2863 O O . GLN A 1 363 ? -5.311 -19.204 -11.842 1.00 87.75 363 GLN A O 1
ATOM 2868 N N . SER A 1 364 ? -3.675 -17.729 -12.284 1.00 88.94 364 SER A N 1
ATOM 2869 C CA . SER A 1 364 ? -4.538 -16.730 -12.925 1.00 88.94 364 SER A CA 1
ATOM 2870 C C . SER A 1 364 ? -5.196 -17.295 -14.196 1.00 88.94 364 SER A C 1
ATOM 2872 O O . SER A 1 364 ? -6.401 -17.129 -14.405 1.00 88.94 364 SER A O 1
ATOM 2874 N N . GLN A 1 365 ? -4.444 -18.063 -14.997 1.00 86.00 365 GLN A N 1
ATOM 2875 C CA . GLN A 1 365 ? -4.964 -18.758 -16.178 1.00 86.00 365 GLN A CA 1
ATOM 2876 C C . GLN A 1 365 ? -5.987 -19.824 -15.813 1.00 86.00 365 GLN A C 1
ATOM 2878 O O . GLN A 1 365 ? -7.083 -19.826 -16.371 1.00 86.00 365 GLN A O 1
ATOM 2883 N N . ALA A 1 366 ? -5.659 -20.690 -14.856 1.00 89.19 366 ALA A N 1
ATOM 2884 C CA . ALA A 1 366 ? -6.553 -21.742 -14.395 1.00 89.19 366 ALA A CA 1
ATOM 2885 C C . ALA A 1 366 ? -7.859 -21.173 -13.815 1.00 89.19 366 ALA A C 1
ATOM 2887 O O . ALA A 1 366 ? -8.928 -21.752 -14.011 1.00 89.19 366 ALA A O 1
ATOM 2888 N N . ARG A 1 367 ? -7.801 -20.009 -13.148 1.00 92.88 367 ARG A N 1
ATOM 2889 C CA . ARG A 1 367 ? -8.990 -19.301 -12.646 1.00 92.88 367 ARG A CA 1
ATOM 2890 C C . ARG A 1 367 ? -9.852 -18.700 -13.765 1.00 92.88 367 ARG A C 1
ATOM 2892 O O . ARG A 1 367 ? -11.050 -18.478 -13.560 1.00 92.88 367 ARG A O 1
ATOM 2899 N N . GLY A 1 368 ? -9.267 -18.461 -14.938 1.00 88.81 368 GLY A N 1
ATOM 2900 C CA . GLY A 1 368 ? -9.915 -17.796 -16.064 1.00 88.81 368 GLY A CA 1
ATOM 2901 C C . GLY A 1 368 ? -9.983 -16.280 -15.892 1.00 88.81 368 GLY A C 1
ATOM 2902 O O . GLY A 1 368 ? -11.000 -15.684 -16.240 1.00 88.81 368 GLY A O 1
ATOM 2903 N N . ALA A 1 369 ? -8.942 -15.671 -15.313 1.00 89.19 369 ALA A N 1
ATOM 2904 C CA . ALA A 1 369 ? -8.836 -14.219 -15.253 1.00 89.19 369 ALA A CA 1
ATOM 2905 C C . ALA A 1 369 ? -8.593 -13.626 -16.652 1.00 89.19 369 ALA A C 1
ATOM 2907 O O . ALA A 1 369 ? -7.805 -14.167 -17.437 1.00 89.19 369 ALA A O 1
ATOM 2908 N N . VAL A 1 370 ? -9.266 -12.516 -16.963 1.00 89.06 370 VAL A N 1
ATOM 2909 C CA . VAL A 1 370 ? -9.191 -11.865 -18.281 1.00 89.06 370 VAL A CA 1
ATOM 2910 C C . VAL A 1 370 ? -7.858 -11.135 -18.452 1.00 89.06 370 VAL A C 1
ATOM 2912 O O . VAL A 1 370 ? -7.173 -11.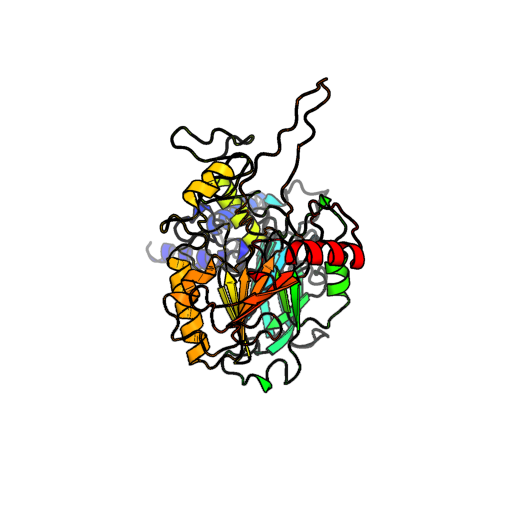344 -19.454 1.00 89.06 370 VAL A O 1
ATOM 2915 N N . TRP A 1 371 ? -7.473 -10.324 -17.464 1.00 87.88 371 TRP A N 1
ATOM 2916 C CA . TRP A 1 371 ? -6.269 -9.493 -17.496 1.00 87.88 371 TRP A CA 1
ATOM 2917 C C . TRP A 1 371 ? -5.229 -9.941 -16.473 1.00 87.88 371 TRP A C 1
ATOM 2919 O O . TRP A 1 371 ? -5.548 -10.244 -15.326 1.00 87.88 371 TRP A O 1
ATOM 2929 N N . ARG A 1 372 ? -3.955 -9.910 -16.865 1.00 88.12 372 ARG A N 1
ATOM 2930 C CA . ARG A 1 372 ? -2.821 -9.964 -15.931 1.00 88.12 372 ARG A CA 1
ATOM 2931 C C . ARG A 1 372 ? -2.095 -8.633 -16.011 1.00 88.12 372 ARG A C 1
ATOM 2933 O O . ARG A 1 372 ? -1.654 -8.248 -17.089 1.00 88.12 372 ARG A O 1
ATOM 2940 N N . ILE A 1 373 ? -2.009 -7.926 -14.895 1.00 87.44 373 ILE A N 1
ATOM 2941 C CA . ILE A 1 373 ? -1.398 -6.605 -14.792 1.00 87.44 373 ILE A CA 1
ATOM 2942 C C . ILE A 1 373 ? -0.176 -6.708 -13.888 1.00 87.44 373 ILE A C 1
ATOM 2944 O O . ILE A 1 373 ? -0.292 -7.128 -12.741 1.00 87.44 373 ILE A O 1
ATOM 2948 N N . ILE A 1 374 ? 0.991 -6.308 -14.384 1.00 85.44 374 ILE A N 1
ATOM 2949 C CA . ILE A 1 374 ? 2.245 -6.336 -13.628 1.00 85.44 374 ILE A CA 1
ATOM 2950 C C . ILE A 1 374 ? 2.627 -4.911 -13.240 1.00 85.44 374 ILE A C 1
ATOM 2952 O O . ILE A 1 374 ? 2.930 -4.107 -14.115 1.00 85.44 374 ILE A O 1
ATOM 2956 N N . GLY A 1 375 ? 2.657 -4.603 -11.945 1.00 85.38 375 GLY A N 1
ATOM 2957 C CA . GLY A 1 375 ? 3.198 -3.350 -11.416 1.00 85.38 375 GLY A CA 1
ATOM 2958 C C . GLY A 1 375 ? 4.678 -3.485 -11.066 1.00 85.38 375 GL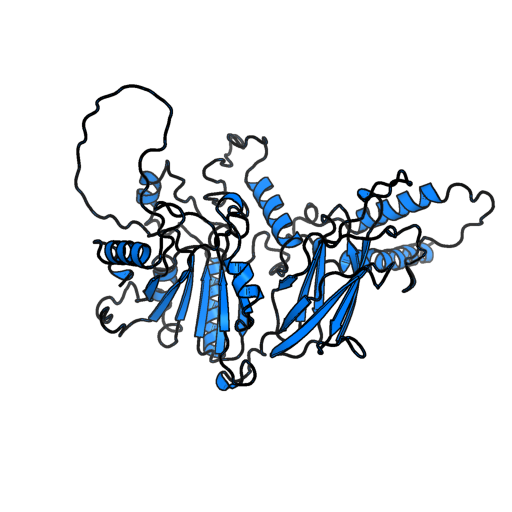Y A C 1
ATOM 2959 O O . GLY A 1 375 ? 5.058 -4.412 -10.351 1.00 85.38 375 GLY A O 1
ATOM 2960 N N . SER A 1 376 ? 5.522 -2.575 -11.556 1.00 77.75 376 SER A N 1
ATOM 2961 C CA . SER A 1 376 ? 6.970 -2.586 -11.305 1.00 77.75 376 SER A CA 1
ATOM 2962 C C . SER A 1 376 ? 7.561 -1.176 -11.263 1.00 77.75 376 SER A C 1
ATOM 2964 O O . SER A 1 376 ? 7.129 -0.279 -11.986 1.00 77.75 376 SER A O 1
ATOM 2966 N N . SER A 1 377 ? 8.616 -1.005 -10.462 1.00 68.12 377 SER A N 1
ATOM 2967 C CA . SER A 1 377 ? 9.366 0.256 -10.364 1.00 68.12 377 SER A CA 1
ATOM 2968 C C . SER A 1 377 ? 10.327 0.504 -11.538 1.00 68.12 377 SER A C 1
ATOM 2970 O O . SER A 1 377 ? 10.964 1.549 -11.624 1.00 68.12 377 SER A O 1
ATOM 2972 N N . SER A 1 378 ? 10.517 -0.473 -12.428 1.00 60.53 378 SER A N 1
ATOM 2973 C CA . SER A 1 378 ? 11.469 -0.400 -13.546 1.00 60.53 378 SER A CA 1
ATOM 2974 C C . SER A 1 378 ? 10.805 -0.849 -14.847 1.00 60.53 378 SER A C 1
ATOM 2976 O O . SER A 1 378 ? 9.957 -1.739 -14.809 1.00 60.53 378 SER A O 1
ATOM 2978 N N . HIS A 1 379 ? 11.204 -0.261 -15.982 1.00 47.78 379 HIS A N 1
ATOM 2979 C CA . HIS A 1 379 ? 10.762 -0.708 -17.309 1.00 47.78 379 HIS A CA 1
ATOM 2980 C C . HIS A 1 379 ? 11.045 -2.195 -17.515 1.00 47.78 379 HIS A C 1
ATOM 2982 O O . HIS A 1 379 ? 12.139 -2.680 -17.206 1.00 47.78 379 HIS A O 1
ATOM 2988 N N . ASN A 1 380 ? 10.053 -2.898 -18.052 1.00 47.41 380 ASN A N 1
ATOM 2989 C CA . ASN A 1 380 ? 10.001 -4.358 -18.044 1.00 47.41 380 ASN A CA 1
ATOM 2990 C C . ASN A 1 380 ? 10.175 -4.990 -19.434 1.00 47.41 380 ASN A C 1
ATOM 2992 O O . ASN A 1 380 ? 10.307 -6.213 -19.524 1.00 47.41 380 ASN A O 1
ATOM 2996 N N . SER A 1 381 ? 10.220 -4.181 -20.500 1.00 37.94 381 SER A N 1
ATOM 2997 C CA . SER A 1 381 ? 10.172 -4.644 -21.896 1.00 37.94 381 SER A CA 1
ATOM 2998 C C . SER A 1 381 ? 11.247 -5.669 -22.284 1.00 37.94 381 SER A C 1
ATOM 3000 O O . SER A 1 381 ? 10.999 -6.518 -23.134 1.00 37.94 381 SER A O 1
ATOM 3002 N N . THR A 1 382 ? 12.418 -5.675 -21.635 1.00 37.66 382 THR A N 1
ATOM 3003 C CA . THR A 1 382 ? 13.517 -6.605 -21.972 1.00 37.66 382 THR A CA 1
ATOM 3004 C C . THR A 1 382 ? 13.890 -7.601 -20.871 1.00 37.66 382 THR A C 1
ATOM 3006 O O . THR A 1 382 ? 14.346 -8.697 -21.193 1.00 37.66 382 THR A O 1
ATOM 3009 N N . SER A 1 383 ? 13.671 -7.293 -19.588 1.00 40.03 383 SER A N 1
ATOM 3010 C CA . SER A 1 383 ? 14.039 -8.181 -18.468 1.00 40.03 383 SER A CA 1
ATOM 3011 C C . SER A 1 383 ? 13.029 -9.311 -18.236 1.00 40.03 383 SER A C 1
ATOM 3013 O O . SER A 1 383 ? 13.430 -10.428 -17.921 1.00 40.03 383 SER A O 1
ATOM 3015 N N . LEU A 1 384 ? 11.733 -9.059 -18.457 1.00 44.94 384 LEU A N 1
ATOM 3016 C CA . LEU A 1 384 ? 10.679 -10.085 -18.388 1.00 44.94 384 LEU A CA 1
ATOM 3017 C C . LEU A 1 384 ? 10.471 -10.822 -19.723 1.00 44.94 384 LEU A C 1
ATOM 3019 O O . LEU A 1 384 ? 9.891 -11.904 -19.729 1.00 44.94 384 LEU A O 1
ATOM 3023 N N . GLY A 1 385 ? 11.043 -10.288 -20.814 1.00 41.47 385 GLY A N 1
ATOM 3024 C CA . GLY A 1 385 ? 11.288 -10.941 -22.114 1.00 41.47 385 GLY A CA 1
ATOM 3025 C C . GLY A 1 385 ? 11.599 -12.429 -22.025 1.00 41.47 385 GLY A C 1
ATOM 3026 O O . GLY A 1 385 ? 10.866 -13.276 -22.532 1.00 41.47 385 GLY A O 1
ATOM 3027 N N . GLY A 1 386 ? 12.709 -12.736 -21.354 1.00 41.97 386 GLY A N 1
ATOM 3028 C CA . GLY A 1 386 ? 13.208 -14.104 -21.238 1.00 41.97 386 GLY A CA 1
ATOM 3029 C C . GLY A 1 386 ? 12.351 -14.997 -20.342 1.00 41.97 386 GLY A C 1
ATOM 3030 O O . GLY A 1 386 ? 12.249 -16.190 -20.609 1.00 41.97 386 GLY A O 1
ATOM 3031 N N . LEU A 1 387 ? 11.703 -14.435 -19.316 1.00 42.53 387 LEU A N 1
ATOM 3032 C CA . LEU A 1 387 ? 10.822 -15.166 -18.394 1.00 42.53 387 LEU A CA 1
ATOM 3033 C C . LEU A 1 387 ? 9.512 -15.596 -19.056 1.00 42.53 387 LEU A C 1
ATOM 3035 O O . LEU A 1 387 ? 8.986 -16.660 -18.740 1.00 42.53 387 LEU A O 1
ATOM 3039 N N . ILE A 1 388 ? 9.007 -14.779 -19.982 1.00 46.50 388 ILE A N 1
ATOM 3040 C CA . ILE A 1 388 ? 7.775 -15.046 -20.726 1.00 46.50 388 ILE A CA 1
ATOM 3041 C C . ILE A 1 388 ? 8.040 -16.002 -21.905 1.00 46.50 388 ILE A C 1
ATOM 3043 O O . ILE A 1 388 ? 7.220 -16.888 -22.149 1.00 46.50 388 ILE A O 1
ATOM 3047 N N . SER A 1 389 ? 9.193 -15.899 -22.587 1.00 41.09 389 SER A N 1
ATOM 3048 C CA . SER A 1 389 ? 9.490 -16.730 -23.770 1.00 41.09 389 SER A CA 1
ATOM 3049 C C . SER A 1 389 ? 10.013 -18.142 -23.465 1.00 41.09 389 SER A C 1
ATOM 3051 O O . SER A 1 389 ? 9.818 -19.055 -24.266 1.00 41.09 389 SER A O 1
ATOM 3053 N N . THR A 1 390 ? 10.638 -18.382 -22.304 1.00 40.50 390 THR A N 1
ATOM 3054 C CA . THR A 1 390 ? 11.238 -19.698 -21.979 1.00 40.50 390 THR A CA 1
ATOM 3055 C C . THR A 1 390 ? 10.237 -20.774 -21.549 1.00 40.50 390 THR A C 1
ATOM 3057 O O . THR A 1 390 ? 10.552 -21.961 -21.637 1.00 40.50 390 THR A O 1
ATOM 3060 N N . HIS A 1 391 ? 9.019 -20.402 -21.143 1.00 44.09 391 HIS A N 1
ATOM 3061 C CA . HIS A 1 391 ? 8.011 -21.342 -20.620 1.00 44.09 391 HIS A CA 1
ATOM 3062 C C . HIS A 1 391 ? 6.610 -21.151 -21.246 1.00 44.09 391 HIS A C 1
ATOM 3064 O O . HIS A 1 391 ? 5.599 -21.578 -20.689 1.00 44.09 391 HIS A O 1
ATOM 3070 N N . GLY A 1 392 ? 6.562 -20.528 -22.431 1.00 39.28 392 GLY A N 1
ATOM 3071 C CA . GLY A 1 392 ? 5.415 -19.889 -23.097 1.00 39.28 392 GLY A CA 1
ATOM 3072 C C . GLY A 1 392 ? 4.192 -20.722 -23.515 1.00 39.28 392 GLY A C 1
ATOM 3073 O O . GLY A 1 392 ? 3.571 -20.404 -24.523 1.00 39.28 392 GLY A O 1
ATOM 3074 N N . THR A 1 393 ? 3.764 -21.739 -22.765 1.00 42.25 393 THR A N 1
ATOM 3075 C CA . THR A 1 393 ? 2.470 -22.404 -23.044 1.00 42.25 393 THR A CA 1
ATOM 3076 C C . THR A 1 393 ? 1.280 -21.773 -22.308 1.00 42.25 393 THR A C 1
ATOM 3078 O O . THR A 1 393 ? 0.160 -21.835 -22.815 1.00 42.25 393 THR A O 1
ATOM 3081 N N . ALA A 1 394 ? 1.501 -21.086 -21.180 1.00 39.41 394 ALA A N 1
ATOM 3082 C CA . ALA A 1 394 ? 0.429 -20.472 -20.382 1.00 39.41 394 ALA A CA 1
ATOM 3083 C C . ALA A 1 394 ? 0.098 -19.009 -20.760 1.00 39.41 394 ALA A C 1
ATOM 3085 O O . ALA A 1 394 ? -1.038 -18.564 -20.603 1.00 39.41 394 ALA A O 1
ATOM 3086 N N . ILE A 1 395 ? 1.064 -18.252 -21.291 1.00 42.31 395 ILE A N 1
ATOM 3087 C CA . ILE A 1 395 ? 0.943 -16.789 -21.476 1.00 42.31 395 ILE A CA 1
ATOM 3088 C C . ILE A 1 395 ? 0.421 -16.413 -22.878 1.00 42.31 395 ILE A C 1
ATOM 3090 O O . ILE A 1 395 ? -0.193 -15.364 -23.055 1.00 42.31 395 ILE A O 1
ATOM 3094 N N . ALA A 1 396 ? 0.562 -17.304 -23.865 1.00 35.12 396 ALA A N 1
ATOM 3095 C CA . ALA A 1 396 ? 0.357 -17.031 -25.292 1.00 35.12 396 ALA A CA 1
ATOM 3096 C C . ALA A 1 396 ? -1.100 -16.759 -25.751 1.00 35.12 396 ALA A C 1
ATOM 3098 O O . ALA A 1 396 ? -1.359 -16.714 -26.951 1.00 35.12 396 ALA A O 1
ATOM 3099 N N . ARG A 1 397 ? -2.086 -16.627 -24.847 1.00 37.34 397 ARG A N 1
ATOM 3100 C CA . ARG A 1 397 ? -3.515 -16.482 -25.219 1.00 37.34 397 ARG A CA 1
ATOM 3101 C C . ARG A 1 397 ? -4.322 -15.478 -24.389 1.00 37.34 397 ARG A C 1
ATOM 3103 O O . ARG A 1 397 ? -5.549 -15.523 -24.421 1.00 37.34 397 ARG A O 1
ATOM 3110 N N . THR A 1 398 ? -3.681 -14.589 -23.636 1.00 40.31 398 THR A N 1
ATOM 3111 C CA . THR A 1 398 ? -4.385 -13.711 -22.684 1.00 40.31 398 THR A CA 1
ATOM 3112 C C . THR A 1 398 ? -3.817 -12.303 -22.642 1.00 40.31 398 THR A C 1
ATOM 3114 O O . THR A 1 398 ? -2.622 -12.120 -22.828 1.00 40.31 398 THR A O 1
ATOM 3117 N N . ALA A 1 399 ? -4.677 -11.321 -22.363 1.00 53.41 399 ALA A N 1
ATOM 3118 C CA . ALA A 1 399 ? -4.312 -9.915 -22.378 1.00 53.41 399 ALA A CA 1
ATOM 3119 C C . ALA A 1 399 ? -3.408 -9.558 -21.180 1.00 53.41 399 ALA A C 1
ATOM 3121 O O . ALA A 1 399 ? -3.815 -9.644 -20.014 1.00 53.41 399 ALA A O 1
ATOM 3122 N N . LEU A 1 400 ? -2.160 -9.198 -21.481 1.00 54.00 400 LEU A N 1
ATOM 3123 C CA . LEU A 1 400 ? -1.134 -8.825 -20.512 1.00 54.00 400 LEU A CA 1
ATOM 3124 C C . LEU A 1 400 ? -0.940 -7.305 -20.523 1.00 54.00 400 LEU A C 1
ATOM 3126 O O . LEU A 1 400 ? -0.831 -6.700 -21.588 1.00 54.00 400 LEU A O 1
ATOM 3130 N N . ALA A 1 401 ? -0.878 -6.685 -19.347 1.00 53.47 401 ALA A N 1
ATOM 3131 C CA . ALA A 1 401 ? -0.532 -5.278 -19.207 1.00 53.47 401 ALA A CA 1
ATOM 3132 C C . ALA A 1 401 ? 0.629 -5.095 -18.223 1.00 53.47 401 ALA A C 1
ATOM 3134 O O . ALA A 1 401 ? 0.669 -5.719 -17.164 1.00 53.47 401 ALA A O 1
ATOM 3135 N N . PHE A 1 402 ? 1.558 -4.206 -18.543 1.00 57.31 402 PHE A N 1
ATOM 3136 C CA . PHE A 1 402 ? 2.624 -3.777 -17.648 1.00 57.31 402 PHE A CA 1
ATOM 3137 C C . PHE A 1 402 ? 2.366 -2.335 -17.224 1.00 57.31 402 PHE A C 1
ATOM 3139 O O . PHE A 1 402 ? 2.045 -1.485 -18.045 1.00 57.31 402 PHE A O 1
ATOM 3146 N N . LEU A 1 403 ? 2.507 -2.061 -15.935 1.00 54.03 403 LEU A N 1
ATOM 3147 C CA . LEU A 1 403 ? 2.509 -0.727 -15.357 1.00 54.03 403 LEU A CA 1
ATOM 3148 C C . LEU A 1 403 ? 3.924 -0.471 -14.852 1.00 54.03 403 LEU A C 1
ATOM 3150 O O . LEU A 1 403 ? 4.377 -1.136 -13.913 1.00 54.03 403 LEU A O 1
ATOM 3154 N N . THR A 1 404 ? 4.632 0.459 -15.487 1.00 55.41 404 THR A N 1
ATOM 3155 C CA . THR A 1 404 ? 6.031 0.744 -15.153 1.00 55.41 404 THR A CA 1
ATOM 3156 C C . THR A 1 404 ? 6.286 2.229 -14.953 1.00 55.41 404 THR A C 1
ATOM 3158 O O . THR A 1 404 ? 5.543 3.100 -15.416 1.00 55.41 404 THR A O 1
ATOM 3161 N N . ILE A 1 405 ? 7.354 2.516 -14.211 1.00 49.72 405 ILE A N 1
ATOM 3162 C CA . ILE A 1 405 ? 7.875 3.868 -14.044 1.00 49.72 405 ILE A CA 1
ATOM 3163 C C . ILE A 1 405 ? 8.779 4.183 -15.228 1.00 49.72 405 ILE A C 1
ATOM 3165 O O . ILE A 1 405 ? 9.795 3.508 -15.446 1.00 49.72 405 ILE A O 1
ATOM 3169 N N . SER A 1 406 ? 8.462 5.269 -15.934 1.00 37.53 406 SER A N 1
ATOM 3170 C CA . SER A 1 406 ? 9.361 5.793 -16.945 1.00 37.53 406 SER A CA 1
ATOM 3171 C C . SER A 1 406 ? 10.562 6.459 -16.270 1.00 37.53 406 SER A C 1
ATOM 3173 O O . SER A 1 406 ? 10.498 7.631 -15.916 1.00 37.53 406 SER A O 1
ATOM 3175 N N . ASN A 1 407 ? 11.640 5.712 -16.002 1.00 29.78 407 ASN A N 1
ATOM 3176 C CA . ASN A 1 407 ? 12.913 6.301 -15.544 1.00 29.78 407 ASN A CA 1
ATOM 3177 C C . ASN A 1 407 ? 14.168 5.684 -16.197 1.00 29.78 407 ASN A C 1
ATOM 3179 O O . ASN A 1 407 ? 15.293 6.103 -15.940 1.00 29.78 407 ASN A O 1
ATOM 3183 N N . ARG A 1 408 ? 14.004 4.681 -17.070 1.00 30.12 408 ARG A N 1
ATOM 3184 C CA . ARG A 1 408 ? 15.112 4.084 -17.838 1.00 30.12 408 ARG A CA 1
ATOM 3185 C C . ARG A 1 408 ? 14.679 3.654 -19.232 1.00 30.12 408 ARG A C 1
ATOM 3187 O O . ARG A 1 408 ? 14.177 2.548 -19.377 1.00 30.12 408 ARG A O 1
ATOM 3194 N N . THR A 1 409 ? 14.968 4.430 -20.270 1.00 27.34 409 THR A N 1
ATOM 3195 C CA . THR A 1 409 ? 15.208 3.785 -21.566 1.00 27.34 409 THR A CA 1
ATOM 3196 C C . THR A 1 409 ? 16.428 2.893 -21.378 1.00 27.34 409 THR A C 1
ATOM 3198 O O . THR A 1 409 ? 17.513 3.392 -21.069 1.00 27.34 409 THR A O 1
ATOM 3201 N N . THR A 1 410 ? 16.276 1.576 -21.504 1.00 26.44 410 THR A N 1
ATOM 3202 C CA . THR A 1 410 ? 17.420 0.688 -21.708 1.00 26.44 410 THR A CA 1
ATOM 3203 C C . THR A 1 410 ? 18.148 1.192 -22.946 1.00 26.44 410 THR A C 1
ATOM 3205 O O . THR A 1 410 ? 17.678 0.985 -24.061 1.00 26.44 410 THR A O 1
ATOM 3208 N N . SER A 1 411 ? 19.256 1.916 -22.766 1.00 24.56 411 SER A N 1
ATOM 3209 C CA . SER A 1 411 ? 20.053 2.389 -23.889 1.00 24.56 411 SER A CA 1
ATOM 3210 C C . SER A 1 411 ? 20.682 1.172 -24.552 1.00 24.56 411 SER A C 1
ATOM 3212 O O . SER A 1 411 ? 21.757 0.709 -24.169 1.00 24.56 411 SER A O 1
ATOM 3214 N N . ARG A 1 412 ? 20.023 0.642 -25.575 1.00 25.92 412 ARG A N 1
ATOM 3215 C CA . ARG A 1 412 ? 20.670 -0.222 -26.549 1.00 25.92 412 ARG A CA 1
ATOM 3216 C C . ARG A 1 412 ? 21.272 0.667 -27.632 1.00 25.92 412 ARG A C 1
ATOM 3218 O O . ARG A 1 412 ? 20.976 0.519 -28.808 1.00 25.92 412 ARG A O 1
ATOM 3225 N N . THR A 1 413 ? 22.147 1.601 -27.254 1.00 23.75 413 THR A N 1
ATOM 3226 C CA . THR A 1 413 ? 22.967 2.330 -28.229 1.00 23.75 413 THR A CA 1
ATOM 3227 C C . THR A 1 413 ? 24.064 1.406 -28.737 1.00 23.75 413 THR A C 1
ATOM 3229 O O . THR A 1 413 ? 25.239 1.494 -28.388 1.00 23.75 413 THR A O 1
ATOM 3232 N N . ARG A 1 414 ? 23.676 0.498 -29.630 1.00 24.38 414 ARG A N 1
ATOM 3233 C CA . ARG A 1 414 ? 24.599 -0.124 -30.568 1.00 24.38 414 ARG A CA 1
ATOM 3234 C C . ARG A 1 414 ? 24.875 0.901 -31.668 1.00 24.38 414 ARG A C 1
ATOM 3236 O O . ARG A 1 414 ? 24.330 0.808 -32.756 1.00 24.38 414 ARG A O 1
ATOM 3243 N N . SER A 1 415 ? 25.698 1.905 -31.377 1.00 22.47 415 SER A N 1
ATOM 3244 C CA . SER A 1 415 ? 26.254 2.763 -32.424 1.00 22.47 415 SER A CA 1
ATOM 3245 C C . SER A 1 415 ? 27.698 3.128 -32.118 1.00 22.47 415 SER A C 1
ATOM 3247 O O . SER A 1 415 ? 28.023 4.032 -31.353 1.00 22.47 415 SER A O 1
ATOM 3249 N N . SER A 1 416 ? 28.568 2.370 -32.767 1.00 25.53 416 SER A N 1
ATOM 3250 C CA . SER A 1 416 ? 29.918 2.744 -33.140 1.00 25.53 416 SER A CA 1
ATOM 3251 C C . SER A 1 416 ? 29.943 4.072 -33.912 1.00 25.53 416 SER A C 1
ATOM 3253 O O . SER A 1 416 ? 29.589 4.099 -35.090 1.00 25.53 416 SER A O 1
ATOM 3255 N N . SER A 1 417 ? 30.430 5.151 -33.293 1.00 21.52 417 SER A N 1
ATOM 3256 C CA . SER A 1 417 ? 31.303 6.141 -33.952 1.00 21.52 417 SER A CA 1
ATOM 3257 C C . SER A 1 417 ? 31.936 7.110 -32.941 1.00 21.52 417 SER A C 1
ATOM 3259 O O . SER A 1 417 ? 31.250 7.564 -32.027 1.00 21.52 417 SER A O 1
ATOM 3261 N N . PRO A 1 418 ? 33.232 7.451 -33.088 1.00 23.89 418 PRO A N 1
ATOM 3262 C CA . PRO A 1 418 ? 33.927 8.370 -32.198 1.00 23.89 418 PRO A CA 1
ATOM 3263 C C . PRO A 1 418 ? 33.691 9.818 -32.651 1.00 23.89 418 PRO A C 1
ATOM 3265 O O . PRO A 1 418 ? 34.166 10.224 -33.708 1.00 23.89 418 PRO A O 1
ATOM 3268 N N . ALA A 1 419 ? 32.981 10.619 -31.856 1.00 23.70 419 ALA A N 1
ATOM 3269 C CA . ALA A 1 419 ? 32.935 12.067 -32.054 1.00 23.70 419 ALA A CA 1
ATOM 3270 C C . ALA A 1 419 ? 33.935 12.743 -31.107 1.00 23.70 419 ALA A C 1
ATOM 3272 O O . ALA A 1 419 ? 33.683 12.961 -29.924 1.00 23.70 419 ALA A O 1
ATOM 3273 N N . THR A 1 420 ? 35.105 13.041 -31.657 1.00 24.39 420 THR A N 1
ATOM 3274 C CA . THR A 1 420 ? 36.181 13.843 -31.077 1.00 24.39 420 THR A CA 1
ATOM 3275 C C . THR A 1 420 ? 35.665 15.235 -30.697 1.00 24.39 420 THR A C 1
ATOM 3277 O O . THR A 1 420 ? 35.148 15.949 -31.556 1.00 24.39 420 THR A O 1
ATOM 3280 N N . ARG A 1 421 ? 35.870 15.687 -29.451 1.00 25.45 421 ARG A N 1
ATOM 3281 C CA . ARG A 1 421 ? 35.824 17.124 -29.130 1.00 25.45 421 ARG A CA 1
ATOM 3282 C C . ARG A 1 421 ? 37.031 17.526 -28.289 1.00 25.45 421 ARG A C 1
ATOM 3284 O O . ARG A 1 421 ? 37.250 17.019 -27.196 1.00 25.45 421 ARG A O 1
ATOM 3291 N N . THR A 1 422 ? 37.835 18.407 -28.873 1.00 22.50 422 THR A N 1
ATOM 3292 C CA . THR A 1 422 ? 39.086 18.975 -28.359 1.00 22.50 422 THR A CA 1
ATOM 3293 C C . THR A 1 422 ? 38.894 19.830 -27.098 1.00 22.50 422 THR A C 1
ATOM 3295 O O . THR A 1 422 ? 37.831 20.435 -26.936 1.00 22.50 422 THR A O 1
ATOM 3298 N N . PRO A 1 423 ? 39.921 19.935 -26.231 1.00 27.59 423 PRO A N 1
ATOM 3299 C CA . PRO A 1 423 ? 39.852 20.670 -24.974 1.00 27.59 423 PRO A CA 1
ATOM 3300 C C . PRO A 1 423 ? 40.299 22.130 -25.147 1.00 27.59 423 PRO A C 1
ATOM 3302 O O . PRO A 1 423 ? 41.401 22.402 -25.615 1.00 27.59 423 PRO A O 1
ATOM 3305 N N . THR A 1 424 ? 39.482 23.080 -24.700 1.00 24.52 424 THR A N 1
ATOM 3306 C CA . THR A 1 424 ? 39.922 24.453 -24.395 1.00 24.52 424 THR A CA 1
ATOM 3307 C C . THR A 1 424 ? 39.383 24.813 -23.017 1.00 24.52 424 THR A C 1
ATOM 3309 O O . THR A 1 424 ? 38.172 24.775 -22.804 1.00 24.52 424 THR A O 1
ATOM 3312 N N . GLY A 1 425 ? 40.291 25.058 -22.071 1.00 22.72 425 GLY A N 1
ATOM 3313 C CA . GLY A 1 425 ? 39.998 25.145 -20.641 1.00 22.72 425 GLY A CA 1
ATOM 3314 C C . GLY A 1 425 ? 39.762 26.550 -20.087 1.00 22.72 425 GLY A C 1
ATOM 3315 O O . GLY A 1 425 ? 40.098 27.542 -20.723 1.00 22.72 425 GLY A O 1
ATOM 3316 N N . SER A 1 426 ? 39.209 26.590 -18.871 1.00 21.25 426 SER A N 1
ATOM 3317 C CA . SER A 1 426 ? 39.610 27.401 -17.700 1.00 21.25 426 SER A CA 1
ATOM 3318 C C . SER A 1 426 ? 38.597 27.147 -16.553 1.00 21.25 426 SER A C 1
ATOM 3320 O O . SER A 1 426 ? 37.449 26.819 -16.855 1.00 21.25 426 SER A O 1
ATOM 3322 N N . PRO A 1 427 ? 38.983 27.207 -15.259 1.00 30.16 427 PRO A N 1
ATOM 3323 C CA . PRO A 1 427 ? 38.351 26.439 -14.189 1.00 30.16 427 PRO A CA 1
ATOM 3324 C C . PRO A 1 427 ? 37.392 27.265 -13.320 1.00 30.16 427 PRO A C 1
ATOM 3326 O O . PRO A 1 4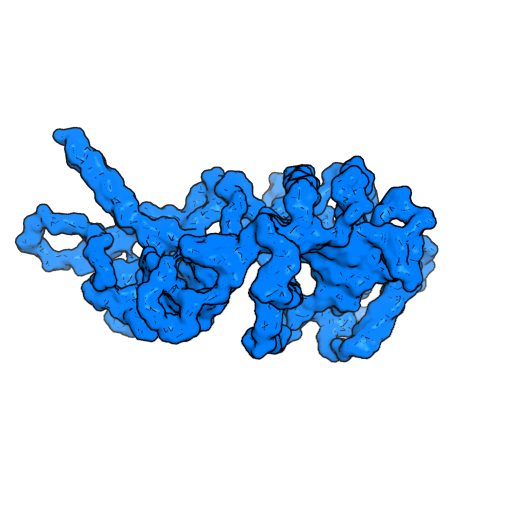27 ? 37.816 28.193 -12.638 1.00 30.16 427 PRO A O 1
ATOM 3329 N N . THR A 1 428 ? 36.121 26.864 -13.252 1.00 22.38 428 THR A N 1
ATOM 3330 C CA . THR A 1 428 ? 35.181 27.284 -12.196 1.00 22.38 428 THR A CA 1
ATOM 3331 C C . THR A 1 428 ? 34.136 26.187 -11.954 1.00 22.38 428 THR A C 1
ATOM 3333 O O . THR A 1 428 ? 33.323 25.951 -12.839 1.00 22.38 428 THR A O 1
ATOM 3336 N N . SER A 1 429 ? 34.166 25.572 -10.762 1.00 21.14 429 SER A N 1
ATOM 3337 C CA . SER A 1 429 ? 33.194 24.631 -10.151 1.00 21.14 429 SER A CA 1
ATOM 3338 C C . SER A 1 429 ? 32.772 23.371 -10.937 1.00 21.14 429 SER A C 1
ATOM 3340 O O . SER A 1 429 ? 32.447 23.452 -12.117 1.00 21.14 429 SER A O 1
ATOM 3342 N N . PRO A 1 430 ? 32.694 22.184 -10.296 1.00 23.14 430 PRO A N 1
ATOM 3343 C CA . PRO A 1 430 ? 32.325 20.946 -10.972 1.00 23.14 430 PRO A CA 1
ATOM 3344 C C . PRO A 1 430 ? 30.807 20.906 -11.194 1.00 23.14 430 PRO A C 1
ATOM 3346 O O . PRO A 1 430 ? 30.048 20.342 -10.413 1.00 23.14 430 PRO A O 1
ATOM 3349 N N . ILE A 1 431 ? 30.361 21.553 -12.265 1.00 22.14 431 ILE A N 1
ATOM 3350 C CA . ILE A 1 431 ? 29.024 21.392 -12.828 1.00 22.14 431 ILE A CA 1
ATOM 3351 C C . ILE A 1 431 ? 29.037 20.091 -13.640 1.00 22.14 431 ILE A C 1
ATOM 3353 O O . ILE A 1 431 ? 29.879 19.905 -14.520 1.00 22.14 431 ILE A O 1
ATOM 3357 N N . CYS A 1 432 ? 28.117 19.187 -13.298 1.00 21.36 432 CYS A N 1
ATOM 3358 C CA . CYS A 1 432 ? 27.873 17.891 -13.932 1.00 21.36 432 CYS A CA 1
ATOM 3359 C C . CYS A 1 432 ? 27.901 17.961 -15.474 1.00 21.36 432 CYS A C 1
ATOM 3361 O O . CYS A 1 432 ? 27.098 18.700 -16.050 1.00 21.36 432 CYS A O 1
ATOM 3363 N N . PRO A 1 433 ? 28.738 17.168 -16.171 1.00 22.22 433 PRO A N 1
ATOM 3364 C CA . PRO A 1 433 ? 28.640 17.029 -17.614 1.00 22.22 433 PRO A CA 1
ATOM 3365 C C . PRO A 1 433 ? 27.774 15.820 -18.016 1.00 22.22 433 PRO A C 1
ATOM 3367 O O . PRO A 1 433 ? 28.093 14.676 -17.713 1.00 22.22 433 PRO A O 1
ATOM 3370 N N . SER A 1 434 ? 26.710 16.131 -18.766 1.00 21.75 434 SER A N 1
ATOM 3371 C CA . SER A 1 434 ? 26.025 15.323 -19.799 1.00 21.75 434 SER A CA 1
ATOM 3372 C C . SER A 1 434 ? 25.498 13.921 -19.441 1.00 21.75 434 SER A C 1
ATOM 3374 O O . SER A 1 434 ? 26.222 12.929 -19.467 1.00 21.75 434 SER A O 1
ATOM 3376 N N . LEU A 1 435 ? 24.178 13.875 -19.240 1.00 24.86 435 LEU A N 1
ATOM 3377 C CA . LEU A 1 435 ? 23.296 12.716 -19.051 1.00 24.86 435 LEU A CA 1
ATOM 3378 C C . LEU A 1 435 ? 22.931 12.031 -20.391 1.00 24.86 435 LEU A C 1
ATOM 3380 O O . LEU A 1 435 ? 22.706 12.738 -21.376 1.00 24.86 435 LEU A O 1
ATOM 3384 N N . PRO A 1 436 ? 22.733 10.701 -20.440 1.00 24.53 436 PRO A N 1
ATOM 3385 C CA . PRO A 1 436 ? 21.711 10.091 -21.289 1.00 24.53 436 PRO A CA 1
ATOM 3386 C C . PRO A 1 436 ? 20.324 10.213 -20.610 1.00 24.53 436 PRO A C 1
ATOM 3388 O O . PRO A 1 436 ? 20.246 10.184 -19.381 1.00 24.53 436 PRO A O 1
ATOM 3391 N N . PRO A 1 437 ? 19.228 10.389 -21.369 1.00 24.91 437 PRO A N 1
ATOM 3392 C CA . PRO A 1 437 ? 17.952 10.856 -20.826 1.00 24.91 437 PRO A CA 1
ATOM 3393 C C . PRO A 1 437 ? 17.198 9.780 -20.016 1.00 24.91 437 PRO A C 1
ATOM 3395 O O . PRO A 1 437 ? 16.832 8.747 -20.576 1.00 24.91 437 PRO A O 1
ATOM 3398 N N . PRO A 1 438 ? 16.851 10.022 -18.739 1.00 30.00 438 PRO A N 1
ATOM 3399 C CA . PRO A 1 438 ? 15.637 9.478 -18.144 1.00 30.00 438 PRO A CA 1
ATOM 3400 C C . PRO A 1 438 ? 14.428 10.140 -18.814 1.00 30.00 438 PRO A C 1
ATOM 3402 O O . PRO A 1 438 ? 14.187 11.341 -18.675 1.00 30.00 438 PRO A O 1
ATOM 3405 N N . ALA A 1 439 ? 13.672 9.360 -19.579 1.00 30.89 439 ALA A N 1
ATOM 3406 C CA . ALA A 1 439 ? 12.358 9.776 -20.039 1.00 30.89 439 ALA A CA 1
ATOM 3407 C C . ALA A 1 439 ? 11.396 9.662 -18.855 1.00 30.89 439 ALA A C 1
ATOM 3409 O O . ALA A 1 439 ? 11.146 8.546 -18.427 1.00 30.89 439 ALA A O 1
ATOM 3410 N N . HIS A 1 440 ? 10.851 10.765 -18.343 1.00 33.66 440 HIS A N 1
ATOM 3411 C CA . HIS A 1 440 ? 9.596 10.752 -17.581 1.00 33.66 440 HIS A CA 1
ATOM 3412 C C . HIS A 1 440 ? 8.482 11.119 -18.561 1.00 33.66 440 HIS A C 1
ATOM 3414 O O . HIS A 1 440 ? 8.051 12.267 -18.628 1.00 33.66 440 HIS A O 1
ATOM 3420 N N . HIS A 1 441 ? 8.094 10.167 -19.408 1.00 32.75 441 HIS A N 1
ATOM 3421 C CA . HIS A 1 441 ? 7.091 10.384 -20.446 1.00 32.75 441 HIS A CA 1
ATOM 3422 C C . HIS A 1 441 ? 6.013 9.310 -20.371 1.00 32.75 441 HIS A C 1
ATOM 3424 O O . HIS A 1 441 ? 6.276 8.172 -19.988 1.00 32.75 441 HIS A O 1
ATOM 3430 N N . ARG A 1 442 ? 4.786 9.691 -20.742 1.00 33.47 442 ARG A N 1
ATOM 3431 C CA . ARG A 1 442 ? 3.679 8.754 -20.899 1.00 33.47 442 ARG A CA 1
ATOM 3432 C C . ARG A 1 442 ? 3.842 8.069 -22.246 1.00 33.47 442 ARG A C 1
ATOM 3434 O O . ARG A 1 442 ? 3.713 8.733 -23.266 1.00 33.47 442 ARG A O 1
ATOM 3441 N N . SER A 1 443 ? 4.117 6.773 -22.250 1.00 40.47 443 SER A N 1
ATOM 3442 C CA . SER A 1 443 ? 4.225 6.016 -23.494 1.00 40.47 443 SER A CA 1
ATOM 3443 C C . SER A 1 443 ? 3.552 4.662 -23.328 1.00 40.47 443 SER A C 1
ATOM 3445 O O . SER A 1 443 ? 3.942 3.912 -22.430 1.00 40.47 443 SER A O 1
ATOM 3447 N N . PRO A 1 444 ? 2.522 4.351 -24.130 1.00 41.09 444 PRO A N 1
ATOM 3448 C CA . PRO A 1 444 ? 2.131 2.975 -24.357 1.00 41.09 444 PRO A CA 1
ATOM 3449 C C . PRO A 1 444 ? 3.129 2.327 -25.331 1.00 41.09 444 PRO A C 1
ATOM 3451 O O . PRO A 1 444 ? 3.490 2.955 -26.324 1.00 41.09 444 PRO A O 1
ATOM 3454 N N . SER A 1 445 ? 3.573 1.103 -25.062 1.00 45.34 445 SER A N 1
ATOM 3455 C CA . SER A 1 445 ? 4.321 0.276 -26.023 1.00 45.34 445 SER A CA 1
ATOM 3456 C C . SER A 1 445 ? 3.718 -1.123 -26.091 1.00 45.34 445 SER A C 1
ATOM 3458 O O . SER A 1 445 ? 3.246 -1.653 -25.081 1.00 45.34 445 SER A O 1
ATOM 3460 N N . SER A 1 446 ? 3.692 -1.731 -27.277 1.00 40.97 446 SER A N 1
ATOM 3461 C CA . SER A 1 446 ? 3.238 -3.118 -27.411 1.00 40.97 446 SER A CA 1
ATOM 3462 C C . SER A 1 446 ? 4.376 -4.074 -27.065 1.00 40.97 446 SER A C 1
ATOM 3464 O O . SER A 1 446 ? 5.539 -3.836 -27.381 1.00 40.97 446 SER A O 1
ATOM 3466 N N . TYR A 1 447 ? 4.043 -5.177 -26.405 1.00 44.69 447 TYR A N 1
ATOM 3467 C CA . TYR A 1 447 ? 5.008 -6.182 -25.988 1.00 44.69 447 TYR A CA 1
ATOM 3468 C C . TYR A 1 447 ? 4.964 -7.397 -26.918 1.00 44.69 447 TYR A C 1
ATOM 3470 O O . TYR A 1 447 ? 3.901 -7.977 -27.139 1.00 44.69 447 TYR A O 1
ATOM 3478 N N . THR A 1 448 ? 6.125 -7.811 -27.422 1.00 44.81 448 THR A N 1
ATOM 3479 C CA . THR A 1 448 ? 6.292 -8.920 -28.377 1.00 44.81 448 THR A CA 1
ATOM 3480 C C . THR A 1 448 ? 7.172 -10.015 -27.796 1.00 44.81 448 THR A C 1
ATOM 3482 O O . THR A 1 448 ? 8.088 -9.714 -27.030 1.00 44.81 448 THR A O 1
ATOM 3485 N N . ASP A 1 449 ? 6.970 -11.270 -28.206 1.00 46.31 449 ASP A N 1
ATOM 3486 C CA . ASP A 1 449 ? 7.915 -12.341 -27.873 1.00 46.31 449 ASP A CA 1
ATOM 3487 C C . ASP A 1 449 ? 9.311 -11.996 -28.436 1.00 46.31 449 ASP A C 1
ATOM 3489 O O . ASP A 1 449 ? 9.452 -11.827 -29.651 1.00 46.31 449 ASP A O 1
ATOM 3493 N N . PRO A 1 450 ? 10.367 -11.903 -27.606 1.00 41.97 450 PRO A N 1
ATOM 3494 C CA . PRO A 1 450 ? 11.725 -11.672 -28.095 1.00 41.97 450 PRO A CA 1
ATOM 3495 C C . PRO A 1 450 ? 12.251 -12.771 -29.039 1.00 41.97 450 PRO A C 1
ATOM 3497 O O . PRO A 1 450 ? 13.256 -12.539 -29.711 1.00 41.97 450 PRO A O 1
ATOM 3500 N N . ASN A 1 451 ? 11.597 -13.937 -29.103 1.00 38.41 451 ASN A N 1
ATOM 3501 C CA . ASN A 1 451 ? 11.932 -15.044 -30.001 1.00 38.41 451 ASN A CA 1
ATOM 3502 C C . ASN A 1 451 ? 11.033 -15.148 -31.250 1.00 38.41 451 ASN A C 1
ATOM 3504 O O . ASN A 1 451 ? 11.373 -15.921 -32.148 1.00 38.41 451 ASN A O 1
ATOM 3508 N N . ASP A 1 452 ? 9.940 -14.382 -31.348 1.00 47.22 452 ASP A N 1
ATOM 3509 C CA . ASP A 1 452 ? 9.050 -14.356 -32.520 1.00 47.22 452 ASP A CA 1
ATOM 3510 C C . ASP A 1 452 ? 8.896 -12.927 -33.061 1.00 47.22 452 ASP A C 1
ATOM 3512 O O . ASP A 1 452 ? 7.882 -12.253 -32.894 1.00 47.22 452 ASP A O 1
ATOM 3516 N N . THR A 1 453 ? 9.943 -12.448 -33.735 1.00 48.41 453 THR A N 1
ATOM 3517 C CA . THR A 1 453 ? 9.943 -11.139 -34.405 1.00 48.41 453 THR A CA 1
ATOM 3518 C C . THR A 1 453 ? 9.300 -11.174 -35.796 1.00 48.41 453 THR A C 1
ATOM 3520 O O . THR A 1 453 ? 9.368 -10.179 -36.513 1.00 48.41 453 THR A O 1
ATOM 3523 N N . ALA A 1 454 ? 8.758 -12.316 -36.237 1.00 54.00 454 ALA A N 1
ATOM 3524 C CA . ALA A 1 454 ? 8.226 -12.475 -37.593 1.00 54.00 454 ALA A CA 1
ATOM 3525 C C . ALA A 1 454 ? 6.736 -12.111 -37.701 1.00 54.00 454 ALA A C 1
ATOM 3527 O O . ALA A 1 454 ? 6.277 -11.799 -38.798 1.00 54.00 454 ALA A O 1
ATOM 3528 N N . ASN A 1 455 ? 6.006 -12.138 -36.581 1.00 58.81 455 ASN A N 1
ATOM 3529 C CA . ASN A 1 455 ? 4.547 -12.009 -36.543 1.00 58.81 455 ASN A CA 1
ATOM 3530 C C . ASN A 1 455 ? 4.033 -10.730 -35.855 1.00 58.81 455 ASN A C 1
ATOM 3532 O O . ASN A 1 455 ? 2.822 -10.581 -35.725 1.00 58.81 455 ASN A O 1
ATOM 3536 N N . TYR A 1 456 ? 4.914 -9.828 -35.404 1.00 59.25 456 TYR A N 1
ATOM 3537 C CA . TYR A 1 456 ? 4.498 -8.542 -34.836 1.00 59.25 456 TYR A CA 1
ATOM 3538 C C . TYR A 1 456 ? 4.402 -7.456 -35.907 1.00 59.25 456 TYR A C 1
ATOM 3540 O O . TYR A 1 456 ? 5.386 -7.170 -36.593 1.00 59.25 456 TYR A O 1
ATOM 3548 N N . ASP A 1 457 ? 3.239 -6.817 -36.000 1.00 61.28 457 ASP A N 1
ATOM 3549 C CA . ASP A 1 457 ? 3.023 -5.630 -36.819 1.00 61.28 457 ASP A CA 1
ATOM 3550 C C . ASP A 1 457 ? 2.958 -4.370 -35.932 1.00 61.28 457 ASP A C 1
ATOM 3552 O O . ASP A 1 457 ? 1.948 -4.148 -35.263 1.00 61.28 457 ASP A O 1
ATOM 3556 N N . PRO A 1 458 ? 3.985 -3.499 -35.943 1.00 58.09 458 PRO A N 1
ATOM 3557 C CA . PRO A 1 458 ? 4.003 -2.276 -35.137 1.00 58.09 458 PRO A CA 1
ATOM 3558 C C . PRO A 1 458 ? 2.977 -1.226 -35.586 1.00 58.09 458 PRO A C 1
ATOM 3560 O O . PRO A 1 458 ? 2.651 -0.321 -34.825 1.00 58.09 458 PRO A O 1
ATOM 3563 N N . ALA A 1 459 ? 2.447 -1.308 -36.813 1.00 58.69 459 ALA A N 1
ATOM 3564 C CA . ALA A 1 459 ? 1.425 -0.372 -37.276 1.00 58.69 459 ALA A CA 1
ATOM 3565 C C . ALA A 1 459 ? 0.031 -0.717 -36.729 1.00 58.69 459 ALA A C 1
ATOM 3567 O O . ALA A 1 459 ? -0.812 0.172 -36.586 1.00 58.69 459 ALA A O 1
ATOM 3568 N N . THR A 1 460 ? -0.224 -1.997 -36.446 1.00 62.81 460 THR A N 1
ATOM 3569 C CA . THR A 1 460 ? -1.544 -2.498 -36.030 1.00 62.81 460 THR A CA 1
ATOM 3570 C C . THR A 1 460 ? -1.565 -3.093 -34.621 1.00 62.81 460 THR A C 1
ATOM 3572 O O . THR A 1 460 ? -2.641 -3.237 -34.042 1.00 62.81 460 THR A O 1
ATOM 3575 N N . GLY A 1 461 ? -0.402 -3.422 -34.056 1.00 55.41 461 GLY A N 1
ATOM 3576 C CA . GLY A 1 461 ? -0.252 -4.174 -32.812 1.00 55.41 461 GLY A CA 1
ATOM 3577 C C . GLY A 1 461 ? -0.562 -5.670 -32.953 1.00 55.41 461 GLY A C 1
ATOM 3578 O O . GLY A 1 461 ? -0.594 -6.378 -31.943 1.00 55.41 461 GLY A O 1
ATOM 3579 N N . GLU A 1 462 ? -0.824 -6.174 -34.167 1.00 61.22 462 GLU A N 1
ATOM 3580 C CA . GLU A 1 462 ? -1.062 -7.603 -34.394 1.00 61.22 462 GLU A CA 1
ATOM 3581 C C . GLU A 1 462 ? 0.173 -8.410 -33.963 1.00 61.22 462 GLU A C 1
ATOM 3583 O O . GLU A 1 462 ? 1.304 -7.999 -34.205 1.00 61.22 462 GLU A O 1
ATOM 3588 N N . GLY A 1 463 ? -0.032 -9.533 -33.269 1.00 60.09 463 GLY A N 1
ATOM 3589 C CA . GLY A 1 463 ? 1.056 -10.346 -32.712 1.00 60.09 463 GLY A CA 1
ATOM 3590 C C . GLY A 1 463 ? 1.578 -9.885 -31.345 1.00 60.09 463 GLY A C 1
ATOM 3591 O O . GLY A 1 463 ? 2.427 -10.565 -30.767 1.00 60.09 463 GLY A O 1
ATOM 3592 N N . ALA A 1 464 ? 1.066 -8.782 -30.785 1.00 61.72 464 ALA A N 1
ATOM 3593 C CA . ALA A 1 464 ? 1.413 -8.360 -29.430 1.00 61.72 464 ALA A CA 1
ATOM 3594 C C . ALA A 1 464 ? 0.867 -9.331 -28.365 1.00 61.72 464 ALA A C 1
ATOM 3596 O O . ALA A 1 464 ? -0.302 -9.719 -28.373 1.00 61.72 464 ALA A O 1
ATOM 3597 N N . LEU A 1 465 ? 1.716 -9.680 -27.397 1.00 66.62 465 LEU A N 1
ATOM 3598 C CA . LEU A 1 465 ? 1.359 -10.468 -26.215 1.00 66.62 465 LEU A CA 1
ATOM 3599 C C . LEU A 1 465 ? 0.795 -9.594 -25.083 1.00 66.62 465 LEU A C 1
ATOM 3601 O O . LEU A 1 465 ? 0.142 -10.105 -24.174 1.00 66.62 465 LEU A O 1
ATOM 3605 N N . GLY A 1 466 ? 1.047 -8.283 -25.119 1.00 67.44 466 GLY A N 1
ATOM 3606 C CA . GLY A 1 466 ? 0.581 -7.342 -24.107 1.00 67.44 466 GLY A CA 1
ATOM 3607 C C . GLY A 1 466 ? 0.886 -5.883 -24.427 1.00 67.44 466 GLY A C 1
ATOM 3608 O O . GLY A 1 466 ? 1.404 -5.569 -25.495 1.00 67.44 466 GLY A O 1
ATOM 3609 N N . VAL A 1 467 ? 0.580 -5.000 -23.478 1.00 67.50 467 VAL A N 1
ATOM 3610 C CA . VAL A 1 467 ? 0.834 -3.552 -23.552 1.00 67.50 467 VAL A CA 1
ATOM 3611 C C . VAL A 1 467 ? 1.555 -3.068 -22.296 1.00 67.50 467 VAL A C 1
ATOM 3613 O O . VAL A 1 467 ? 1.217 -3.478 -21.191 1.00 67.50 467 VAL A O 1
ATOM 3616 N N . GLU A 1 468 ? 2.541 -2.191 -22.425 1.00 69.88 468 GLU A N 1
ATOM 3617 C CA . GLU A 1 468 ? 3.184 -1.504 -21.304 1.00 69.88 468 GLU A CA 1
ATOM 3618 C C . GLU A 1 468 ? 2.703 -0.055 -21.246 1.00 69.88 468 GLU A C 1
ATOM 3620 O O . GLU A 1 468 ? 2.755 0.660 -22.238 1.00 69.88 468 GLU A O 1
ATOM 3625 N N . PHE A 1 469 ? 2.227 0.379 -20.081 1.00 70.50 469 PHE A N 1
ATOM 3626 C CA . PHE A 1 469 ? 1.897 1.764 -19.783 1.00 70.50 469 PHE A CA 1
ATOM 3627 C C . PHE A 1 469 ? 2.977 2.345 -18.875 1.00 70.50 469 PHE A C 1
ATOM 3629 O O . PHE A 1 469 ? 3.019 2.060 -17.673 1.00 70.50 469 PHE A O 1
ATOM 3636 N N . ALA A 1 470 ? 3.820 3.199 -19.447 1.00 68.88 470 ALA A N 1
ATOM 3637 C CA . ALA A 1 470 ? 4.802 3.950 -18.684 1.00 68.88 470 ALA A CA 1
ATOM 3638 C C . ALA A 1 470 ? 4.145 5.215 -18.096 1.00 68.88 470 ALA A C 1
ATOM 3640 O O . ALA A 1 470 ? 3.643 6.075 -18.829 1.00 68.88 470 ALA A O 1
ATOM 3641 N N . GLY A 1 471 ? 4.088 5.302 -16.765 1.00 67.38 471 GLY A N 1
ATOM 3642 C CA . GLY A 1 471 ? 3.522 6.438 -16.033 1.00 67.38 471 GLY A CA 1
ATOM 3643 C C . GLY A 1 471 ? 4.510 7.599 -15.880 1.00 67.38 471 GLY A C 1
ATOM 3644 O O . GLY A 1 471 ? 5.723 7.395 -15.816 1.00 67.38 471 GLY A O 1
ATOM 3645 N N . THR A 1 472 ? 3.987 8.828 -15.794 1.00 71.56 472 THR A N 1
ATOM 3646 C CA . THR A 1 472 ? 4.786 10.006 -15.416 1.00 71.56 472 THR A CA 1
ATOM 3647 C C . THR A 1 472 ? 4.984 10.073 -13.901 1.00 71.56 472 THR A C 1
ATOM 3649 O O . THR A 1 472 ? 4.179 9.545 -13.134 1.00 71.56 472 THR A O 1
ATOM 3652 N N . ALA A 1 473 ? 6.036 10.770 -13.476 1.00 77.12 473 ALA A N 1
ATOM 3653 C CA . ALA A 1 473 ? 6.266 11.109 -12.080 1.00 77.12 473 ALA A CA 1
ATOM 3654 C C . ALA A 1 473 ? 5.169 12.034 -11.525 1.00 77.12 473 ALA A C 1
ATOM 3656 O O . ALA A 1 473 ? 4.621 12.867 -12.253 1.00 77.12 473 ALA A O 1
ATOM 3657 N N . VAL A 1 474 ? 4.887 11.906 -10.227 1.00 82.75 474 VAL A N 1
ATOM 3658 C CA . VAL A 1 474 ? 4.015 12.816 -9.474 1.00 82.75 474 VAL A CA 1
ATOM 3659 C C . VAL A 1 474 ? 4.664 14.194 -9.360 1.00 82.75 474 VAL A C 1
ATOM 3661 O O . VAL A 1 474 ? 4.014 15.198 -9.652 1.00 82.75 474 VAL A O 1
ATOM 3664 N N . THR A 1 475 ? 5.944 14.244 -8.982 1.00 81.25 475 THR A N 1
ATOM 3665 C CA . THR A 1 475 ? 6.715 15.498 -8.878 1.00 81.25 475 THR A CA 1
ATOM 3666 C C . THR A 1 475 ? 8.171 15.388 -9.309 1.00 81.25 475 THR A C 1
ATOM 3668 O O . THR A 1 475 ? 8.766 16.428 -9.592 1.00 81.25 475 THR A O 1
ATOM 3671 N N . SER A 1 476 ? 8.769 14.191 -9.365 1.00 76.69 476 SER A N 1
ATOM 3672 C CA . SER A 1 476 ? 10.188 14.056 -9.726 1.00 76.69 476 SER A CA 1
ATOM 3673 C C . SER A 1 476 ? 10.486 14.651 -11.108 1.00 76.69 476 SER A C 1
ATOM 3675 O O . SER A 1 476 ? 9.705 14.526 -12.055 1.00 76.69 476 SER A O 1
ATOM 3677 N N . THR A 1 477 ? 11.622 15.343 -11.212 1.00 68.00 477 THR A N 1
ATOM 3678 C CA . THR A 1 477 ? 12.009 16.055 -12.437 1.00 68.00 477 THR A CA 1
ATOM 3679 C C . THR A 1 477 ? 12.706 15.145 -13.434 1.00 68.00 477 THR A C 1
ATOM 3681 O O . THR A 1 477 ? 13.425 14.225 -13.062 1.00 68.00 477 THR A O 1
ATOM 3684 N N . SER A 1 478 ? 12.520 15.432 -14.725 1.00 64.75 478 SER A N 1
ATOM 3685 C CA . SER A 1 478 ? 13.237 14.726 -15.790 1.00 64.75 478 SER A CA 1
ATOM 3686 C C . SER A 1 478 ? 14.552 15.424 -16.108 1.00 64.75 478 SER A C 1
ATOM 3688 O O . SER A 1 478 ? 14.734 16.605 -15.804 1.00 64.75 478 SER A O 1
ATOM 3690 N N . ALA A 1 479 ? 15.439 14.739 -16.830 1.00 57.88 479 ALA A N 1
ATOM 3691 C CA . ALA A 1 479 ? 16.636 15.369 -17.391 1.00 57.88 479 ALA A CA 1
ATOM 3692 C C . ALA A 1 479 ? 16.325 16.506 -18.383 1.00 57.88 479 ALA A C 1
ATOM 3694 O O . ALA A 1 479 ? 17.220 17.276 -18.728 1.00 57.88 479 ALA A O 1
ATOM 3695 N N . PHE A 1 480 ? 15.070 16.636 -18.822 1.00 60.41 480 PHE A N 1
ATOM 3696 C CA . PHE A 1 480 ? 14.602 17.735 -19.661 1.00 60.41 480 PHE A CA 1
ATOM 3697 C C . PHE A 1 480 ? 14.092 18.946 -18.858 1.00 60.41 480 PHE A C 1
ATOM 3699 O O . PHE A 1 480 ? 13.644 19.930 -19.446 1.00 60.41 480 PHE A O 1
ATOM 3706 N N . GLY A 1 481 ? 14.194 18.895 -17.527 1.00 57.38 481 GLY A N 1
ATOM 3707 C CA . GLY A 1 481 ? 13.811 19.964 -16.610 1.00 57.38 481 GLY A CA 1
ATOM 3708 C C . GLY A 1 481 ? 12.344 19.909 -16.153 1.00 57.38 481 GLY A C 1
ATOM 3709 O O . GLY A 1 481 ? 11.541 19.133 -16.681 1.00 57.38 481 GLY A O 1
ATOM 3710 N N . PRO A 1 482 ? 11.984 20.711 -15.132 1.00 61.84 482 PRO A N 1
ATOM 3711 C CA . PRO A 1 482 ? 10.609 20.841 -14.653 1.00 61.84 482 PRO A CA 1
ATOM 3712 C C . PRO A 1 482 ? 9.742 21.700 -15.591 1.00 61.84 482 PRO A C 1
ATOM 3714 O O . PRO A 1 482 ? 10.244 22.549 -16.324 1.00 61.84 482 PRO A O 1
ATOM 3717 N N . GLY A 1 483 ? 8.416 21.529 -15.519 1.00 62.41 483 GLY A N 1
ATOM 3718 C CA . GLY A 1 483 ? 7.448 22.439 -16.155 1.00 62.41 483 GLY A CA 1
ATOM 3719 C C . GLY A 1 483 ? 7.250 22.255 -17.664 1.00 62.41 483 GLY A C 1
ATOM 3720 O O . GLY A 1 483 ? 6.691 23.134 -18.320 1.00 62.41 483 GLY A O 1
ATOM 3721 N N . MET A 1 484 ? 7.688 21.129 -18.228 1.00 65.50 484 MET A N 1
ATOM 3722 C CA . MET A 1 484 ? 7.453 20.810 -19.634 1.00 65.50 484 MET A CA 1
ATOM 3723 C C . MET A 1 484 ? 5.963 20.561 -19.901 1.00 65.50 484 MET A C 1
ATOM 3725 O O . MET A 1 484 ? 5.350 19.683 -19.300 1.00 65.50 484 MET A O 1
ATOM 3729 N N . GLY A 1 485 ? 5.377 21.332 -20.820 1.00 63.06 485 GLY A N 1
ATOM 3730 C CA . GLY A 1 485 ? 3.995 21.125 -21.252 1.00 63.06 485 GLY A CA 1
ATOM 3731 C C . GLY A 1 485 ? 3.831 19.853 -22.103 1.00 63.06 485 GLY A C 1
ATOM 3732 O O . GLY A 1 485 ? 4.789 19.461 -22.776 1.00 63.06 485 GLY A O 1
ATOM 3733 N N . PRO A 1 486 ? 2.626 19.247 -22.153 1.00 65.94 486 PRO A N 1
ATOM 3734 C CA . PRO A 1 486 ? 2.376 17.991 -22.870 1.00 65.94 486 PRO A CA 1
ATOM 3735 C C . PRO A 1 486 ? 2.879 17.980 -24.319 1.00 65.94 486 PRO A C 1
ATOM 3737 O O . PRO A 1 486 ? 3.613 17.084 -24.696 1.00 65.94 486 PRO A O 1
ATOM 3740 N N . ALA A 1 487 ? 2.621 19.034 -25.099 1.00 71.25 487 ALA A N 1
ATOM 3741 C CA . ALA A 1 487 ? 3.058 19.093 -26.499 1.00 71.25 487 ALA A CA 1
ATOM 3742 C C . ALA A 1 487 ? 4.591 19.055 -26.674 1.00 71.25 487 ALA A C 1
ATOM 3744 O O . ALA A 1 487 ? 5.104 18.492 -27.639 1.00 71.25 487 ALA A O 1
ATOM 3745 N N . ALA A 1 488 ? 5.343 19.659 -25.748 1.00 71.06 488 ALA A N 1
ATOM 3746 C CA . ALA A 1 488 ? 6.803 19.602 -25.775 1.00 71.06 488 ALA A CA 1
ATOM 3747 C C . ALA A 1 488 ? 7.308 18.212 -25.359 1.00 71.06 488 ALA A C 1
ATOM 3749 O O . ALA A 1 488 ? 8.249 17.698 -25.962 1.00 71.06 488 ALA A O 1
ATOM 3750 N N . ALA A 1 489 ? 6.642 17.591 -24.382 1.00 65.62 489 ALA A N 1
ATOM 3751 C CA . ALA A 1 489 ? 6.918 16.226 -23.960 1.00 65.62 489 ALA A CA 1
ATOM 3752 C C . ALA A 1 489 ? 6.638 15.207 -25.080 1.00 65.62 489 ALA A C 1
ATOM 3754 O O . ALA A 1 489 ? 7.466 14.332 -25.324 1.00 65.62 489 ALA A O 1
ATOM 3755 N N . ASP A 1 490 ? 5.537 15.372 -25.814 1.00 67.94 490 ASP A N 1
ATOM 3756 C CA . ASP A 1 490 ? 5.150 14.512 -26.936 1.00 67.94 490 ASP A CA 1
ATOM 3757 C C . ASP A 1 490 ? 6.167 14.587 -28.083 1.00 67.94 490 ASP A C 1
ATOM 3759 O O . ASP A 1 490 ? 6.531 13.563 -28.662 1.00 67.94 490 ASP A O 1
ATOM 3763 N N . ASN A 1 491 ? 6.702 15.777 -28.376 1.00 72.12 491 ASN A N 1
ATOM 3764 C CA . ASN A 1 491 ? 7.754 15.939 -29.384 1.00 72.12 491 ASN A CA 1
ATOM 3765 C C . ASN A 1 491 ? 9.038 15.183 -29.009 1.00 72.12 491 ASN A C 1
ATOM 3767 O O . ASN A 1 491 ? 9.659 14.550 -29.864 1.00 72.12 491 ASN A O 1
ATOM 3771 N N . ILE A 1 492 ? 9.436 15.230 -27.734 1.00 67.00 492 ILE A N 1
ATOM 3772 C CA . ILE A 1 492 ? 10.613 14.503 -27.240 1.00 67.00 492 ILE A CA 1
ATOM 3773 C C . ILE A 1 492 ? 10.359 12.997 -27.256 1.00 67.00 492 ILE A C 1
ATOM 3775 O O . ILE A 1 492 ? 11.208 12.245 -27.731 1.00 67.00 492 ILE A O 1
ATOM 3779 N N . SER A 1 493 ? 9.185 12.558 -26.797 1.00 62.41 493 SER A N 1
ATOM 3780 C CA . SER A 1 493 ? 8.778 11.153 -26.851 1.00 62.41 493 SER A CA 1
ATOM 3781 C C . SER A 1 493 ? 8.808 10.625 -28.287 1.00 62.41 493 SER A C 1
ATOM 3783 O O . SER A 1 493 ? 9.453 9.613 -28.546 1.00 62.41 493 SER A O 1
ATOM 3785 N N . THR A 1 494 ? 8.245 11.369 -29.242 1.00 66.19 494 THR A N 1
ATOM 3786 C CA . THR A 1 494 ? 8.256 11.008 -30.669 1.00 66.19 494 THR A CA 1
ATOM 3787 C C . THR A 1 494 ? 9.684 10.863 -31.205 1.00 66.19 494 THR A C 1
ATOM 3789 O O . THR A 1 494 ? 9.987 9.910 -31.920 1.00 66.19 494 THR A O 1
ATOM 3792 N N . ALA A 1 495 ? 10.593 11.768 -30.828 1.00 65.25 495 ALA A N 1
ATOM 3793 C CA . ALA A 1 495 ? 11.997 11.690 -31.230 1.00 65.25 495 ALA A CA 1
ATOM 3794 C C . ALA A 1 495 ? 12.731 10.485 -30.610 1.00 65.25 495 ALA A C 1
ATOM 3796 O O . ALA A 1 495 ? 13.572 9.877 -31.271 1.00 65.25 495 ALA A O 1
ATOM 3797 N N . LEU A 1 496 ? 12.413 10.125 -29.361 1.00 61.91 496 LEU A N 1
ATOM 3798 C CA . LEU A 1 496 ? 12.970 8.947 -28.689 1.00 61.91 496 LEU A CA 1
ATOM 3799 C C . LEU A 1 496 ? 12.458 7.645 -29.312 1.00 61.91 496 LEU A C 1
ATOM 3801 O O . LEU A 1 496 ? 13.252 6.737 -29.544 1.00 61.91 496 LEU A O 1
ATOM 3805 N N . VAL A 1 497 ? 11.164 7.569 -29.624 1.00 58.50 497 VAL A N 1
ATOM 3806 C CA . VAL A 1 497 ? 10.536 6.421 -30.297 1.00 58.50 497 VAL A CA 1
ATOM 3807 C C . VAL A 1 497 ? 11.101 6.226 -31.710 1.00 58.50 497 VAL A C 1
ATOM 3809 O O . VAL A 1 497 ? 11.279 5.097 -32.159 1.00 58.50 497 VAL A O 1
ATOM 3812 N N . ALA A 1 498 ? 11.444 7.312 -32.407 1.00 60.09 498 ALA A N 1
ATOM 3813 C CA . ALA A 1 498 ? 12.049 7.261 -33.738 1.00 60.09 498 ALA A CA 1
ATOM 3814 C C . ALA A 1 498 ? 13.560 6.939 -33.739 1.00 60.09 498 ALA A C 1
ATOM 3816 O O . ALA A 1 498 ? 14.150 6.774 -34.810 1.00 60.09 498 ALA A O 1
ATOM 3817 N N . ALA A 1 499 ? 14.216 6.884 -32.574 1.00 54.00 499 ALA A N 1
ATOM 3818 C CA . ALA A 1 499 ? 15.655 6.655 -32.493 1.00 54.00 499 ALA A CA 1
ATOM 3819 C C . ALA A 1 499 ? 16.023 5.182 -32.799 1.00 54.00 499 ALA A C 1
ATOM 3821 O O . ALA A 1 499 ? 15.365 4.271 -32.293 1.00 54.00 499 ALA A O 1
ATOM 3822 N N . PRO A 1 500 ? 17.102 4.913 -33.565 1.00 41.44 500 PRO A N 1
ATOM 3823 C CA . PRO A 1 500 ? 17.566 3.547 -33.829 1.00 41.44 500 PRO A CA 1
ATOM 3824 C C . PRO A 1 500 ? 17.879 2.777 -32.536 1.00 41.44 500 PRO A C 1
ATOM 3826 O O . PRO A 1 500 ? 18.578 3.300 -31.665 1.00 41.44 500 PRO A O 1
ATOM 3829 N N . GLY A 1 501 ? 17.411 1.530 -32.426 1.00 45.00 501 GLY A N 1
ATOM 3830 C CA . GLY A 1 501 ? 17.542 0.691 -31.228 1.00 45.00 501 GLY A CA 1
ATOM 3831 C C . GLY A 1 501 ? 16.366 0.763 -30.245 1.00 45.00 501 GLY A C 1
ATOM 3832 O O . GLY A 1 501 ? 16.387 0.043 -29.244 1.00 45.00 501 GLY A O 1
ATOM 3833 N N . ASN A 1 502 ? 15.361 1.603 -30.521 1.00 41.66 502 ASN A N 1
ATOM 3834 C CA . ASN A 1 502 ? 14.118 1.726 -29.754 1.00 41.66 502 ASN A CA 1
ATOM 3835 C C . ASN A 1 502 ? 12.907 1.148 -30.507 1.00 41.66 502 ASN A C 1
ATOM 3837 O O . ASN A 1 502 ? 11.773 1.527 -30.232 1.00 41.66 502 ASN A O 1
ATOM 3841 N N . GLU A 1 503 ? 13.120 0.217 -31.442 1.00 50.19 503 GLU A N 1
ATOM 3842 C CA . GLU A 1 503 ? 12.051 -0.329 -32.292 1.00 50.19 503 GLU A CA 1
ATOM 3843 C C . GLU A 1 503 ? 10.953 -1.058 -31.492 1.00 50.19 503 GLU A C 1
ATOM 3845 O O . GLU A 1 503 ? 9.846 -1.208 -31.983 1.00 50.19 503 GLU A O 1
ATOM 3850 N N . GLN A 1 504 ? 11.239 -1.473 -30.251 1.00 39.00 504 GLN A N 1
ATOM 3851 C CA . GLN A 1 504 ? 10.274 -2.086 -29.322 1.00 39.00 504 GLN A CA 1
ATOM 3852 C C . GLN A 1 504 ? 9.422 -1.070 -28.536 1.00 39.00 504 GLN A C 1
ATOM 3854 O O . GLN A 1 504 ? 8.562 -1.466 -27.756 1.00 39.00 504 GLN A O 1
ATOM 3859 N N . LEU A 1 505 ? 9.702 0.233 -28.665 1.00 38.69 505 LEU A N 1
ATOM 3860 C CA . LEU A 1 505 ? 8.875 1.304 -28.089 1.00 38.69 505 LEU A CA 1
ATOM 3861 C C . LEU A 1 505 ? 7.773 1.772 -29.059 1.00 38.69 505 LEU A C 1
ATOM 3863 O O . LEU A 1 505 ? 6.986 2.638 -28.682 1.00 38.69 505 LEU A O 1
ATOM 3867 N N . GLN A 1 506 ? 7.755 1.229 -30.284 1.00 37.53 506 GLN A N 1
ATOM 3868 C CA . GLN A 1 506 ? 6.718 1.397 -31.308 1.00 37.53 506 GLN A CA 1
ATOM 3869 C C . GLN A 1 506 ? 5.744 0.224 -31.229 1.00 37.53 506 GLN A C 1
ATOM 3871 O O . GLN A 1 506 ? 4.528 0.492 -31.174 1.00 37.53 506 GLN A O 1
#

Foldseek 3Di:
DVVVVVVVVVQLVQQLVQAVQFCLQAALAQVCCVLHNPSSVLSVLLLVLVVVVPPPCPPDDDDDRPRPDDLQCLPPPQAQNQAWDQPPFWDWDDAAQFKIKIKTATHRDDDPPDPDDQQRHKFKKKKFKDLDPVPDDHGQFIDMHIDHVVLNRMGMHMGGRHHGFGKMKMWMAGSNDRVRIGDIDIDGHFHDLAADQCCHNNNDDAAEAEAEACAPVQDDLVVVVVCVVPVPHPYYYYQYNNNPALQHACAAQAAHLQWGQDPVATPGDPVSDGSVVSLLVSVSNCSSPDNADSPDNNQNQDRWDWHSRYLAEIETEAEQHSRHADRDDSPVCVVVCVVCVPPPPGARRDPVVLVVVVVVLQVSQVSNRQEYEYRHAADDQVRCLCSCQVVPPRLQPHEYEYEYAQFDDPPPPPDDDDDDDDDDDDDDDPDDDDDDWRQLAWAKFFHARPVDPPQADRVVRGRGSYIYTHHGHSRDAIPVGPDDDNVNSVVVVVVVCPDPPNVRSD

Secondary structure (DSSP, 8-state):
--HHHHHHHHHHHHHSHHHHT-TTSS-S-SS-GGGS--HHHHHHHHHHHHHHHT---TT--S--------S--TT-TTS--S-EE-TT-EEEES--SS-EEEEEE-EEPPPSS----GGGSPEEEEEEEESSTT--SS-SEEEEEEE-GGGTTEEEEEE-SPPTT-EEEEEEEESS-TT-BPSPEEEEPPPPTTS-TTTGGGGSPP-EEEE----GGG---HHHHHHHH-TT-SEEEE-S-SSS-SS-TT-BTTB-SS-BEETTEETT-TTS--HHHHHHHHHHHHHHHS----S-SS-TT---EEEEETTTEEEEEPPSSTTT------SSSHHHHHHHTT-TT--SSHHHHHHHHHHHHHHHHHHT-SEEEEEESS--TTTTHHHHHSSTTSSTTSEEEEEEES----------------------------PPP-----EEEEE--TT--SS--TTT-TT-SEEEEEEPPSSPPBTTBS---HHHHHHHHHHHHTSTT-GGG-

pLDDT: mean 70.72, std 22.08, range [21.14, 98.25]

Sequence (506 aa):
MLSFRVLVWATAASATALLDRNLAYRSPFGDHPQFSHDTWSIHARYVHHTRRQVEDASGLVDEHYPTFYGTDFGNSPFIWSSGLNFTHSVASGDPLNTSVLLWTRAEPLSEPSTNQSPESVPVCLSWAIFDNEALIGSPVDAGQAFTSYDADFTLRVEAAGLQPDAVYRFHLADCTDLNNTNPLGRARTISSPHTPADQVNGGKNLTLAVFSCSQYQSGWFNAYGIAAYNTLADTFAHLGDYDDHEVAGQSWKAGTVDSNDSHVGCTFSPSGTCFTDRKLAAVRAYHEWVPVCQVSADNKLRIWRNFQISKLLDLTMLDTRQYDRDLTDLYYNTQYINTISSFANRSLTRPEQEAWLQNTFDQSQARGAVWRIIGSSSHNSTSLGGLISTHGTAIARTALAFLTISNRTTSRTRSSSPATRTPTGSPTSPICPSLPPPAHHRSPSSYTDPNDTANYDPATGEGALGVEFAGTAVTSTSAFGPGMGPAAADNISTALVAAPGNEQLQ